Protein AF-A0A4R8QVT5-F1 (afdb_monomer)

Organism: NCBI:txid1347390

Radius of gyration: 26.36 Å; Cα contacts (8 Å, |Δi|>4): 1073; chains: 1; bounding box: 70×68×64 Å

InterPro domains:
  IPR001763 Rhodanese-like domain [PF00581] (421-530)
  IPR001763 Rhodanese-like domain [PS50206] (424-537)
  IPR001763 Rhodanese-like domain [SM00450] (414-534)
  IPR036873 Rhodanese-like domain superfamily [G3DSA:3.40.250.10] (401-548)
  IPR036873 Rhodanese-like domain superfamily [SSF52821] (396-535)

Mean predicted aligned error: 12.89 Å

Secondary structure (DSSP, 8-state):
-PPPSS-EEEEEEEEEEETTEEEEEEEEEEES---PPTTSEEEEEEEEETTEEPP---GGG-EEEETTEEE-EEEEEEPPSTT-EEEEEEESS---S-EEEEEEEPPPP--TTSPP--S-S-EEETTEEEEEHHHHSPEE---S-EEEEEEE-PPTT--TT-EEEETTEESSSPEEEEE-TTTTTSSEEEEESEEEESPTTSSSS--SEEEEEESPPPHHHHHHHHHHHHHHHHHHHHHT--S--EEEEEEE-SS--EEEEETTEEEEEE-GGGGG--HHHHHHHHHHHHHTTT---PPPTT----HHHHHHHHHHHHHHHHHHTTSS-HHHHHHHHHHHHHHHHT-TTTTS-HHHHHHHTTT-HHHHHHHHHHHHHHHHHHHHHHHHHHSS--TTTT---GGGSEEE-HHHHHHHHHHHTT-SS-SEEEEE--SGGGTT-EETTPEE--GGGHHHHHHHHHHHTTT-SEEEEE-SSSSSHHHHHHHHHHHHHHHHHHHTS-SS---S----PPPPEEEEETTHHHHHHHHHTT-TTTEES--GGGTTT----

Solvent-accessible surface area (backbone atoms only — not comparable to full-atom values): 30183 Å² total; per-residue (Å²): 132,83,76,70,98,36,54,41,37,37,41,37,42,26,65,38,74,54,101,68,31,42,56,31,36,40,40,40,41,35,37,48,56,73,68,45,55,52,66,41,71,47,24,42,34,40,62,26,46,60,72,34,74,25,60,91,77,50,61,88,56,48,53,32,31,32,74,83,40,84,46,57,61,43,82,43,79,46,86,63,76,76,96,36,38,42,29,32,35,23,29,78,51,62,55,44,54,42,38,36,41,35,38,77,45,69,49,59,88,82,54,78,83,56,73,81,48,60,76,37,56,39,29,65,37,79,35,11,34,37,26,28,22,53,30,76,41,68,32,50,74,58,92,53,63,23,37,35,33,45,27,45,48,80,52,95,84,61,64,92,59,59,42,39,39,42,30,88,50,74,49,57,64,77,43,79,47,81,38,51,46,48,54,71,22,46,21,43,40,37,40,20,51,61,45,55,35,66,59,89,84,79,54,101,60,88,66,58,27,40,35,35,36,47,78,77,68,49,70,54,56,58,74,45,46,64,49,58,47,64,44,47,64,54,51,26,51,73,76,68,53,77,95,68,49,35,30,37,40,50,40,68,41,80,59,56,76,54,65,37,59,36,56,45,25,32,41,37,42,30,21,79,76,54,53,75,53,48,75,66,59,50,50,32,48,58,39,22,37,58,36,52,72,76,48,77,65,77,55,47,99,86,63,49,60,49,57,35,56,37,39,3,50,17,49,42,46,21,54,49,46,42,35,76,73,66,77,39,52,70,64,57,42,54,53,50,54,52,49,46,52,48,57,36,78,68,37,94,46,65,84,57,55,72,65,63,19,65,77,33,32,94,81,33,74,62,28,38,48,42,32,36,31,51,24,22,52,49,52,51,50,51,23,55,49,38,28,70,76,60,78,70,34,45,84,77,53,82,62,72,38,72,92,66,53,44,69,39,50,54,70,60,51,49,54,53,51,64,73,34,68,84,47,94,74,53,42,65,46,41,38,36,31,32,55,90,74,45,70,53,35,46,58,54,90,44,45,80,48,33,55,94,53,34,77,87,42,41,70,58,49,48,63,72,50,61,89,35,46,33,40,33,21,17,18,53,54,33,79,52,66,6,42,53,50,46,38,54,50,54,53,54,45,53,52,58,59,56,72,70,58,73,94,63,91,75,87,77,84,77,79,75,74,76,81,59,48,63,29,27,34,46,48,10,51,59,49,33,42,78,78,39,35,91,37,73,90,52,22,37,74,54,37,69,81,73,52,72,88,49,95,83,132

Foldseek 3Di:
DDDPPFWAWEWEWEFDADPQATFWIKIKIKTFFPFAAAPDFFFKAWCFDFLDGAFDDDQVQKFKAAPVGTWRWDWAWDPDDADTTMITIGTRHTGDGMMIIIGIGGFDDDDPPRADGQQATWHDDRNKIKHALNRHPTQGPDPTKHWYKYAYDYDPPHDPLKWKDKLQDTDGPIDTDTDGSCQRGQIMIMITNKDKPPGPPPDPDDQQEMEIEDDDDQPLCVVCRCVLSVQRVVVCLLLLNFPAHAYEYEGEDCDDFAWHETARYIYTYDYPVCSPPDNLNVLLRSQLRSCLNRDADPADPSRHRLLLQSLLVSNQCSLVVCPVVVVDHPVSNVVSVVVLQCLQVPQPCVVPDLSVLVSCLSPDVSSVSCSNSVSNVVLVVQQVVQCVVPVQDGPSGDQDGLVRAAADELVRVVVQCVVCLPPPDRLEEEEEQEDPVCPAWDWPRHDYDHLVCLVVCLVVVLVVNQNRQEYEFFYQQLPTSRSSSLRVNSVVNVVVVVVPDDPDPDDDDPPPRPDHRYHYYHRGVQNNCVVCLPPPSTMPNHDVVCDVVHDDD

pLDDT: mean 88.32, std 13.48, range [34.0, 98.81]

Structure (mmCIF, N/CA/C/O backbone):
data_AF-A0A4R8QVT5-F1
#
_entry.id   AF-A0A4R8QVT5-F1
#
loop_
_atom_site.group_PDB
_atom_site.id
_atom_site.type_symbol
_atom_site.label_atom_id
_atom_site.label_alt_id
_atom_site.label_comp_id
_atom_site.label_asym_id
_atom_site.label_entity_id
_atom_site.label_seq_id
_atom_site.pdbx_PDB_ins_code
_atom_site.Cartn_x
_atom_site.Cartn_y
_atom_site.Cartn_z
_atom_site.occupancy
_atom_site.B_iso_or_equiv
_atom_site.auth_seq_id
_atom_site.auth_comp_id
_atom_site.auth_asym_id
_atom_site.auth_atom_id
_atom_site.pdbx_PDB_model_num
ATOM 1 N N . MET A 1 1 ? -13.511 -30.740 -6.856 1.00 36.62 1 MET A N 1
ATOM 2 C CA . MET A 1 1 ? -12.759 -29.493 -6.620 1.00 36.62 1 MET A CA 1
ATOM 3 C C . MET A 1 1 ? -13.691 -28.359 -7.009 1.00 36.62 1 MET A C 1
ATOM 5 O O . MET A 1 1 ? -13.996 -28.238 -8.187 1.00 36.62 1 MET A O 1
ATOM 9 N N . GLN A 1 2 ? -14.286 -27.666 -6.034 1.00 34.00 2 GLN A N 1
ATOM 10 C CA . GLN A 1 2 ? -15.123 -26.494 -6.316 1.00 34.00 2 GLN A CA 1
ATOM 11 C C . GLN A 1 2 ? -14.249 -25.434 -6.995 1.00 34.00 2 GLN A C 1
ATOM 13 O O . GLN A 1 2 ? -13.112 -25.223 -6.573 1.00 34.00 2 GLN A O 1
ATOM 18 N N . LEU A 1 3 ? -14.754 -24.824 -8.068 1.00 40.16 3 LEU A N 1
ATOM 19 C CA . LEU A 1 3 ? -14.132 -23.634 -8.647 1.00 40.16 3 LEU A CA 1
ATOM 20 C C . LEU A 1 3 ? -14.072 -22.545 -7.561 1.00 40.16 3 LEU A C 1
ATOM 22 O O . LEU A 1 3 ? -15.003 -22.465 -6.756 1.00 40.16 3 LEU A O 1
ATOM 26 N N . PRO A 1 4 ? -13.005 -21.731 -7.501 1.00 57.47 4 PRO A N 1
ATOM 27 C CA . PRO A 1 4 ? -12.978 -20.600 -6.585 1.00 57.47 4 PRO A CA 1
ATOM 28 C C . PRO A 1 4 ? -14.170 -19.672 -6.855 1.00 57.47 4 PRO A C 1
ATOM 30 O O . PRO A 1 4 ? -14.576 -19.490 -8.001 1.00 57.47 4 PRO A O 1
ATOM 33 N N . ASN A 1 5 ? -14.724 -19.074 -5.796 1.00 72.19 5 ASN A N 1
ATOM 34 C CA . ASN A 1 5 ? -15.914 -18.211 -5.873 1.00 72.19 5 ASN A CA 1
ATOM 35 C C . ASN A 1 5 ? -15.695 -16.920 -6.692 1.00 72.19 5 ASN A C 1
ATOM 37 O O . ASN A 1 5 ? -16.654 -16.210 -6.986 1.00 72.19 5 ASN A O 1
ATOM 41 N N . HIS A 1 6 ? -14.447 -16.617 -7.058 1.00 85.56 6 HIS A N 1
ATOM 42 C CA . HIS A 1 6 ? -14.038 -15.425 -7.795 1.00 85.56 6 HIS A CA 1
ATOM 43 C C . HIS A 1 6 ? -13.071 -15.800 -8.929 1.00 85.56 6 HIS A C 1
ATOM 45 O O . HIS A 1 6 ? -12.260 -16.713 -8.726 1.00 85.56 6 HIS A O 1
ATOM 51 N N . PRO A 1 7 ? -13.101 -15.091 -10.077 1.00 90.88 7 PRO A N 1
ATOM 52 C CA . PRO A 1 7 ? -12.126 -15.280 -11.150 1.00 90.88 7 PRO A CA 1
ATOM 53 C C . PRO A 1 7 ? -10.692 -15.113 -10.634 1.00 90.88 7 PRO A C 1
ATOM 55 O O . PRO A 1 7 ? -10.430 -14.321 -9.726 1.00 90.88 7 PRO A O 1
ATOM 58 N N . ILE A 1 8 ? -9.762 -15.880 -11.194 1.00 95.38 8 ILE A N 1
ATOM 59 C CA . ILE A 1 8 ? -8.364 -15.900 -10.753 1.00 95.38 8 ILE A CA 1
ATOM 60 C C . ILE A 1 8 ? -7.533 -14.874 -11.529 1.00 95.38 8 ILE A C 1
ATOM 62 O O . ILE A 1 8 ? -7.546 -14.852 -12.760 1.00 95.38 8 ILE A O 1
ATOM 66 N N . ILE A 1 9 ? -6.731 -14.101 -10.798 1.00 97.19 9 ILE A N 1
ATOM 67 C CA . ILE A 1 9 ? -5.566 -13.386 -11.329 1.00 97.19 9 ILE A CA 1
ATOM 68 C C . ILE A 1 9 ? -4.336 -14.096 -10.777 1.00 97.19 9 ILE A C 1
ATOM 70 O O . ILE A 1 9 ? -4.183 -14.217 -9.564 1.00 97.19 9 ILE A O 1
ATOM 74 N N . SER A 1 10 ? -3.464 -14.605 -11.643 1.00 97.75 10 SER A N 1
ATOM 75 C CA . SER A 1 10 ? -2.249 -15.302 -11.227 1.00 97.75 10 SER A CA 1
ATOM 76 C C . SER A 1 10 ? -1.010 -14.575 -11.725 1.00 97.75 10 SER A C 1
ATOM 78 O O . SER A 1 10 ? -0.820 -14.396 -12.925 1.00 97.75 10 SER A O 1
ATOM 80 N N . LEU A 1 11 ? -0.150 -14.194 -10.786 1.00 98.62 11 LEU A N 1
ATOM 81 C CA . LEU A 1 11 ? 1.145 -13.588 -11.032 1.00 98.62 11 LEU A CA 1
ATOM 82 C C . LEU A 1 11 ? 2.246 -14.576 -10.647 1.00 98.62 11 LEU A C 1
ATOM 84 O O . LEU A 1 11 ? 2.421 -14.911 -9.474 1.00 98.62 11 LEU A O 1
ATOM 88 N N . GLN A 1 12 ? 3.015 -15.023 -11.633 1.00 98.75 12 GLN A N 1
ATOM 89 C CA . GLN A 1 12 ? 4.235 -15.781 -11.402 1.00 98.75 12 GLN A CA 1
ATOM 90 C C . GLN A 1 12 ? 5.453 -14.895 -11.649 1.00 98.75 12 GLN A C 1
ATOM 92 O O . GLN A 1 12 ? 5.601 -14.325 -12.730 1.00 98.75 12 GLN A O 1
ATOM 97 N N . LEU A 1 13 ? 6.349 -14.838 -10.668 1.00 98.81 13 LEU A N 1
ATOM 98 C CA . LEU A 1 13 ? 7.597 -14.085 -10.733 1.00 98.81 13 LEU A CA 1
ATOM 99 C C . LEU A 1 13 ? 8.787 -15.043 -10.682 1.00 98.81 13 LEU A C 1
ATOM 101 O O . LEU A 1 13 ? 8.873 -15.904 -9.805 1.00 98.81 13 LEU A O 1
ATOM 105 N N . THR A 1 14 ? 9.704 -14.902 -11.634 1.00 98.75 14 THR A N 1
ATOM 106 C CA . THR A 1 14 ? 10.952 -15.675 -11.703 1.00 98.75 14 THR A CA 1
ATOM 107 C C . THR A 1 14 ? 12.131 -14.703 -11.697 1.00 98.75 14 THR A C 1
ATOM 109 O O . THR A 1 14 ? 12.283 -13.968 -12.673 1.00 98.75 14 THR A O 1
ATOM 112 N N . PRO A 1 15 ? 12.960 -14.645 -10.640 1.00 98.44 15 PRO A N 1
ATOM 113 C CA . PRO A 1 15 ? 14.129 -13.775 -10.634 1.00 98.44 15 PRO A CA 1
ATOM 114 C C . PRO A 1 15 ? 15.170 -14.256 -11.650 1.00 98.44 15 PRO A C 1
ATOM 116 O O . PRO A 1 15 ? 15.433 -15.455 -11.769 1.00 98.44 15 PRO A O 1
ATOM 119 N N . THR A 1 16 ? 15.782 -13.315 -12.361 1.00 98.00 16 THR A N 1
ATOM 120 C CA . THR A 1 16 ? 16.991 -13.551 -13.161 1.00 98.00 16 THR A CA 1
ATOM 121 C C . THR A 1 16 ? 18.218 -13.107 -12.372 1.00 98.00 16 THR A C 1
ATOM 123 O O . THR A 1 16 ? 18.100 -12.261 -11.489 1.00 98.00 16 THR A O 1
ATOM 126 N N . PHE A 1 17 ? 19.392 -13.669 -12.668 1.00 97.56 17 PHE A N 1
ATOM 127 C CA . PHE A 1 17 ? 20.623 -13.393 -11.922 1.00 97.56 17 PHE A CA 1
ATOM 128 C C . PHE A 1 17 ? 21.775 -12.994 -12.844 1.00 97.56 17 PHE A C 1
ATOM 130 O O . PHE A 1 17 ? 21.833 -13.430 -13.993 1.00 97.56 17 PHE A O 1
ATOM 137 N N . ASP A 1 18 ? 22.682 -12.178 -12.317 1.00 95.56 18 ASP A N 1
ATOM 138 C CA . ASP A 1 18 ? 24.009 -11.892 -12.862 1.00 95.56 18 ASP A CA 1
ATOM 139 C C . ASP A 1 18 ? 25.070 -11.934 -11.745 1.00 95.56 18 ASP A C 1
ATOM 141 O O . ASP A 1 18 ? 24.781 -12.336 -10.615 1.00 95.56 18 ASP A O 1
ATOM 145 N N . ASP A 1 19 ? 26.299 -11.513 -12.054 1.00 93.62 19 ASP A N 1
ATOM 146 C CA . ASP A 1 19 ? 27.428 -11.513 -11.113 1.00 93.62 19 ASP A CA 1
ATOM 147 C C . ASP A 1 19 ? 27.202 -10.614 -9.881 1.00 93.62 19 ASP A C 1
ATOM 149 O O . ASP A 1 19 ? 27.907 -10.739 -8.877 1.00 93.62 19 ASP A O 1
ATOM 153 N N . HIS A 1 20 ? 26.209 -9.722 -9.928 1.00 92.62 20 HIS A N 1
ATOM 154 C CA . HIS A 1 20 ? 25.875 -8.781 -8.864 1.00 92.62 20 HIS A CA 1
ATOM 155 C C . HIS A 1 20 ? 24.602 -9.160 -8.097 1.00 92.62 20 HIS A C 1
ATOM 157 O O . HIS A 1 20 ? 24.172 -8.394 -7.236 1.00 92.62 20 HIS A O 1
ATOM 163 N N . GLY A 1 21 ? 24.009 -10.329 -8.360 1.00 96.12 21 GLY A N 1
ATOM 164 C CA . GLY A 1 21 ? 22.814 -10.819 -7.672 1.00 96.12 21 GLY A CA 1
ATOM 165 C C . GLY A 1 21 ? 21.586 -10.825 -8.575 1.00 96.12 21 GLY A C 1
ATOM 166 O O . GLY A 1 21 ? 21.666 -11.244 -9.728 1.00 96.12 21 GLY A O 1
ATOM 167 N N . VAL A 1 22 ? 20.423 -10.431 -8.047 1.00 97.75 22 VAL A N 1
ATOM 168 C CA . VAL A 1 22 ? 19.189 -10.409 -8.848 1.00 97.75 22 VAL A CA 1
ATOM 169 C C . VAL A 1 22 ? 19.269 -9.303 -9.902 1.00 97.75 22 VAL A C 1
ATOM 171 O O . VAL A 1 22 ? 19.494 -8.137 -9.578 1.00 97.75 22 VAL A O 1
ATOM 174 N N . SER A 1 23 ? 19.062 -9.672 -11.166 1.00 97.12 23 SER A N 1
ATOM 175 C CA . SER A 1 23 ? 19.196 -8.786 -12.323 1.00 97.12 23 SER A CA 1
ATOM 176 C C . SER A 1 23 ? 17.883 -8.293 -12.918 1.00 97.12 23 SER A C 1
ATOM 178 O O . SER A 1 23 ? 17.878 -7.339 -13.695 1.00 97.12 23 SER A O 1
ATOM 180 N N . GLY A 1 24 ? 16.770 -8.916 -12.544 1.00 97.69 24 GLY A N 1
ATOM 181 C CA . GLY A 1 24 ? 15.444 -8.595 -13.049 1.00 97.69 24 GLY A CA 1
ATOM 182 C C . GLY A 1 24 ? 14.433 -9.683 -12.725 1.00 97.69 24 GLY A C 1
ATOM 183 O O . GLY A 1 24 ? 14.712 -10.610 -11.959 1.00 97.69 24 GLY A O 1
ATOM 184 N N . LEU A 1 25 ? 13.246 -9.552 -13.308 1.00 98.56 25 LEU A N 1
ATOM 185 C CA . LEU A 1 25 ? 12.135 -10.480 -13.138 1.00 98.56 25 LEU A CA 1
ATOM 186 C C . LEU A 1 25 ? 11.618 -10.921 -14.507 1.00 98.56 25 LEU A C 1
ATOM 188 O O . LEU A 1 25 ? 11.396 -10.102 -15.396 1.00 98.56 25 LEU A O 1
ATOM 192 N N . TYR A 1 26 ? 11.378 -12.216 -14.668 1.00 98.69 26 TYR A N 1
ATOM 193 C CA . TYR A 1 26 ? 10.501 -12.734 -15.708 1.00 98.69 26 TYR A CA 1
ATOM 194 C C . TYR A 1 26 ? 9.103 -12.925 -15.125 1.00 98.69 26 TYR A C 1
ATOM 196 O O . TYR A 1 26 ? 8.929 -13.597 -14.100 1.00 98.69 26 TYR A O 1
ATOM 204 N N . VAL A 1 27 ? 8.123 -12.307 -15.774 1.00 98.81 27 VAL A N 1
ATOM 205 C CA . VAL A 1 27 ? 6.736 -12.236 -15.321 1.00 98.81 27 VAL A CA 1
ATOM 206 C C . VAL A 1 27 ? 5.875 -13.129 -16.202 1.00 98.81 27 VAL A C 1
ATOM 208 O O . VAL A 1 27 ? 5.961 -13.066 -17.426 1.00 98.81 27 VAL A O 1
ATOM 211 N N . VAL A 1 28 ? 5.015 -13.934 -15.577 1.00 98.81 28 VAL A N 1
ATOM 212 C CA . VAL A 1 28 ? 3.875 -14.582 -16.239 1.00 98.81 28 VAL A CA 1
ATOM 213 C C . VAL A 1 28 ? 2.610 -14.133 -15.520 1.00 98.81 28 VAL A C 1
ATOM 215 O O . VAL A 1 28 ? 2.397 -14.488 -14.360 1.00 98.81 28 VAL A O 1
ATOM 218 N N . PHE A 1 29 ? 1.787 -13.343 -16.201 1.00 98.62 29 PHE A N 1
ATOM 219 C CA . PHE A 1 29 ? 0.562 -12.763 -15.667 1.00 98.62 29 PHE A CA 1
ATOM 220 C C . PHE A 1 29 ? -0.648 -13.364 -16.382 1.00 98.62 29 PHE A C 1
ATOM 222 O O . PHE A 1 29 ? -0.829 -13.166 -17.582 1.00 98.62 29 PHE A O 1
ATOM 229 N N . ARG A 1 30 ? -1.448 -14.151 -15.660 1.00 98.50 30 ARG A N 1
ATOM 230 C CA . ARG A 1 30 ? -2.597 -14.895 -16.188 1.00 98.50 30 ARG A CA 1
ATOM 231 C C . ARG A 1 30 ? -3.895 -14.360 -15.603 1.00 98.50 30 ARG A C 1
ATOM 233 O O . ARG A 1 30 ? -4.045 -14.316 -14.384 1.00 98.50 30 ARG A O 1
ATOM 240 N N . ILE A 1 31 ? -4.847 -14.053 -16.473 1.00 97.94 31 ILE A N 1
ATOM 241 C CA . ILE A 1 31 ? -6.200 -13.634 -16.120 1.00 97.94 31 ILE A CA 1
ATOM 242 C C . ILE A 1 31 ? -7.168 -14.730 -16.546 1.00 97.94 31 ILE A C 1
ATOM 244 O O . ILE A 1 31 ? -7.202 -15.113 -17.717 1.00 97.94 31 ILE A O 1
ATOM 248 N N . GLN A 1 32 ? -7.943 -15.243 -15.595 1.00 95.75 32 GLN A N 1
ATOM 249 C CA . GLN A 1 32 ? -8.901 -16.302 -15.868 1.00 95.75 32 GLN A CA 1
ATOM 250 C C . GLN A 1 32 ? -10.111 -15.762 -16.628 1.00 95.75 32 GLN A C 1
ATOM 252 O O . GLN A 1 32 ? -10.833 -14.914 -16.105 1.00 95.75 32 GLN A O 1
ATOM 257 N N . ASN A 1 33 ? -10.343 -16.304 -17.824 1.00 93.19 33 ASN A N 1
ATOM 258 C CA . ASN A 1 33 ? -11.499 -16.040 -18.683 1.00 93.19 33 ASN A CA 1
ATOM 259 C C . ASN A 1 33 ? -12.072 -14.602 -18.605 1.00 93.19 33 ASN A C 1
ATOM 261 O O . ASN A 1 33 ? -13.223 -14.424 -18.191 1.00 93.19 33 ASN A O 1
ATOM 265 N N . PRO A 1 34 ? -11.295 -13.565 -18.974 1.00 91.56 34 PRO A N 1
ATOM 266 C CA . PRO A 1 34 ? -11.701 -12.168 -18.811 1.00 91.56 34 PRO A CA 1
ATOM 267 C C . PRO A 1 34 ? -12.815 -11.720 -19.766 1.00 91.56 34 PRO A C 1
ATOM 269 O O . PRO A 1 34 ? -13.452 -10.707 -19.489 1.00 91.56 34 PRO A O 1
ATOM 272 N N . LEU A 1 35 ? -13.065 -12.465 -20.854 1.00 88.19 35 LEU A N 1
ATOM 273 C CA . LEU A 1 35 ? -14.059 -12.147 -21.893 1.00 88.19 35 LEU A CA 1
ATOM 274 C C . LEU A 1 35 ? -13.877 -10.736 -22.493 1.00 88.19 35 LEU A C 1
ATOM 276 O O . LEU A 1 35 ? -14.836 -9.976 -22.603 1.00 88.19 35 LEU A O 1
ATOM 280 N N . ALA A 1 36 ? -12.646 -10.369 -22.863 1.00 90.44 36 ALA A N 1
ATOM 281 C CA . ALA A 1 36 ? -12.365 -9.058 -23.437 1.00 90.44 36 ALA A CA 1
ATOM 282 C C . ALA A 1 36 ? -12.796 -8.981 -24.912 1.00 90.44 36 ALA A C 1
ATOM 284 O O . ALA A 1 36 ? -12.479 -9.859 -25.722 1.00 90.44 36 ALA A O 1
ATOM 285 N N . GLU A 1 37 ? -13.494 -7.902 -25.266 1.00 93.88 37 GLU A N 1
ATOM 286 C CA . GLU A 1 37 ? -13.914 -7.615 -26.637 1.00 93.88 37 GLU A CA 1
ATOM 287 C C . GLU A 1 37 ? -12.753 -7.104 -27.500 1.00 93.88 37 GLU A C 1
ATOM 289 O O . GLU A 1 37 ? -11.825 -6.436 -27.030 1.00 93.88 37 GLU A O 1
ATOM 294 N N . ALA A 1 38 ? -12.838 -7.362 -28.806 1.00 95.06 38 ALA A N 1
ATOM 295 C CA . ALA A 1 38 ? -11.860 -6.868 -29.764 1.00 95.06 38 ALA A CA 1
ATOM 296 C C . ALA A 1 38 ? -11.726 -5.336 -29.696 1.00 95.06 38 ALA A C 1
ATOM 298 O O . ALA A 1 38 ? -12.700 -4.592 -29.808 1.00 95.06 38 ALA A O 1
ATOM 299 N N . ARG A 1 39 ? -10.481 -4.863 -29.602 1.00 94.69 39 ARG A N 1
ATOM 300 C CA . ARG A 1 39 ? -10.065 -3.451 -29.618 1.00 94.69 39 ARG A CA 1
ATOM 301 C C . ARG A 1 39 ? -10.564 -2.590 -28.453 1.00 94.69 39 ARG A C 1
ATOM 303 O O . ARG A 1 39 ? -10.349 -1.369 -28.490 1.00 94.69 39 ARG A O 1
ATOM 310 N N . GLN A 1 40 ? -11.161 -3.206 -27.435 1.00 96.06 40 GLN A N 1
ATOM 311 C CA . GLN A 1 40 ? -11.496 -2.547 -26.179 1.00 96.06 40 GLN A CA 1
ATOM 312 C C . GLN A 1 40 ? -10.317 -2.608 -25.197 1.00 96.06 40 GLN A C 1
ATOM 314 O O . GLN A 1 40 ? -9.570 -3.592 -25.203 1.00 96.06 40 GLN A O 1
ATOM 319 N N . PRO A 1 41 ? -10.110 -1.565 -24.371 1.00 96.31 41 PRO A N 1
ATOM 320 C CA . PRO A 1 41 ? -9.134 -1.601 -23.288 1.00 96.31 41 PRO A CA 1
ATOM 321 C C . PRO A 1 41 ? -9.406 -2.770 -22.341 1.00 96.31 41 PRO A C 1
ATOM 323 O O . PRO A 1 41 ? -10.495 -2.876 -21.783 1.00 96.31 41 PRO A O 1
ATOM 326 N N . MET A 1 42 ? -8.405 -3.622 -22.139 1.00 96.50 42 MET A N 1
ATOM 327 C CA . MET A 1 42 ? -8.437 -4.648 -21.095 1.00 96.50 42 MET A CA 1
ATOM 328 C C . MET A 1 42 ? -7.566 -4.250 -19.905 1.00 96.50 42 MET A C 1
ATOM 330 O O . MET A 1 42 ? -7.910 -4.552 -18.763 1.00 96.50 42 MET A O 1
ATOM 334 N N . PHE A 1 43 ? -6.456 -3.554 -20.162 1.00 97.88 43 PHE A N 1
ATOM 335 C CA . PHE A 1 43 ? -5.572 -3.087 -19.106 1.00 97.88 43 PHE A CA 1
ATOM 336 C C . PHE A 1 43 ? -5.281 -1.594 -19.191 1.00 97.88 43 PHE A C 1
ATOM 338 O O . PHE A 1 43 ? -5.322 -0.999 -20.269 1.00 97.88 43 PHE A O 1
ATOM 345 N N . SER A 1 44 ? -4.919 -1.031 -18.044 1.00 96.38 44 SER A N 1
ATOM 346 C CA . SER A 1 44 ? -4.297 0.278 -17.901 1.00 96.38 44 SER A CA 1
ATOM 347 C C . SER A 1 44 ? -2.852 0.120 -17.435 1.00 96.38 44 SER A C 1
ATOM 349 O O . SER A 1 44 ? -2.571 -0.617 -16.495 1.00 96.38 44 SER A O 1
ATOM 351 N N . PHE A 1 45 ? -1.928 0.818 -18.076 1.00 96.88 45 PHE A N 1
ATOM 352 C CA . PHE A 1 45 ? -0.537 0.932 -17.664 1.00 96.88 45 PHE A CA 1
ATOM 353 C C . PHE A 1 45 ? -0.180 2.410 -17.517 1.00 96.88 45 PHE A C 1
ATOM 355 O O . PHE A 1 45 ? -0.783 3.259 -18.172 1.00 96.88 45 PHE A O 1
ATOM 362 N N . TRP A 1 46 ? 0.794 2.719 -16.664 1.00 94.62 46 TRP A N 1
ATOM 363 C CA . TRP A 1 46 ? 1.178 4.091 -16.342 1.00 94.62 46 TRP A CA 1
ATOM 364 C C . TRP A 1 46 ? 2.616 4.344 -16.810 1.00 94.62 46 TRP A C 1
ATOM 366 O O . TRP A 1 46 ? 3.560 4.072 -16.067 1.00 94.62 46 TRP A O 1
ATOM 376 N N . PRO A 1 47 ? 2.826 4.857 -18.041 1.00 94.81 47 PRO A N 1
ATOM 377 C CA . PRO A 1 47 ? 4.165 5.187 -18.530 1.00 94.81 47 PRO A CA 1
ATOM 378 C C . PRO A 1 47 ? 4.881 6.256 -17.694 1.00 94.81 47 PRO A C 1
ATOM 380 O O . PRO A 1 47 ? 6.104 6.373 -17.759 1.00 94.81 47 PRO A O 1
ATOM 383 N N . PHE A 1 48 ? 4.139 7.028 -16.899 1.00 93.44 48 PHE A N 1
ATOM 384 C CA . PHE A 1 48 ? 4.673 7.989 -15.943 1.00 93.44 48 PHE A CA 1
ATOM 385 C C . PHE A 1 48 ? 3.676 8.196 -14.803 1.00 93.44 48 PHE A C 1
ATOM 387 O O . PHE A 1 48 ? 2.517 8.528 -15.058 1.00 93.44 48 PHE A O 1
ATOM 394 N N . GLN A 1 49 ? 4.135 8.025 -13.565 1.00 91.19 49 GLN A N 1
ATOM 395 C CA . GLN A 1 49 ? 3.316 8.148 -12.362 1.00 91.19 49 GLN A CA 1
ATOM 396 C C . GLN A 1 49 ? 4.119 8.814 -11.243 1.00 91.19 49 GLN A C 1
ATOM 398 O O . GLN A 1 49 ? 5.198 8.344 -10.896 1.00 91.19 49 GLN A O 1
ATOM 403 N N . ASN A 1 50 ? 3.591 9.893 -10.661 1.00 88.06 50 ASN A N 1
ATOM 404 C CA . ASN A 1 50 ? 4.117 10.555 -9.460 1.00 88.06 50 ASN A CA 1
ATOM 405 C C . ASN A 1 50 ? 5.643 10.768 -9.498 1.00 88.06 50 ASN A C 1
ATOM 407 O O . ASN A 1 50 ? 6.389 10.319 -8.623 1.00 88.06 50 ASN A O 1
ATOM 411 N N . ASN A 1 51 ? 6.091 11.428 -10.568 1.00 90.94 51 ASN A N 1
ATOM 412 C CA . ASN A 1 51 ? 7.490 11.738 -10.876 1.00 90.94 51 ASN A CA 1
ATOM 413 C C . ASN A 1 51 ? 8.404 10.526 -11.160 1.00 90.94 51 ASN A C 1
ATOM 415 O O . ASN A 1 51 ? 9.632 10.637 -11.178 1.00 90.94 51 ASN A O 1
ATOM 419 N N . VAL A 1 52 ? 7.819 9.353 -11.409 1.00 94.06 52 VAL A N 1
ATOM 420 C CA . VAL A 1 52 ? 8.530 8.121 -11.755 1.00 94.06 52 VAL A CA 1
ATOM 421 C C . VAL A 1 52 ? 8.128 7.677 -13.168 1.00 94.06 52 VAL A C 1
ATOM 423 O O . VAL A 1 52 ? 6.960 7.358 -13.393 1.00 94.06 52 VAL A O 1
ATOM 426 N N . PRO A 1 53 ? 9.057 7.615 -14.143 1.00 95.12 53 PRO A N 1
ATOM 427 C CA . PRO A 1 53 ? 8.791 6.952 -15.415 1.00 95.12 53 PRO A CA 1
ATOM 428 C C . PRO A 1 53 ? 8.543 5.460 -15.178 1.00 95.12 53 PRO A C 1
ATOM 430 O O . PRO A 1 53 ? 9.320 4.808 -14.474 1.00 95.12 53 PRO A O 1
ATOM 433 N N . GLY A 1 54 ? 7.473 4.932 -15.769 1.00 94.31 54 GLY A N 1
ATOM 434 C CA . GLY A 1 54 ? 7.119 3.515 -15.743 1.00 94.31 54 GLY A CA 1
ATOM 435 C C . GLY A 1 54 ? 8.142 2.646 -16.477 1.00 94.31 54 GLY A C 1
ATOM 436 O O . GLY A 1 54 ? 9.040 3.147 -17.164 1.00 94.31 54 GLY A O 1
ATOM 437 N N . HIS A 1 55 ? 8.019 1.323 -16.342 1.00 96.50 55 HIS A N 1
ATOM 438 C CA . HIS A 1 55 ? 8.862 0.411 -17.118 1.00 96.50 55 HIS A CA 1
ATOM 439 C C . HIS A 1 55 ? 8.630 0.610 -18.628 1.00 96.50 55 HIS A C 1
ATOM 441 O O . HIS A 1 55 ? 7.499 0.751 -19.096 1.00 96.50 55 HIS A O 1
ATOM 447 N N . LEU A 1 56 ?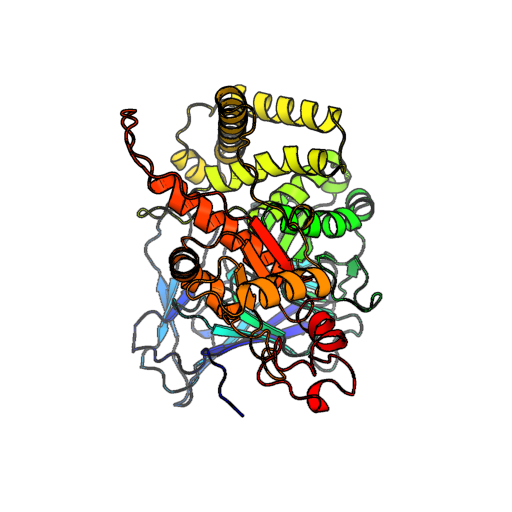 9.723 0.668 -19.394 1.00 93.06 56 LEU A N 1
ATOM 448 C CA . LEU A 1 56 ? 9.707 0.997 -20.820 1.00 93.06 56 LEU A CA 1
ATOM 449 C C . LEU A 1 56 ? 9.306 -0.213 -21.673 1.00 93.06 56 LEU A C 1
ATOM 451 O O . LEU A 1 56 ? 10.139 -0.791 -22.376 1.00 93.06 56 LEU A O 1
ATOM 455 N N . PHE A 1 57 ? 8.025 -0.568 -21.642 1.00 96.38 57 PHE A N 1
ATOM 456 C CA . PHE A 1 57 ? 7.475 -1.599 -22.514 1.00 96.38 57 PHE A CA 1
ATOM 457 C C . PHE A 1 57 ? 7.234 -1.093 -23.936 1.00 96.38 57 PHE A C 1
ATOM 459 O O . PHE A 1 57 ? 6.778 0.026 -24.177 1.00 96.38 57 PHE A O 1
ATOM 466 N N . ARG A 1 58 ? 7.466 -1.976 -24.904 1.00 96.38 58 ARG A N 1
ATOM 467 C CA . ARG A 1 58 ? 6.957 -1.881 -26.273 1.00 96.38 58 ARG A CA 1
ATOM 468 C C . ARG A 1 58 ? 6.043 -3.071 -26.529 1.00 96.38 58 ARG A C 1
ATOM 470 O O . ARG A 1 58 ? 6.223 -4.125 -25.934 1.00 96.38 58 ARG A O 1
ATOM 477 N N . GLU A 1 59 ? 5.123 -2.950 -27.484 1.00 97.38 59 GLU A N 1
ATOM 478 C CA . GLU A 1 59 ? 4.190 -4.040 -27.830 1.00 97.38 59 GLU A CA 1
ATOM 479 C C . GLU A 1 59 ? 4.906 -5.371 -28.122 1.00 97.38 59 GLU A C 1
ATOM 481 O O . GLU A 1 59 ? 4.421 -6.436 -27.762 1.00 97.38 59 GLU A O 1
ATOM 486 N N . ARG A 1 60 ? 6.098 -5.308 -28.732 1.00 96.94 60 ARG A N 1
ATOM 487 C CA . ARG A 1 60 ? 6.937 -6.482 -29.033 1.00 96.94 60 ARG A CA 1
ATOM 488 C C . ARG A 1 60 ? 7.563 -7.158 -27.809 1.00 96.94 60 ARG A C 1
ATOM 490 O O . ARG A 1 60 ? 8.065 -8.268 -27.943 1.00 96.94 60 ARG A O 1
ATOM 497 N N . ASP A 1 61 ? 7.596 -6.475 -26.670 1.00 97.38 61 ASP A N 1
ATOM 498 C CA . ASP A 1 61 ? 8.189 -6.982 -25.431 1.00 97.38 61 ASP A CA 1
ATOM 499 C C . ASP A 1 61 ? 7.174 -7.825 -24.631 1.00 97.38 61 ASP A C 1
ATOM 501 O O . ASP A 1 61 ? 7.552 -8.487 -23.664 1.00 97.38 61 ASP A O 1
ATOM 505 N N . ILE A 1 62 ? 5.898 -7.818 -25.043 1.00 98.19 62 ILE A N 1
ATOM 506 C CA . ILE A 1 62 ? 4.797 -8.537 -24.401 1.00 98.19 62 ILE A CA 1
ATOM 507 C C . ILE A 1 62 ? 4.400 -9.747 -25.257 1.00 98.19 62 ILE A C 1
ATOM 509 O O . ILE A 1 62 ? 3.747 -9.613 -26.292 1.00 98.19 62 ILE A O 1
ATOM 513 N N . ASP A 1 63 ? 4.755 -10.948 -24.803 1.00 98.50 63 ASP A N 1
ATOM 514 C CA . ASP A 1 63 ? 4.251 -12.201 -25.372 1.00 98.50 63 ASP A CA 1
ATOM 515 C C . ASP A 1 63 ? 2.862 -12.492 -24.785 1.00 98.50 63 ASP A C 1
ATOM 517 O O . ASP A 1 63 ? 2.732 -12.901 -23.627 1.00 98.50 63 ASP A O 1
ATOM 521 N N . ALA A 1 64 ? 1.820 -12.213 -25.570 1.00 98.38 64 ALA A N 1
ATOM 522 C CA . ALA A 1 64 ? 0.425 -12.379 -25.182 1.00 98.38 64 ALA A CA 1
ATOM 523 C C . ALA A 1 64 ? -0.221 -13.564 -25.913 1.00 98.38 64 ALA A C 1
ATOM 525 O O . ALA A 1 64 ? -0.068 -13.740 -27.123 1.00 98.38 64 ALA A O 1
ATOM 526 N N . SER A 1 65 ? -0.997 -14.365 -25.188 1.00 98.50 65 SER A N 1
ATOM 527 C CA . SER A 1 65 ? -1.739 -15.502 -25.745 1.00 98.50 65 SER A CA 1
ATOM 528 C C . SER A 1 65 ? -3.016 -15.773 -24.961 1.00 98.50 65 SER A C 1
ATOM 530 O O . SER A 1 65 ? -3.127 -15.374 -23.802 1.00 98.50 65 SER A O 1
ATOM 532 N N . ASP A 1 66 ? -3.961 -16.452 -25.598 1.00 98.25 66 ASP A N 1
ATOM 533 C CA . ASP A 1 66 ? -5.115 -17.069 -24.953 1.00 98.25 66 ASP A CA 1
ATOM 534 C C . ASP A 1 66 ? -5.301 -18.528 -25.408 1.00 98.25 66 ASP A C 1
ATOM 536 O O . ASP A 1 66 ? -4.447 -19.079 -26.113 1.00 98.25 66 ASP A O 1
ATOM 540 N N . ASP A 1 67 ? -6.415 -19.164 -25.035 1.00 97.75 67 ASP A N 1
ATOM 541 C CA . ASP A 1 67 ? -6.688 -20.565 -25.385 1.00 97.75 67 ASP A CA 1
ATOM 542 C C . ASP A 1 67 ? -6.904 -20.778 -26.900 1.00 97.75 67 ASP A C 1
ATOM 544 O O . ASP A 1 67 ? -6.802 -21.906 -27.387 1.00 97.75 67 ASP A O 1
ATOM 548 N N . ALA A 1 68 ? -7.174 -19.712 -27.665 1.00 97.06 68 ALA A N 1
ATOM 549 C CA . ALA A 1 68 ? -7.288 -19.745 -29.125 1.00 97.06 68 ALA A CA 1
ATOM 550 C C . ALA A 1 68 ? -5.955 -19.459 -29.846 1.00 97.06 68 ALA A C 1
ATOM 552 O O . ALA A 1 68 ? -5.875 -19.599 -31.070 1.00 97.06 68 ALA A O 1
ATOM 553 N N . GLY A 1 69 ? -4.900 -19.089 -29.113 1.00 97.38 69 GLY A N 1
ATOM 554 C CA . GLY A 1 69 ? -3.551 -18.886 -29.633 1.00 97.38 69 GLY A CA 1
ATOM 555 C C . GLY A 1 69 ? -2.985 -17.493 -29.338 1.00 97.38 69 GLY A C 1
ATOM 556 O O . GLY A 1 69 ? -3.414 -16.821 -28.401 1.00 97.38 69 GLY A O 1
ATOM 557 N N . PRO A 1 70 ? -1.991 -17.029 -30.114 1.00 97.81 70 PRO A N 1
ATOM 558 C CA . PRO A 1 70 ? -1.361 -15.732 -29.884 1.00 97.81 70 PRO A CA 1
ATOM 559 C C . PRO A 1 70 ? -2.351 -14.558 -29.931 1.00 97.81 70 PRO A C 1
ATOM 561 O O . PRO A 1 70 ? -3.312 -14.551 -30.712 1.00 97.81 70 PRO A O 1
ATOM 564 N N . LEU A 1 71 ? -2.081 -13.547 -29.108 1.00 97.44 71 LEU A N 1
ATOM 565 C CA . LEU A 1 71 ? -2.767 -12.261 -29.073 1.00 97.44 71 LEU A CA 1
ATOM 566 C C . LEU A 1 71 ? -1.780 -11.155 -29.457 1.00 97.44 71 LEU A C 1
ATOM 568 O O . LEU A 1 71 ? -0.635 -11.133 -29.012 1.00 97.44 71 LEU A O 1
ATOM 572 N N . HIS A 1 72 ? -2.226 -10.208 -30.277 1.00 96.12 72 HIS A N 1
ATOM 573 C CA . HIS A 1 72 ? -1.452 -9.007 -30.581 1.00 96.12 72 HIS A CA 1
ATOM 574 C C . HIS A 1 72 ? -1.915 -7.877 -29.676 1.00 96.12 72 HIS A C 1
ATOM 576 O O . HIS A 1 72 ? -3.045 -7.398 -29.811 1.00 96.12 72 HIS A O 1
ATOM 582 N N . VAL A 1 73 ? -1.049 -7.484 -28.740 1.00 97.12 73 VAL A N 1
ATOM 583 C CA . VAL A 1 73 ? -1.293 -6.329 -27.879 1.00 97.12 73 VAL A CA 1
ATOM 584 C C . VAL A 1 73 ? -1.057 -5.040 -28.661 1.00 97.12 73 VAL A C 1
ATOM 586 O O . VAL A 1 73 ? -0.112 -4.934 -29.445 1.00 97.12 73 VAL A O 1
ATOM 589 N N . ARG A 1 74 ? -1.932 -4.063 -28.443 1.00 97.75 74 ARG A N 1
ATOM 590 C CA . ARG A 1 74 ? -1.790 -2.697 -28.932 1.00 97.75 74 ARG A CA 1
ATOM 591 C C . ARG A 1 74 ? -1.839 -1.723 -27.778 1.00 97.75 74 ARG A C 1
ATOM 593 O O . ARG A 1 74 ? -2.678 -1.856 -26.886 1.00 97.75 74 ARG A O 1
ATOM 600 N N . PHE A 1 75 ? -0.952 -0.746 -27.821 1.00 97.38 75 PHE A N 1
ATOM 601 C CA . PHE A 1 75 ? -0.865 0.314 -26.832 1.00 97.38 75 PHE A CA 1
ATOM 602 C C . PHE A 1 75 ? -1.568 1.562 -27.365 1.00 97.38 75 PHE A C 1
ATOM 604 O O . PHE A 1 75 ? -1.360 1.974 -28.506 1.00 97.38 75 PHE A O 1
ATOM 611 N N . ARG A 1 76 ? -2.440 2.153 -26.550 1.00 96.75 76 ARG A N 1
ATOM 612 C CA . ARG A 1 76 ? -3.175 3.373 -26.884 1.00 96.75 76 ARG A CA 1
ATOM 613 C C . ARG A 1 76 ? -3.034 4.367 -25.747 1.00 96.75 76 ARG A C 1
ATOM 615 O O . ARG A 1 76 ? -3.602 4.148 -24.681 1.00 96.75 76 ARG A O 1
ATOM 622 N N . ASP A 1 77 ? -2.312 5.448 -25.990 1.00 95.00 77 ASP A N 1
ATOM 623 C CA . ASP A 1 77 ? -2.157 6.512 -25.001 1.00 95.00 77 ASP A CA 1
ATOM 624 C C . ASP A 1 77 ? -3.511 7.178 -24.723 1.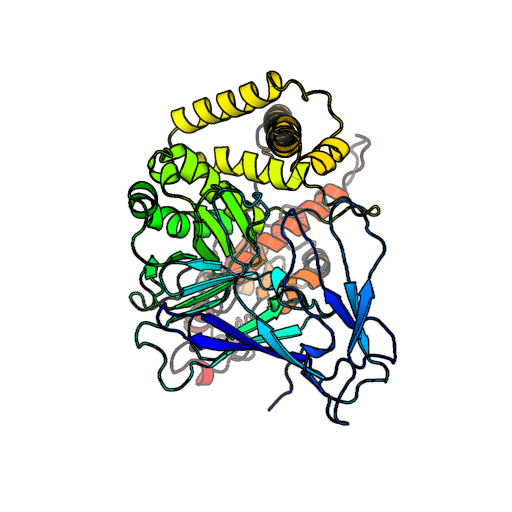00 95.00 77 ASP A C 1
ATOM 626 O O . ASP A 1 77 ? -4.324 7.398 -25.630 1.00 95.00 77 ASP A O 1
ATOM 630 N N . VAL A 1 78 ? -3.763 7.451 -23.448 1.00 91.88 78 VAL A N 1
ATOM 631 C CA . VAL A 1 78 ? -4.947 8.157 -22.961 1.00 91.88 78 VAL A CA 1
ATOM 632 C C . VAL A 1 78 ? -4.567 9.629 -22.784 1.00 91.88 78 VAL A C 1
ATOM 634 O O . VAL A 1 78 ? -3.446 9.905 -22.353 1.00 91.88 78 VAL A O 1
ATOM 637 N N . PRO A 1 79 ? -5.444 10.592 -23.127 1.00 86.19 79 PRO A N 1
ATOM 638 C CA . PRO A 1 79 ? -5.203 11.994 -22.806 1.00 86.19 79 PRO A CA 1
ATOM 639 C C . PRO A 1 79 ? -4.899 12.169 -21.315 1.00 86.19 79 PRO A C 1
ATOM 641 O O . PRO A 1 79 ? -5.598 11.608 -20.477 1.00 86.19 79 PRO A O 1
ATOM 644 N N . ASN A 1 80 ? -3.858 12.935 -20.995 1.00 76.31 80 ASN A N 1
ATOM 645 C CA . ASN A 1 80 ? -3.437 13.123 -19.610 1.00 76.31 80 ASN A CA 1
ATOM 646 C C . ASN A 1 80 ? -4.485 13.930 -18.832 1.00 76.31 80 ASN A C 1
ATOM 648 O O . ASN A 1 80 ? -4.827 15.046 -19.230 1.00 76.31 80 ASN A O 1
ATOM 652 N N . GLU A 1 81 ? -4.915 13.400 -17.691 1.00 64.69 81 GLU A N 1
ATOM 653 C CA . GLU A 1 81 ? -5.598 14.154 -16.643 1.00 64.69 81 GLU A CA 1
ATOM 654 C C . GLU A 1 81 ? -4.576 14.407 -15.524 1.00 64.69 81 GLU A C 1
ATOM 656 O O . GLU A 1 81 ? -4.159 13.496 -14.809 1.00 64.69 81 GLU A O 1
ATOM 661 N N . GLY A 1 82 ? -4.077 15.643 -15.436 1.00 72.00 82 GLY A N 1
ATOM 662 C CA . GLY A 1 82 ? -3.032 16.026 -14.482 1.00 72.00 82 GLY A CA 1
ATOM 663 C C . GLY A 1 82 ? -1.609 15.630 -14.904 1.00 72.00 82 GLY A C 1
ATOM 664 O O . GLY A 1 82 ? -1.254 15.641 -16.084 1.00 72.00 82 GLY A O 1
ATOM 665 N N . ARG A 1 83 ? -0.760 15.338 -13.910 1.00 76.50 83 ARG A N 1
ATOM 666 C CA . ARG A 1 83 ? 0.691 15.101 -14.085 1.00 76.50 83 ARG A CA 1
ATOM 667 C C . ARG A 1 83 ? 1.064 13.689 -14.547 1.00 76.50 83 ARG A C 1
ATOM 669 O O . ARG A 1 83 ? 2.205 13.453 -14.941 1.00 76.50 83 ARG A O 1
ATOM 676 N N . ASN A 1 84 ? 0.136 12.745 -14.433 1.00 87.56 84 ASN A N 1
ATOM 677 C CA . ASN A 1 84 ? 0.371 11.338 -14.724 1.00 87.56 84 ASN A CA 1
ATOM 678 C C . ASN A 1 84 ? 0.004 11.028 -16.180 1.00 87.56 84 ASN A C 1
ATOM 680 O O . ASN A 1 84 ? -0.835 11.696 -16.780 1.00 87.56 84 ASN A O 1
ATOM 684 N N . THR A 1 85 ? 0.643 10.010 -16.754 1.00 91.44 85 THR A N 1
ATOM 685 C CA . THR A 1 85 ? 0.313 9.534 -18.105 1.00 91.44 85 THR A CA 1
ATOM 686 C C . THR A 1 85 ? -0.209 8.113 -18.023 1.00 91.44 85 THR A C 1
ATOM 688 O O . THR A 1 85 ? 0.310 7.299 -17.254 1.00 91.44 85 THR A O 1
ATOM 691 N N . GLN A 1 86 ? -1.221 7.815 -18.831 1.00 93.12 86 GLN A N 1
ATOM 692 C CA . GLN A 1 86 ? -1.887 6.522 -18.843 1.00 93.12 86 GLN A CA 1
ATOM 693 C C . GLN A 1 86 ? -1.933 5.963 -20.264 1.00 93.12 86 GLN A C 1
ATOM 695 O O . GLN A 1 86 ? -2.064 6.686 -21.251 1.00 93.12 86 GLN A O 1
ATOM 700 N N . GLN A 1 87 ? -1.838 4.645 -20.363 1.00 95.56 87 GLN A N 1
ATOM 701 C CA . GLN A 1 87 ? -1.883 3.908 -21.610 1.00 95.56 87 GLN A CA 1
ATOM 702 C C . GLN A 1 87 ? -2.814 2.708 -21.468 1.00 95.56 87 GLN A C 1
ATOM 704 O O . GLN A 1 87 ? -2.677 1.894 -20.559 1.00 95.56 87 GLN A O 1
ATOM 709 N N . HIS A 1 88 ? -3.751 2.568 -22.396 1.00 97.31 88 HIS A N 1
ATOM 710 C CA . HIS A 1 88 ? -4.619 1.405 -22.487 1.00 97.31 88 HIS A CA 1
ATOM 711 C C . HIS A 1 88 ? -3.987 0.309 -23.338 1.00 97.31 88 HIS A C 1
ATOM 713 O O . HIS A 1 88 ? -3.523 0.564 -24.452 1.00 97.31 88 HIS A O 1
ATOM 719 N N . TRP A 1 89 ? -4.006 -0.924 -22.832 1.00 97.75 89 TRP A N 1
ATOM 720 C CA . TRP A 1 89 ? -3.601 -2.112 -23.579 1.00 97.75 89 TRP A CA 1
ATOM 721 C C . TRP A 1 89 ? -4.843 -2.880 -24.023 1.00 97.75 89 TRP A C 1
ATOM 723 O O . TRP A 1 89 ? -5.741 -3.166 -23.226 1.00 97.75 89 TRP A O 1
ATOM 733 N N . LEU A 1 90 ? -4.888 -3.206 -25.310 1.00 97.25 90 LEU A N 1
ATOM 734 C CA . LEU A 1 90 ? -6.021 -3.853 -25.969 1.00 97.25 90 LEU A CA 1
ATOM 735 C C . LEU A 1 90 ? -5.550 -4.918 -26.955 1.00 97.25 90 LEU A C 1
ATOM 737 O O . LEU A 1 90 ? -4.419 -4.869 -27.434 1.00 97.25 90 LEU A O 1
ATOM 741 N N . PHE A 1 91 ? -6.435 -5.850 -27.296 1.00 97.56 91 PHE A N 1
ATOM 742 C CA . PHE A 1 91 ? -6.160 -6.896 -28.280 1.00 97.56 91 PHE A CA 1
ATOM 743 C C . PHE A 1 91 ? -6.905 -6.646 -29.588 1.00 97.56 91 PHE A C 1
ATOM 745 O O . PHE A 1 91 ? -7.989 -6.068 -29.604 1.00 97.56 91 PHE A O 1
ATOM 752 N N . GLU A 1 92 ? -6.337 -7.076 -30.714 1.00 94.12 92 GLU A N 1
ATOM 753 C CA . GLU A 1 92 ? -6.957 -6.867 -32.032 1.00 94.12 92 GLU A CA 1
ATOM 754 C C . GLU A 1 92 ? -8.215 -7.715 -32.269 1.00 94.12 92 GLU A C 1
ATOM 756 O O . GLU A 1 92 ? -9.048 -7.344 -33.101 1.00 94.12 92 GLU A O 1
ATOM 761 N N . ARG A 1 93 ? -8.351 -8.822 -31.531 1.00 96.12 93 ARG A N 1
ATOM 762 C CA . ARG A 1 93 ? -9.485 -9.753 -31.550 1.00 96.12 93 ARG A CA 1
ATOM 763 C C . ARG A 1 93 ? -10.024 -9.982 -30.138 1.00 96.12 93 ARG A C 1
ATOM 765 O O . ARG A 1 93 ? -9.358 -9.642 -29.164 1.00 96.12 93 ARG A O 1
ATOM 772 N N . GLU A 1 94 ? -11.211 -10.570 -30.056 1.00 96.94 94 GLU A N 1
ATOM 773 C CA . GLU A 1 94 ? -11.799 -11.041 -28.800 1.00 96.94 94 GLU A CA 1
ATOM 774 C C . GLU A 1 94 ? -10.959 -12.160 -28.164 1.00 96.94 94 GLU A C 1
ATOM 776 O O . GLU A 1 94 ? -10.260 -12.906 -28.867 1.00 96.94 94 GLU A O 1
ATOM 781 N N . THR A 1 95 ? -11.008 -12.254 -26.832 1.00 96.81 95 THR A N 1
ATOM 782 C CA . THR A 1 95 ? -10.259 -13.263 -26.070 1.00 96.81 95 THR A CA 1
ATOM 783 C C . THR A 1 95 ? -11.102 -14.504 -25.797 1.00 96.81 95 THR A C 1
ATOM 785 O O . THR A 1 95 ? -12.271 -14.393 -25.423 1.00 96.81 95 THR A O 1
ATOM 788 N N . HIS A 1 96 ? -10.487 -15.681 -25.870 1.00 96.62 96 HIS A N 1
ATOM 789 C CA . HIS A 1 96 ? -11.118 -16.960 -25.550 1.00 96.62 96 HIS A CA 1
ATOM 790 C C . HIS A 1 96 ? -10.373 -17.673 -24.427 1.00 96.62 96 HIS A C 1
ATOM 792 O O . HIS A 1 96 ? -9.185 -17.961 -24.554 1.00 96.62 96 HIS A O 1
ATOM 798 N N . GLY A 1 97 ? -11.092 -17.995 -23.351 1.00 96.12 97 GLY A N 1
ATOM 799 C CA . GLY A 1 97 ? -10.492 -18.643 -22.193 1.00 96.12 97 GLY A CA 1
ATOM 800 C C . GLY A 1 97 ? -9.478 -17.737 -21.502 1.00 96.12 97 GLY A C 1
ATOM 801 O O . GLY A 1 97 ? -9.681 -16.525 -21.412 1.00 96.12 97 GLY A O 1
ATOM 802 N N . ASP A 1 98 ? -8.410 -18.316 -20.971 1.00 97.69 98 ASP A N 1
ATOM 803 C CA . ASP A 1 98 ? -7.475 -17.576 -20.128 1.00 97.69 98 ASP A CA 1
ATOM 804 C C . ASP A 1 98 ? -6.507 -16.726 -20.941 1.00 97.69 98 ASP A C 1
ATOM 806 O O . ASP A 1 98 ? -5.892 -17.206 -21.882 1.00 97.69 98 ASP A O 1
ATOM 810 N N . VAL A 1 99 ? -6.307 -15.477 -20.526 1.00 98.50 99 VAL A N 1
ATOM 811 C CA . VAL A 1 99 ? -5.320 -14.579 -21.139 1.00 98.50 99 VAL A CA 1
ATOM 812 C C . VAL A 1 99 ? -4.021 -14.655 -20.351 1.00 98.50 99 VAL A C 1
ATOM 814 O O . VAL A 1 99 ? -4.029 -14.523 -19.128 1.00 98.50 99 VAL A O 1
ATOM 817 N N . ILE A 1 100 ? -2.897 -14.838 -21.041 1.00 98.75 100 ILE A N 1
ATOM 818 C CA . ILE A 1 100 ? -1.559 -14.927 -20.452 1.00 98.75 100 ILE A CA 1
ATOM 819 C C . ILE A 1 100 ? -0.651 -13.891 -21.109 1.00 98.75 100 ILE A C 1
ATOM 821 O O . ILE A 1 100 ? -0.459 -13.918 -22.323 1.00 98.75 100 ILE A O 1
ATOM 825 N N . LEU A 1 101 ? -0.052 -13.027 -20.291 1.00 98.75 101 LEU A N 1
ATOM 826 C CA . LEU A 1 101 ? 1.018 -12.108 -20.670 1.00 98.75 101 LEU A CA 1
ATOM 827 C C . LEU A 1 101 ? 2.346 -12.602 -20.100 1.00 98.75 101 LEU A C 1
ATOM 829 O O . LEU A 1 101 ? 2.421 -12.976 -18.927 1.00 98.75 101 LEU A O 1
ATOM 833 N N . LYS A 1 102 ? 3.402 -12.577 -20.910 1.00 98.81 102 LYS A N 1
ATOM 834 C CA . LYS A 1 102 ? 4.765 -12.898 -20.486 1.00 98.81 102 LYS A CA 1
ATOM 835 C C . LYS A 1 102 ? 5.722 -11.807 -20.932 1.00 98.81 102 LYS A C 1
ATOM 837 O O . LYS A 1 102 ? 5.689 -11.399 -22.089 1.00 98.81 102 LYS A O 1
ATOM 842 N N . PHE A 1 103 ? 6.570 -11.344 -20.023 1.00 98.69 103 PHE A N 1
ATOM 843 C CA . PHE A 1 103 ? 7.511 -10.260 -20.305 1.00 98.69 103 PHE A CA 1
ATOM 844 C C . PHE A 1 103 ? 8.658 -10.225 -19.293 1.00 98.69 103 PHE A C 1
ATOM 846 O O . PHE A 1 103 ? 8.591 -10.820 -18.214 1.00 98.69 103 PHE A O 1
ATOM 853 N N . HIS A 1 104 ? 9.730 -9.528 -19.663 1.00 98.38 104 HIS A N 1
ATOM 854 C CA . HIS A 1 104 ? 10.879 -9.278 -18.799 1.00 98.38 104 HIS A CA 1
ATOM 855 C C . HIS A 1 104 ? 10.812 -7.873 -18.209 1.00 98.38 104 HIS A C 1
ATOM 857 O O . HIS A 1 104 ? 10.504 -6.908 -18.906 1.00 98.38 104 HIS A O 1
ATOM 863 N N . VAL A 1 105 ? 11.166 -7.766 -16.934 1.00 98.19 105 VAL A N 1
ATOM 864 C CA . VAL A 1 105 ? 11.268 -6.510 -16.197 1.00 98.19 105 VAL A CA 1
ATOM 865 C C . VAL A 1 105 ? 12.704 -6.357 -15.722 1.00 98.19 105 VAL A C 1
ATOM 867 O O . VAL A 1 105 ? 13.235 -7.205 -15.003 1.00 98.19 105 VAL A O 1
ATOM 870 N N . SER A 1 106 ? 13.324 -5.256 -16.124 1.00 97.19 106 SER A N 1
ATOM 871 C CA . SER A 1 106 ? 14.660 -4.859 -15.682 1.00 97.19 106 SER A CA 1
ATOM 872 C C . SER A 1 106 ? 14.529 -3.747 -14.643 1.00 97.19 106 SER A C 1
ATOM 874 O O . SER A 1 106 ? 13.685 -2.867 -14.831 1.00 97.19 106 SER A O 1
ATOM 876 N N . PRO A 1 107 ? 15.332 -3.762 -13.565 1.00 97.00 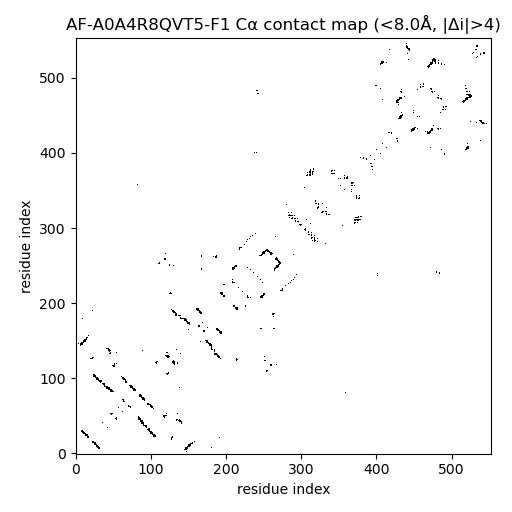107 PRO A N 1
ATOM 877 C CA . PRO A 1 107 ? 15.354 -2.678 -12.596 1.00 97.00 107 PRO A CA 1
ATOM 878 C C . PRO A 1 107 ? 15.699 -1.345 -13.260 1.00 97.00 107 PRO A C 1
ATOM 880 O O . PRO A 1 107 ? 16.461 -1.295 -14.227 1.00 97.00 107 PRO A O 1
ATOM 883 N N . ARG A 1 108 ? 15.145 -0.256 -12.733 1.00 95.75 108 ARG A N 1
ATOM 884 C CA . ARG A 1 108 ? 15.493 1.097 -13.151 1.00 95.75 108 ARG A CA 1
ATOM 885 C C . ARG A 1 108 ? 16.858 1.466 -12.578 1.00 95.75 108 ARG A C 1
ATOM 887 O O . ARG A 1 108 ? 17.081 1.355 -11.371 1.00 95.75 108 ARG A O 1
ATOM 894 N N . GLU A 1 109 ? 17.731 1.987 -13.426 1.00 93.12 109 GLU A N 1
ATOM 895 C CA . GLU A 1 109 ? 19.010 2.566 -13.009 1.00 93.12 109 GLU A CA 1
ATOM 896 C C . GLU A 1 109 ? 18.797 3.944 -12.355 1.00 93.12 109 GLU A C 1
ATOM 898 O O . GLU A 1 109 ? 17.904 4.705 -12.748 1.00 93.12 109 GLU A O 1
ATOM 903 N N . VAL A 1 110 ? 19.550 4.236 -11.292 1.00 93.12 110 VAL A N 1
ATOM 904 C CA . VAL A 1 110 ? 19.529 5.520 -10.565 1.00 93.12 110 VAL A CA 1
ATOM 905 C C . VAL A 1 110 ? 20.921 6.027 -10.305 1.00 93.12 110 VAL A C 1
ATOM 907 O O . VAL A 1 110 ? 21.838 5.254 -10.049 1.00 93.12 110 VAL A O 1
ATOM 910 N N . ASP A 1 111 ? 20.999 7.345 -10.222 1.00 93.19 111 ASP A N 1
ATOM 911 C CA . ASP A 1 111 ? 22.118 8.077 -9.662 1.00 93.19 111 ASP A CA 1
ATOM 912 C C . ASP A 1 111 ? 21.618 9.228 -8.772 1.00 93.19 111 ASP A C 1
ATOM 914 O O . ASP A 1 111 ? 20.417 9.421 -8.570 1.00 93.19 111 ASP A O 1
ATOM 918 N N . GLU A 1 112 ? 22.560 10.007 -8.249 1.00 92.12 112 GLU A N 1
ATOM 919 C CA . GLU A 1 112 ? 22.313 11.166 -7.385 1.00 92.12 112 GLU A CA 1
ATOM 920 C C . GLU A 1 112 ? 21.532 12.302 -8.072 1.00 92.12 112 GLU A C 1
ATOM 922 O O . GLU A 1 112 ? 21.031 13.197 -7.395 1.00 92.12 112 GLU A O 1
ATOM 927 N N . THR A 1 113 ? 21.423 12.286 -9.405 1.00 92.06 113 THR A N 1
ATOM 928 C CA . THR A 1 113 ? 20.715 13.310 -10.191 1.00 92.06 113 THR A CA 1
ATOM 929 C C . THR A 1 113 ? 19.284 12.912 -10.532 1.00 92.06 113 THR A C 1
ATOM 931 O O . THR A 1 113 ? 18.518 13.715 -11.067 1.00 92.06 113 THR A O 1
ATOM 934 N N . THR A 1 114 ? 18.909 11.669 -10.235 1.00 91.62 114 THR A N 1
ATOM 935 C CA . THR A 1 114 ? 17.579 11.162 -10.541 1.00 91.62 114 THR A CA 1
ATOM 936 C C . THR A 1 114 ? 16.532 11.843 -9.650 1.00 91.62 114 THR A C 1
ATOM 938 O O . THR A 1 114 ? 16.666 11.799 -8.426 1.00 91.62 114 THR A O 1
ATOM 941 N N . PRO A 1 115 ? 15.469 12.443 -10.223 1.00 87.50 115 PRO A N 1
ATOM 942 C CA . PRO A 1 115 ? 14.411 13.071 -9.438 1.00 87.50 115 PRO A CA 1
ATOM 943 C C . PRO A 1 115 ? 13.745 12.109 -8.450 1.00 87.50 115 PRO A C 1
ATOM 945 O O . PRO A 1 115 ? 13.506 10.939 -8.769 1.00 87.50 115 PRO A O 1
ATOM 948 N N . LEU A 1 116 ? 13.405 12.633 -7.271 1.00 86.25 116 LEU A N 1
ATOM 949 C CA . LEU A 1 116 ? 12.622 11.916 -6.267 1.00 86.25 116 LEU A CA 1
ATOM 950 C C . LEU A 1 116 ? 11.170 11.772 -6.734 1.00 86.25 116 LEU A C 1
ATOM 952 O O . LEU A 1 116 ? 10.590 12.709 -7.277 1.00 86.25 116 LEU A O 1
ATOM 956 N N . GLY A 1 117 ? 10.572 10.611 -6.492 1.00 88.06 117 GLY A N 1
ATOM 957 C CA . GLY A 1 117 ? 9.173 10.336 -6.819 1.00 88.06 117 GLY A CA 1
ATOM 958 C C . GLY A 1 117 ? 8.556 9.340 -5.842 1.00 88.06 117 GLY A C 1
ATOM 959 O O . GLY A 1 117 ? 9.111 9.087 -4.775 1.00 88.06 117 GLY A O 1
ATOM 960 N N . ALA A 1 118 ? 7.436 8.723 -6.213 1.00 87.81 118 ALA A N 1
ATOM 961 C CA . ALA A 1 118 ? 6.638 7.853 -5.332 1.00 87.81 118 ALA A CA 1
ATOM 962 C C . ALA A 1 118 ? 7.255 6.479 -4.977 1.00 87.81 118 ALA A C 1
ATOM 964 O O . ALA A 1 118 ? 6.550 5.570 -4.556 1.00 87.81 118 ALA A O 1
ATOM 965 N N . ARG A 1 119 ? 8.560 6.273 -5.186 1.00 93.19 119 ARG A N 1
ATOM 966 C CA . ARG A 1 119 ? 9.286 5.043 -4.802 1.00 93.19 119 ARG A CA 1
ATOM 967 C C . ARG A 1 119 ? 8.680 3.718 -5.304 1.00 93.19 119 ARG A C 1
ATOM 969 O O . ARG A 1 119 ? 8.862 2.667 -4.698 1.00 93.19 119 ARG A O 1
ATOM 976 N N . ILE A 1 120 ? 7.988 3.759 -6.441 1.00 95.50 120 ILE A N 1
ATOM 977 C CA . ILE A 1 120 ? 7.259 2.610 -7.006 1.00 95.50 120 ILE A CA 1
ATOM 978 C C . ILE A 1 120 ? 8.143 1.675 -7.835 1.00 95.50 120 ILE A C 1
ATOM 980 O O . ILE A 1 120 ? 7.809 0.514 -8.055 1.00 95.50 120 ILE A O 1
ATOM 984 N N . ASP A 1 121 ? 9.260 2.191 -8.331 1.00 96.06 121 ASP A N 1
ATOM 985 C CA . ASP A 1 121 ? 10.105 1.536 -9.315 1.00 96.06 121 ASP A CA 1
ATOM 986 C C . ASP A 1 121 ? 10.862 0.324 -8.777 1.00 96.06 121 ASP A C 1
ATOM 988 O O . ASP A 1 121 ? 11.313 0.301 -7.632 1.00 96.06 121 ASP A O 1
ATOM 992 N N . LEU A 1 122 ? 11.039 -0.685 -9.638 1.00 97.38 122 LEU A N 1
ATOM 993 C CA . LEU A 1 122 ? 11.896 -1.825 -9.333 1.00 97.38 122 LEU A CA 1
ATOM 994 C C . LEU A 1 122 ? 13.351 -1.353 -9.315 1.00 97.38 122 LEU A C 1
ATOM 996 O O . LEU A 1 122 ? 13.872 -0.903 -10.335 1.00 97.38 122 LEU A O 1
ATOM 1000 N N . ARG A 1 123 ? 14.019 -1.476 -8.171 1.00 95.44 123 ARG A N 1
ATOM 1001 C CA . ARG A 1 123 ? 15.419 -1.076 -7.977 1.00 95.44 123 ARG A CA 1
ATOM 1002 C C . ARG A 1 123 ? 16.271 -2.261 -7.575 1.00 95.44 123 ARG A C 1
ATOM 1004 O O . ARG A 1 123 ? 15.783 -3.166 -6.901 1.00 95.44 123 ARG A O 1
ATOM 1011 N N . ARG A 1 124 ? 17.546 -2.228 -7.966 1.00 95.38 124 ARG A N 1
ATOM 1012 C CA . ARG A 1 124 ? 18.573 -3.063 -7.339 1.00 95.38 124 ARG A CA 1
ATOM 1013 C C . ARG A 1 124 ? 18.969 -2.456 -6.004 1.00 95.38 124 ARG A C 1
ATOM 1015 O O . ARG A 1 124 ? 19.178 -1.252 -5.920 1.00 95.38 124 ARG A O 1
ATOM 1022 N N . ASP A 1 125 ? 19.129 -3.314 -5.010 1.00 94.31 125 ASP A N 1
ATOM 1023 C CA . ASP A 1 125 ? 19.623 -2.948 -3.689 1.00 94.31 125 ASP A CA 1
ATOM 1024 C C . ASP A 1 125 ? 20.430 -4.125 -3.117 1.00 94.31 125 ASP A C 1
ATOM 1026 O O . ASP A 1 125 ? 19.905 -5.218 -2.904 1.00 94.31 125 ASP A O 1
ATOM 1030 N N . LEU A 1 126 ? 21.743 -3.916 -2.952 1.00 93.31 126 LEU A N 1
ATOM 1031 C CA . LEU A 1 126 ? 22.684 -4.813 -2.261 1.00 93.31 126 LEU A CA 1
ATOM 1032 C C . LEU A 1 126 ? 22.515 -6.316 -2.584 1.00 93.31 126 LEU A C 1
ATOM 1034 O O . LEU A 1 126 ? 22.495 -7.173 -1.697 1.00 93.31 126 LEU A O 1
ATOM 1038 N N . GLY A 1 127 ? 22.428 -6.641 -3.877 1.00 94.56 127 GLY A N 1
ATOM 1039 C CA . GLY A 1 127 ? 22.348 -8.015 -4.391 1.00 94.56 127 GLY A CA 1
ATOM 1040 C C . GLY A 1 127 ? 20.932 -8.563 -4.587 1.00 94.56 127 GLY A C 1
ATOM 1041 O O . GLY A 1 127 ? 20.771 -9.674 -5.099 1.00 94.56 127 GLY A O 1
ATOM 1042 N N . GLY A 1 128 ? 19.907 -7.804 -4.207 1.00 97.38 128 GLY A N 1
ATOM 1043 C CA . GLY A 1 128 ? 18.509 -8.100 -4.489 1.00 97.38 128 GLY A CA 1
ATOM 1044 C C . GLY A 1 128 ? 17.831 -7.018 -5.319 1.00 97.38 128 GLY A C 1
ATOM 1045 O O . GLY A 1 128 ? 18.456 -6.050 -5.757 1.00 97.38 128 GLY A O 1
ATOM 1046 N N . VAL A 1 129 ? 16.530 -7.200 -5.533 1.00 97.75 129 VAL A N 1
ATOM 1047 C CA . VAL A 1 129 ? 15.649 -6.193 -6.128 1.00 97.75 129 VAL A CA 1
ATOM 1048 C C . VAL A 1 129 ? 14.362 -6.068 -5.334 1.00 97.75 129 VAL A C 1
ATOM 1050 O O . VAL A 1 129 ? 13.890 -7.044 -4.743 1.00 97.75 129 VAL A O 1
ATOM 1053 N N . HIS A 1 130 ? 13.769 -4.881 -5.369 1.00 97.44 130 HIS A N 1
ATOM 1054 C CA . HIS A 1 130 ? 12.410 -4.668 -4.891 1.00 97.44 130 HIS A CA 1
ATOM 1055 C C . HIS A 1 130 ? 11.742 -3.454 -5.531 1.00 97.44 130 HIS A C 1
ATOM 1057 O O . HIS A 1 130 ? 12.419 -2.550 -6.018 1.00 97.44 130 HIS A O 1
ATOM 1063 N N . GLY A 1 131 ? 10.413 -3.473 -5.570 1.00 97.31 131 GLY A N 1
ATOM 1064 C CA . GLY A 1 131 ? 9.583 -2.436 -6.176 1.00 97.31 131 GLY A CA 1
ATOM 1065 C C . GLY A 1 131 ? 8.107 -2.812 -6.145 1.00 97.31 131 GLY A C 1
ATOM 1066 O O . GLY A 1 131 ? 7.743 -3.918 -5.733 1.00 97.31 131 GLY A O 1
ATOM 1067 N N . ALA A 1 132 ? 7.257 -1.891 -6.581 1.00 97.88 132 ALA A N 1
ATOM 1068 C CA . ALA A 1 132 ? 5.815 -2.072 -6.587 1.00 97.88 132 ALA A CA 1
ATOM 1069 C C . ALA A 1 132 ? 5.312 -2.640 -7.917 1.00 97.88 132 ALA A C 1
ATOM 1071 O O . ALA A 1 132 ? 5.850 -2.331 -8.984 1.00 97.88 132 ALA A O 1
ATOM 1072 N N . GLY A 1 133 ? 4.240 -3.432 -7.857 1.00 97.81 133 GLY A N 1
ATOM 1073 C CA . GLY A 1 133 ? 3.558 -3.965 -9.035 1.00 97.81 133 GLY A CA 1
ATOM 1074 C C . GLY A 1 133 ? 3.154 -2.865 -10.013 1.00 97.81 133 GLY A C 1
ATOM 1075 O O . GLY A 1 133 ? 3.321 -3.037 -11.216 1.00 97.81 133 GLY A O 1
ATOM 1076 N N . GLN A 1 134 ? 2.732 -1.704 -9.506 1.00 96.12 134 GLN A N 1
ATOM 1077 C CA . GLN A 1 134 ? 2.209 -0.608 -10.315 1.00 96.12 134 GLN A CA 1
ATOM 1078 C C . GLN A 1 134 ? 3.202 -0.060 -11.335 1.00 96.12 134 GLN A C 1
ATOM 1080 O O . GLN A 1 134 ? 2.804 0.462 -12.373 1.00 96.12 134 GLN A O 1
ATOM 1085 N N . TRP A 1 135 ? 4.497 -0.246 -11.084 1.00 97.44 135 TRP A N 1
ATOM 1086 C CA . TRP A 1 135 ? 5.539 0.208 -11.989 1.00 97.44 135 TRP A CA 1
ATOM 1087 C C . TRP A 1 135 ? 5.760 -0.709 -13.203 1.00 97.44 135 TRP A C 1
ATOM 1089 O O . TRP A 1 135 ? 6.197 -0.237 -14.255 1.00 97.44 135 TRP A O 1
ATOM 1099 N N . PHE A 1 136 ? 5.488 -2.014 -13.074 1.00 97.12 136 PHE A N 1
ATOM 1100 C CA . PHE A 1 136 ? 5.810 -3.010 -14.110 1.00 97.12 136 PHE A CA 1
ATOM 1101 C C . PHE A 1 136 ? 4.651 -3.922 -14.525 1.00 97.12 136 PHE A C 1
ATOM 1103 O O . PHE A 1 136 ? 4.807 -4.696 -15.468 1.00 97.12 136 PHE A O 1
ATOM 1110 N N . LEU A 1 137 ? 3.504 -3.867 -13.849 1.00 98.00 137 LEU A N 1
ATOM 1111 C CA . LEU A 1 137 ? 2.326 -4.660 -14.182 1.00 98.00 137 LEU A CA 1
ATOM 1112 C C . LEU A 1 137 ? 1.250 -3.786 -14.832 1.00 98.00 137 LEU A C 1
ATOM 1114 O O . LEU A 1 137 ? 0.943 -2.708 -14.322 1.00 98.00 137 LEU A O 1
ATOM 1118 N N . PRO A 1 138 ? 0.614 -4.262 -15.913 1.00 97.44 138 PRO A N 1
ATOM 1119 C CA . PRO A 1 138 ? -0.616 -3.657 -16.396 1.00 97.44 138 PRO A CA 1
ATOM 1120 C C . PRO A 1 138 ? -1.767 -3.958 -15.416 1.00 97.44 138 PRO A C 1
ATOM 1122 O O . PRO A 1 138 ? -1.983 -5.107 -15.024 1.00 97.44 138 PRO A O 1
ATOM 1125 N N . LEU A 1 139 ? -2.523 -2.935 -15.022 1.00 97.00 139 LEU A N 1
ATOM 1126 C CA . LEU A 1 139 ? -3.719 -3.050 -14.186 1.00 97.00 139 LEU A CA 1
ATOM 1127 C C . LEU A 1 139 ? -4.886 -3.591 -15.014 1.00 97.00 139 LEU A C 1
ATOM 1129 O O . LEU A 1 139 ? -5.269 -2.976 -16.007 1.00 97.00 139 LEU A O 1
ATOM 1133 N N . LEU A 1 140 ? -5.490 -4.706 -14.599 1.00 96.62 140 LEU A N 1
ATOM 1134 C CA . LEU A 1 140 ? -6.719 -5.207 -15.220 1.00 96.62 140 LEU A CA 1
ATOM 1135 C C . LEU A 1 140 ? -7.879 -4.238 -14.942 1.00 96.62 140 LEU A C 1
ATOM 1137 O O . LEU A 1 140 ? -8.193 -3.949 -13.788 1.00 96.62 140 LEU A O 1
ATOM 1141 N N . LEU A 1 141 ? -8.556 -3.787 -15.998 1.00 93.69 141 LEU A N 1
ATOM 1142 C CA . LEU A 1 141 ? -9.741 -2.937 -15.895 1.00 93.69 141 LEU A CA 1
ATOM 1143 C C . LEU A 1 141 ? -10.959 -3.788 -15.515 1.00 93.69 141 LEU A C 1
ATOM 1145 O O . LEU A 1 141 ? -11.664 -4.318 -16.371 1.00 93.69 141 LEU A O 1
ATOM 1149 N N . SER A 1 142 ? -11.177 -3.967 -14.213 1.00 87.75 142 SER A N 1
ATOM 1150 C CA . SER A 1 142 ? -12.289 -4.752 -13.674 1.00 87.75 142 SER A CA 1
ATOM 1151 C C . SER A 1 142 ? -12.683 -4.263 -12.284 1.00 87.75 142 SER A C 1
ATOM 1153 O O . SER A 1 142 ? -11.834 -3.984 -11.438 1.00 87.75 142 SER A O 1
ATOM 1155 N N . ASP A 1 143 ? -13.985 -4.193 -12.030 1.00 80.62 143 ASP A N 1
ATOM 1156 C CA . ASP A 1 143 ? -14.567 -3.830 -10.739 1.00 80.62 143 ASP A CA 1
ATOM 1157 C C . ASP A 1 143 ? -14.846 -5.040 -9.831 1.00 80.62 143 ASP A C 1
ATOM 1159 O O . ASP A 1 143 ? -15.192 -4.867 -8.657 1.00 80.62 143 ASP A O 1
ATOM 1163 N N . LYS A 1 144 ? -14.671 -6.255 -10.362 1.00 85.00 144 LYS A N 1
ATOM 1164 C CA . LYS A 1 144 ? -14.952 -7.521 -9.680 1.00 85.00 144 LYS A CA 1
ATOM 1165 C C . LYS A 1 144 ? -13.905 -7.846 -8.614 1.00 85.00 144 LYS A C 1
ATOM 1167 O O . LYS A 1 144 ? -12.739 -7.459 -8.701 1.00 85.00 144 LYS A O 1
ATOM 1172 N N . LEU A 1 145 ? -14.320 -8.646 -7.634 1.00 86.94 145 LEU A N 1
ATOM 1173 C CA . LEU A 1 145 ? -13.391 -9.350 -6.753 1.00 86.94 145 LEU A CA 1
ATOM 1174 C C . LEU A 1 145 ? -12.721 -10.500 -7.507 1.00 86.94 145 LEU A C 1
ATOM 1176 O O . LEU A 1 145 ? -13.368 -11.199 -8.290 1.00 86.94 145 LEU A O 1
ATOM 1180 N N . HIS A 1 146 ? -11.441 -10.704 -7.222 1.00 89.38 146 HIS A N 1
ATOM 1181 C CA . HIS A 1 146 ? -10.602 -11.742 -7.799 1.00 89.38 146 HIS A CA 1
ATOM 1182 C C . HIS A 1 146 ? -9.921 -12.551 -6.699 1.00 89.38 146 HIS A C 1
ATOM 1184 O O . HIS A 1 146 ? -9.614 -12.050 -5.615 1.00 89.38 146 HIS A O 1
ATOM 1190 N N . THR A 1 147 ? -9.651 -13.816 -7.006 1.00 94.06 147 THR A N 1
ATOM 1191 C CA . THR A 1 147 ? -8.684 -14.614 -6.253 1.00 94.06 147 THR A CA 1
ATOM 1192 C C . THR A 1 147 ? -7.300 -14.306 -6.821 1.00 94.06 147 THR A C 1
ATOM 1194 O O . THR A 1 147 ? -6.931 -14.837 -7.869 1.00 94.06 147 THR A O 1
ATOM 1197 N N . ASN A 1 148 ? -6.547 -13.429 -6.160 1.00 94.38 148 ASN A N 1
ATOM 1198 C CA . ASN A 1 148 ? -5.193 -13.056 -6.557 1.00 94.38 148 ASN A CA 1
ATOM 1199 C C . ASN A 1 148 ? -4.197 -14.093 -6.034 1.00 94.38 148 ASN A C 1
ATOM 1201 O O . ASN A 1 148 ? -4.150 -14.370 -4.836 1.00 94.38 148 ASN A O 1
ATOM 1205 N N . VAL A 1 149 ? -3.403 -14.674 -6.930 1.00 96.38 149 VAL A N 1
ATOM 1206 C CA . VAL A 1 149 ? -2.429 -15.722 -6.615 1.00 96.38 149 VAL A CA 1
ATOM 1207 C C . VAL A 1 149 ? -1.041 -15.266 -7.031 1.00 96.38 149 VAL A C 1
ATOM 1209 O O . VAL A 1 149 ? -0.767 -15.149 -8.223 1.00 96.38 149 VAL A O 1
ATOM 1212 N N . VAL A 1 150 ? -0.145 -15.077 -6.066 1.00 97.75 150 VAL A N 1
ATOM 1213 C CA . VAL A 1 150 ? 1.264 -14.755 -6.322 1.00 97.75 150 VAL A CA 1
ATOM 1214 C C . VAL A 1 150 ? 2.121 -15.987 -6.077 1.00 97.75 150 VAL A C 1
ATOM 1216 O O . VAL A 1 150 ? 2.026 -16.634 -5.033 1.00 97.75 150 VAL A O 1
ATOM 1219 N N . LYS A 1 151 ? 2.977 -16.324 -7.041 1.00 97.56 151 LYS A N 1
ATOM 1220 C CA . LYS A 1 151 ? 3.900 -17.456 -6.947 1.00 97.56 151 LYS A CA 1
ATOM 1221 C C . LYS A 1 151 ? 5.299 -17.055 -7.387 1.00 97.56 151 LYS A C 1
ATOM 1223 O O . LYS A 1 151 ? 5.496 -16.562 -8.494 1.00 97.56 151 LYS A O 1
ATOM 1228 N N . TRP A 1 152 ? 6.282 -17.389 -6.565 1.00 98.38 152 TRP A N 1
ATOM 1229 C CA . TRP A 1 152 ? 7.685 -17.278 -6.935 1.00 98.38 152 TRP A CA 1
ATOM 1230 C C . TRP A 1 152 ? 8.211 -18.596 -7.499 1.00 98.38 152 TRP A C 1
ATOM 1232 O O . TRP A 1 152 ? 7.982 -19.667 -6.933 1.00 98.38 152 TRP A O 1
ATOM 1242 N N . VAL A 1 153 ? 8.933 -18.520 -8.614 1.00 98.19 153 VAL A N 1
ATOM 1243 C CA . VAL A 1 153 ? 9.658 -19.650 -9.202 1.00 98.19 153 VAL A CA 1
ATOM 1244 C C . VAL A 1 153 ? 11.138 -19.319 -9.173 1.00 98.19 153 VAL A C 1
ATOM 1246 O O . VAL A 1 153 ? 11.616 -18.504 -9.948 1.00 98.19 153 VAL A O 1
ATOM 1249 N N . VAL A 1 154 ? 11.869 -19.941 -8.254 1.00 97.19 154 VAL A N 1
ATOM 1250 C CA . VAL A 1 154 ? 13.311 -19.726 -8.115 1.00 97.19 154 VAL A CA 1
ATOM 1251 C C . VAL A 1 154 ? 14.043 -20.668 -9.081 1.00 97.19 154 VAL A C 1
ATOM 1253 O O . VAL A 1 154 ? 13.838 -21.883 -8.990 1.00 97.19 154 VAL A O 1
ATOM 1256 N N . PRO A 1 155 ? 14.858 -20.156 -10.025 1.00 96.75 155 PRO A N 1
ATOM 1257 C CA . PRO A 1 155 ? 15.522 -20.995 -11.015 1.00 96.75 155 PRO A CA 1
ATOM 1258 C C . PRO A 1 155 ? 16.589 -21.909 -10.379 1.00 96.75 155 PRO A C 1
ATOM 1260 O O . PRO A 1 155 ? 17.220 -21.528 -9.386 1.00 96.75 155 PRO A O 1
ATOM 1263 N N . PRO A 1 156 ? 16.848 -23.098 -10.962 1.00 91.94 156 PRO A N 1
ATOM 1264 C CA . PRO A 1 156 ? 17.961 -23.949 -10.550 1.00 91.94 156 PRO A CA 1
ATOM 1265 C C . PRO A 1 156 ? 19.289 -23.193 -10.706 1.00 91.94 156 PRO A C 1
ATOM 1267 O O . PRO A 1 156 ? 19.650 -22.807 -11.814 1.00 91.94 156 PRO A O 1
ATOM 1270 N N . GLY A 1 157 ? 20.001 -22.963 -9.601 1.00 91.69 157 GLY A N 1
ATOM 1271 C CA . GLY A 1 157 ? 21.250 -22.187 -9.579 1.00 91.69 157 GLY A CA 1
ATOM 1272 C C . GLY A 1 157 ? 21.142 -20.804 -8.932 1.00 91.69 157 GLY A C 1
ATOM 1273 O O . GLY A 1 157 ? 22.162 -20.139 -8.778 1.00 91.69 157 GLY A O 1
ATOM 1274 N N . ALA A 1 158 ? 19.948 -20.383 -8.502 1.00 95.44 158 ALA A N 1
ATOM 1275 C CA . ALA A 1 158 ? 19.816 -19.196 -7.663 1.00 95.44 158 ALA A CA 1
ATOM 1276 C C . ALA A 1 158 ? 20.648 -19.336 -6.366 1.00 95.44 158 ALA A C 1
ATOM 1278 O O . ALA A 1 158 ? 20.707 -20.433 -5.795 1.00 95.44 158 ALA A O 1
ATOM 1279 N N . PRO A 1 159 ? 21.258 -18.248 -5.857 1.00 95.50 159 PRO A N 1
ATOM 1280 C CA . PRO A 1 159 ? 21.963 -18.263 -4.580 1.00 95.50 159 PRO A CA 1
ATOM 1281 C C . PRO A 1 159 ? 21.079 -18.790 -3.446 1.00 95.50 159 PRO A C 1
ATOM 1283 O O . PRO A 1 159 ? 19.908 -18.423 -3.350 1.00 95.50 159 PRO A O 1
ATOM 1286 N N . ALA A 1 160 ? 21.644 -19.591 -2.537 1.00 93.12 160 ALA A N 1
ATOM 1287 C CA . ALA A 1 160 ? 20.908 -20.159 -1.399 1.00 93.12 160 ALA A CA 1
ATOM 1288 C C . ALA A 1 160 ? 20.338 -19.094 -0.440 1.00 93.12 160 ALA A C 1
ATOM 1290 O O . ALA A 1 160 ? 19.404 -19.370 0.305 1.00 93.12 160 ALA A O 1
ATOM 1291 N N . SER A 1 161 ? 20.882 -17.875 -0.474 1.00 93.38 161 SER A N 1
ATOM 1292 C CA . SER A 1 161 ? 20.375 -16.713 0.260 1.00 93.38 161 SER A CA 1
ATOM 1293 C C . SER A 1 161 ? 19.109 -16.097 -0.349 1.00 93.38 161 SER A C 1
ATOM 1295 O O . SER A 1 161 ? 18.566 -15.166 0.239 1.00 93.38 161 SER A O 1
ATOM 1297 N N . THR A 1 162 ? 18.634 -16.578 -1.504 1.00 97.19 162 THR A N 1
ATOM 1298 C CA . THR A 1 162 ? 17.467 -16.017 -2.198 1.00 97.19 162 THR A CA 1
ATOM 1299 C C . THR A 1 162 ? 16.184 -16.284 -1.415 1.00 97.19 162 THR A C 1
ATOM 1301 O O . THR A 1 162 ? 15.665 -17.399 -1.394 1.00 97.19 162 THR A O 1
ATOM 1304 N N . ARG A 1 163 ? 15.630 -15.225 -0.833 1.00 97.44 163 ARG A N 1
ATOM 1305 C CA . ARG A 1 163 ? 14.285 -15.175 -0.254 1.00 97.44 163 ARG A CA 1
ATOM 1306 C C . ARG A 1 163 ? 13.369 -14.379 -1.172 1.00 97.44 163 ARG A C 1
ATOM 1308 O O . ARG A 1 163 ? 13.835 -13.495 -1.887 1.00 97.44 163 ARG A O 1
ATOM 1315 N N . CYS A 1 164 ? 12.084 -14.714 -1.163 1.00 97.50 164 CYS A N 1
ATOM 1316 C CA . CYS A 1 164 ? 11.069 -14.115 -2.027 1.00 97.50 164 CYS A CA 1
ATOM 1317 C C . CYS A 1 164 ? 9.918 -13.597 -1.171 1.00 97.50 164 CYS A C 1
ATOM 1319 O O . CYS A 1 164 ? 9.288 -14.384 -0.469 1.00 97.50 164 CYS A O 1
ATOM 1321 N N . VAL A 1 165 ? 9.640 -12.301 -1.236 1.00 97.69 165 VAL A N 1
ATOM 1322 C CA . VAL A 1 165 ? 8.688 -11.616 -0.361 1.00 97.69 165 VAL A CA 1
ATOM 1323 C C . VAL A 1 165 ? 7.692 -10.824 -1.203 1.00 97.69 165 VAL A C 1
ATOM 1325 O O . VAL A 1 165 ? 8.041 -10.210 -2.212 1.00 97.69 165 VAL A O 1
ATOM 1328 N N . TRP A 1 166 ? 6.440 -10.855 -0.773 1.00 97.19 166 TRP A N 1
ATOM 1329 C CA . TRP A 1 166 ? 5.322 -10.065 -1.269 1.00 97.19 166 TRP A CA 1
ATOM 1330 C C . TRP A 1 166 ? 4.642 -9.374 -0.079 1.00 97.19 166 TRP A C 1
ATOM 1332 O O . TRP A 1 166 ? 4.718 -9.868 1.047 1.00 97.19 166 TRP A O 1
ATOM 1342 N N . SER A 1 167 ? 3.931 -8.269 -0.302 1.00 95.38 167 SER A N 1
ATOM 1343 C CA . SER A 1 167 ? 3.155 -7.560 0.731 1.00 95.38 167 SER A CA 1
ATOM 1344 C C . SER A 1 167 ? 2.216 -8.438 1.560 1.00 95.38 167 SER A C 1
ATOM 1346 O O . SER A 1 167 ? 1.905 -8.063 2.685 1.00 95.38 167 SER A O 1
ATOM 1348 N N . PHE A 1 168 ? 1.816 -9.613 1.064 1.00 91.75 168 PHE A N 1
ATOM 1349 C CA . PHE A 1 168 ? 0.941 -10.554 1.772 1.00 91.75 168 PHE A CA 1
ATOM 1350 C C . PHE A 1 168 ? 1.582 -11.903 2.115 1.00 91.75 168 PHE A C 1
ATOM 1352 O O . PHE A 1 168 ? 0.881 -12.821 2.529 1.00 91.75 168 PHE A O 1
ATOM 1359 N N . GLY A 1 169 ? 2.900 -12.055 1.974 1.00 89.69 169 GLY A N 1
ATOM 1360 C CA . GLY A 1 169 ? 3.549 -13.291 2.398 1.00 89.69 169 GLY A CA 1
ATOM 1361 C C . GLY A 1 169 ? 4.993 -13.442 1.952 1.00 89.69 169 GLY A C 1
ATOM 1362 O O . GLY A 1 169 ? 5.538 -12.639 1.200 1.00 89.69 169 GLY A O 1
ATOM 1363 N N . GLU A 1 170 ? 5.613 -14.514 2.422 1.00 92.19 170 GLU A N 1
ATOM 1364 C CA . GLU A 1 170 ? 6.974 -14.885 2.061 1.00 92.19 170 GLU A CA 1
ATOM 1365 C C . GLU A 1 170 ? 7.027 -16.345 1.593 1.00 92.19 170 GLU A C 1
ATOM 1367 O O . GLU A 1 170 ? 6.326 -17.221 2.102 1.00 92.19 170 GLU A O 1
ATOM 1372 N N . GLY A 1 171 ? 7.911 -16.611 0.634 1.00 92.62 171 GLY A N 1
ATOM 1373 C CA . GLY A 1 171 ? 8.273 -17.946 0.188 1.00 92.62 171 GLY A CA 1
ATOM 1374 C C . GLY A 1 171 ? 7.849 -18.247 -1.245 1.00 92.62 171 GLY A C 1
ATOM 1375 O O . GLY A 1 171 ? 7.428 -17.387 -2.014 1.00 92.62 171 GLY A O 1
ATOM 1376 N N . THR A 1 172 ? 8.015 -19.512 -1.625 1.00 92.25 172 THR A N 1
ATOM 1377 C CA . THR A 1 172 ? 7.799 -19.997 -3.001 1.00 92.25 172 THR A CA 1
ATOM 1378 C C . THR A 1 172 ? 6.483 -20.747 -3.186 1.00 92.25 172 THR A C 1
ATOM 1380 O O . THR A 1 172 ? 6.100 -21.073 -4.313 1.00 92.25 172 THR A O 1
ATOM 1383 N N . LYS A 1 173 ? 5.765 -21.026 -2.092 1.00 91.56 173 LYS A N 1
ATOM 1384 C CA . LYS A 1 173 ? 4.409 -21.574 -2.169 1.00 91.56 173 LYS A CA 1
ATOM 1385 C C . LYS A 1 173 ? 3.466 -20.514 -2.757 1.00 91.56 173 LYS A C 1
ATOM 1387 O O . LYS A 1 173 ? 3.682 -19.330 -2.513 1.00 91.56 173 LYS A O 1
ATOM 1392 N N . PRO A 1 174 ? 2.430 -20.911 -3.518 1.00 92.81 174 PRO A N 1
ATOM 1393 C CA . PRO A 1 174 ? 1.415 -19.970 -3.974 1.00 92.81 174 PRO A CA 1
ATOM 1394 C C . PRO A 1 174 ? 0.759 -19.261 -2.785 1.00 92.81 174 PRO A C 1
ATOM 1396 O O . PRO A 1 174 ? 0.214 -19.917 -1.898 1.00 92.81 174 PRO A O 1
ATOM 1399 N N . MET A 1 175 ? 0.821 -17.935 -2.786 1.00 92.75 175 MET A N 1
ATOM 1400 C CA . MET A 1 175 ? 0.172 -17.065 -1.809 1.00 92.75 175 MET A CA 1
ATOM 1401 C C . MET A 1 175 ? -1.134 -16.560 -2.413 1.00 92.75 175 MET A C 1
ATOM 1403 O O . MET A 1 175 ? -1.153 -16.168 -3.580 1.00 92.75 175 MET A O 1
ATOM 1407 N N . VAL A 1 176 ? -2.223 -16.593 -1.644 1.00 90.62 176 VAL A N 1
ATOM 1408 C CA . VAL A 1 176 ? -3.574 -16.298 -2.138 1.00 90.62 176 VAL A CA 1
ATOM 1409 C C . VAL A 1 176 ? -4.187 -15.157 -1.339 1.00 90.62 176 VAL A C 1
ATOM 1411 O O . VAL A 1 176 ? -4.225 -15.212 -0.113 1.00 90.62 176 VAL A O 1
ATOM 1414 N N . ARG A 1 177 ? -4.715 -14.154 -2.039 1.00 88.56 177 ARG A N 1
ATOM 1415 C CA . ARG A 1 177 ? -5.443 -13.024 -1.457 1.00 88.56 177 ARG A CA 1
ATOM 1416 C C . ARG A 1 177 ? -6.703 -12.758 -2.272 1.00 88.56 177 ARG A C 1
ATOM 1418 O O . ARG A 1 177 ? -6.634 -12.593 -3.487 1.00 88.56 177 ARG A O 1
ATOM 1425 N N . VAL A 1 178 ? -7.860 -12.707 -1.620 1.00 89.12 178 VAL A N 1
ATOM 1426 C CA . VAL A 1 178 ? -9.081 -12.215 -2.273 1.00 89.12 178 VAL A CA 1
ATOM 1427 C C . VAL A 1 178 ? -9.068 -10.695 -2.195 1.00 89.12 178 VAL A C 1
ATOM 1429 O O . VAL A 1 178 ? -8.909 -10.143 -1.111 1.00 89.12 178 VAL A O 1
ATOM 1432 N N . GLY A 1 179 ? -9.205 -10.034 -3.339 1.00 86.56 179 GLY A N 1
ATOM 1433 C CA . GLY A 1 179 ? -9.119 -8.580 -3.439 1.00 86.56 179 GLY A CA 1
ATOM 1434 C C . GLY A 1 179 ? -9.613 -8.078 -4.788 1.00 86.56 179 GLY A C 1
ATOM 1435 O O . GLY A 1 179 ? -10.190 -8.837 -5.570 1.00 86.56 179 GLY A O 1
ATOM 1436 N N . ARG A 1 180 ? -9.418 -6.794 -5.064 1.00 88.50 180 ARG A N 1
ATOM 1437 C CA . ARG A 1 180 ? -9.751 -6.200 -6.363 1.00 88.50 180 ARG A CA 1
ATOM 1438 C C . ARG A 1 180 ? -8.643 -6.503 -7.382 1.00 88.50 180 ARG A C 1
ATOM 1440 O O . ARG A 1 180 ? -7.657 -7.175 -7.078 1.00 88.50 180 ARG A O 1
ATOM 1447 N N . ALA A 1 181 ? -8.852 -6.073 -8.625 1.00 87.25 181 ALA A N 1
ATOM 1448 C CA . ALA A 1 181 ? -7.899 -6.274 -9.717 1.00 87.25 181 ALA A CA 1
ATOM 1449 C C . ALA A 1 181 ? -6.551 -5.560 -9.491 1.00 87.25 181 ALA A C 1
ATOM 1451 O O . ALA A 1 181 ? -5.538 -5.942 -10.075 1.00 87.25 181 ALA A O 1
ATOM 1452 N N . ASP A 1 182 ? -6.537 -4.544 -8.632 1.00 91.06 182 ASP A N 1
ATOM 1453 C CA . ASP A 1 182 ? -5.360 -3.783 -8.238 1.00 91.06 182 ASP A CA 1
ATOM 1454 C C . ASP A 1 182 ? -4.549 -4.442 -7.116 1.00 91.06 182 ASP A C 1
ATOM 1456 O O . ASP A 1 182 ? -3.449 -3.983 -6.861 1.00 91.06 182 ASP A O 1
ATOM 1460 N N . THR A 1 183 ? -4.974 -5.544 -6.492 1.00 93.31 183 THR A N 1
ATOM 1461 C CA . THR A 1 183 ? -4.203 -6.152 -5.389 1.00 93.31 183 THR A CA 1
ATOM 1462 C C . THR A 1 183 ? -2.787 -6.575 -5.804 1.00 93.31 183 THR A C 1
ATOM 1464 O O . THR A 1 183 ? -1.828 -6.341 -5.075 1.00 93.31 183 THR A O 1
ATOM 1467 N N . THR A 1 184 ? -2.588 -7.171 -6.986 1.00 95.12 184 THR A N 1
ATOM 1468 C CA . THR A 1 184 ? -1.220 -7.454 -7.479 1.00 95.12 184 THR A CA 1
ATOM 1469 C C . THR A 1 184 ? -0.511 -6.209 -8.014 1.00 95.12 184 THR A C 1
ATOM 1471 O O . THR A 1 184 ? 0.702 -6.201 -8.177 1.00 95.12 184 THR A O 1
ATOM 1474 N N . TRP A 1 185 ? -1.258 -5.155 -8.323 1.00 96.81 185 TRP A N 1
ATOM 1475 C CA . TRP A 1 185 ? -0.726 -3.913 -8.871 1.00 96.81 185 TRP A CA 1
ATOM 1476 C C . TRP A 1 185 ? -0.240 -2.984 -7.741 1.00 96.81 185 TRP A C 1
ATOM 1478 O O . TRP A 1 185 ? 0.908 -2.560 -7.735 1.00 96.81 185 TRP A O 1
ATOM 1488 N N . ASN A 1 186 ? -1.040 -2.769 -6.701 1.00 94.75 186 ASN A N 1
ATOM 1489 C CA . ASN A 1 186 ? -0.764 -1.895 -5.563 1.00 94.75 186 ASN A CA 1
ATOM 1490 C C . ASN A 1 186 ? -0.064 -2.614 -4.390 1.00 94.75 186 ASN A C 1
ATOM 1492 O O . ASN A 1 186 ? -0.345 -2.350 -3.221 1.00 94.75 186 ASN A O 1
ATOM 1496 N N . THR A 1 187 ? 0.829 -3.561 -4.684 1.00 97.06 187 THR A N 1
ATOM 1497 C CA . THR A 1 187 ? 1.634 -4.276 -3.678 1.00 97.06 187 THR A CA 1
ATOM 1498 C C . THR A 1 187 ? 3.109 -4.313 -4.056 1.00 97.06 187 THR A C 1
ATOM 1500 O O . THR A 1 187 ? 3.494 -4.037 -5.192 1.00 97.06 187 THR A O 1
ATOM 1503 N N . VAL A 1 188 ? 3.951 -4.642 -3.081 1.00 98.38 188 VAL A N 1
ATOM 1504 C CA . VAL A 1 188 ? 5.411 -4.617 -3.164 1.00 98.38 188 VAL A CA 1
ATOM 1505 C C . VAL A 1 188 ? 5.962 -6.034 -3.272 1.00 98.38 188 VAL A C 1
ATOM 1507 O O . VAL A 1 188 ? 5.491 -6.968 -2.615 1.00 98.38 188 VAL A O 1
ATOM 1510 N N . TYR A 1 189 ? 6.998 -6.176 -4.091 1.00 98.50 189 TYR A N 1
ATOM 1511 C CA . TYR A 1 189 ? 7.712 -7.418 -4.348 1.00 98.50 189 TYR A CA 1
ATOM 1512 C C . TYR A 1 189 ? 9.191 -7.225 -4.035 1.00 98.50 189 TYR A C 1
ATOM 1514 O O . TYR A 1 189 ? 9.779 -6.230 -4.451 1.00 98.50 189 TYR A O 1
ATOM 1522 N N . MET A 1 190 ? 9.802 -8.175 -3.329 1.00 98.62 190 MET A N 1
ATOM 1523 C CA . MET A 1 190 ? 11.216 -8.137 -2.951 1.00 98.62 190 MET A CA 1
ATOM 1524 C C . MET A 1 190 ? 11.837 -9.526 -3.081 1.00 98.62 190 MET A C 1
ATOM 1526 O O . MET A 1 190 ? 11.273 -10.515 -2.615 1.00 98.62 190 MET A O 1
ATOM 1530 N N . VAL A 1 191 ? 13.010 -9.619 -3.705 1.00 98.56 191 VAL A N 1
ATOM 1531 C CA . VAL A 1 191 ? 13.715 -10.893 -3.889 1.00 98.56 191 VAL A CA 1
ATOM 1532 C C . VAL A 1 191 ? 15.228 -10.708 -3.858 1.00 98.56 191 VAL A C 1
ATOM 1534 O O . VAL A 1 191 ? 15.755 -9.732 -4.386 1.00 98.56 191 VAL A O 1
ATOM 1537 N N . GLY A 1 192 ? 15.938 -11.648 -3.234 1.00 98.06 192 GLY A N 1
ATOM 1538 C CA . GLY A 1 192 ? 17.397 -11.615 -3.095 1.00 98.06 192 GLY A CA 1
ATOM 1539 C C . GLY A 1 192 ? 17.849 -12.029 -1.691 1.00 98.06 192 GLY A C 1
ATOM 1540 O O . GLY A 1 192 ? 17.139 -12.802 -1.046 1.00 98.06 192 GLY A O 1
ATOM 1541 N N . PRO A 1 193 ? 18.997 -11.534 -1.188 1.00 97.19 193 PRO A N 1
ATOM 1542 C CA . PRO A 1 193 ? 19.527 -11.856 0.141 1.00 97.19 193 PRO A CA 1
ATOM 1543 C C . PRO A 1 193 ? 18.787 -11.099 1.261 1.00 97.19 193 PRO A C 1
ATOM 1545 O O . PRO A 1 193 ? 19.385 -10.328 2.014 1.00 97.19 193 PRO A O 1
ATOM 1548 N N . VAL A 1 194 ? 17.467 -11.289 1.342 1.00 97.31 194 VAL A N 1
ATOM 1549 C CA . VAL A 1 194 ? 16.576 -10.538 2.237 1.00 97.31 194 VAL A CA 1
ATOM 1550 C C . VAL A 1 194 ? 16.889 -10.845 3.702 1.00 97.31 194 VAL A C 1
ATOM 1552 O O . VAL A 1 194 ? 17.030 -11.999 4.112 1.00 97.31 194 VAL A O 1
ATOM 1555 N N . ARG A 1 195 ? 16.930 -9.804 4.526 1.00 95.81 195 ARG A N 1
ATOM 1556 C CA . ARG A 1 195 ? 16.907 -9.883 5.988 1.00 95.81 195 ARG A CA 1
ATOM 1557 C C . ARG A 1 195 ? 15.564 -9.385 6.497 1.00 95.81 195 ARG A C 1
ATOM 1559 O O . ARG A 1 195 ? 14.886 -8.636 5.799 1.00 95.81 195 ARG A O 1
ATOM 1566 N N . SER A 1 196 ? 15.171 -9.828 7.687 1.00 94.94 196 SER A N 1
ATOM 1567 C CA . SER A 1 196 ? 13.896 -9.428 8.273 1.00 94.94 196 SER A CA 1
ATOM 1568 C C . SER A 1 196 ? 13.982 -9.236 9.781 1.00 94.94 196 SER A C 1
ATOM 1570 O O . SER A 1 196 ? 14.823 -9.837 10.449 1.00 94.94 196 SER A O 1
ATOM 1572 N N . HIS A 1 197 ? 13.100 -8.393 10.306 1.00 92.69 197 HIS A N 1
ATOM 1573 C CA . HIS A 1 197 ? 12.833 -8.277 11.725 1.00 92.69 197 HIS A CA 1
ATOM 1574 C C . HIS A 1 197 ? 11.323 -8.203 11.966 1.00 92.69 197 HIS A C 1
ATOM 1576 O O . HIS A 1 197 ? 10.671 -7.320 11.398 1.00 92.69 197 HIS A O 1
ATOM 1582 N N . PRO A 1 198 ? 10.800 -9.037 12.869 1.00 89.50 198 PRO A N 1
ATOM 1583 C CA . PRO A 1 198 ? 11.461 -10.209 13.453 1.00 89.50 198 PRO A CA 1
ATOM 1584 C C . PRO A 1 198 ? 11.898 -11.272 12.423 1.00 89.50 198 PRO A C 1
ATOM 1586 O O . PRO A 1 198 ? 11.642 -11.172 11.217 1.00 89.50 198 PRO A O 1
ATOM 1589 N N . GLU A 1 199 ? 12.686 -12.250 12.874 1.00 83.44 199 GLU A N 1
ATOM 1590 C CA . GLU A 1 199 ? 13.152 -13.326 11.996 1.00 83.44 199 GLU A CA 1
ATOM 1591 C C . GLU A 1 199 ? 11.993 -14.276 11.683 1.00 83.44 199 GLU A C 1
ATOM 1593 O O . GLU A 1 199 ? 11.418 -14.899 12.580 1.00 83.44 199 GLU A O 1
ATOM 1598 N N . VAL A 1 200 ? 11.662 -14.406 10.397 1.00 68.19 200 VAL A N 1
ATOM 1599 C CA . VAL A 1 200 ? 10.567 -15.267 9.937 1.00 68.19 200 VAL A CA 1
ATOM 1600 C C . VAL A 1 200 ? 10.888 -16.727 10.279 1.00 68.19 200 VAL A C 1
ATOM 1602 O O . VAL A 1 200 ? 11.933 -17.247 9.890 1.00 68.19 200 VAL A O 1
ATOM 1605 N N . GLY A 1 201 ? 9.993 -17.386 11.026 1.00 57.81 201 GLY A N 1
ATOM 1606 C CA . GLY A 1 201 ? 10.147 -18.774 11.486 1.00 57.81 201 GLY A CA 1
ATOM 1607 C C . GLY A 1 201 ? 10.645 -18.953 12.928 1.00 57.81 201 GLY A C 1
ATOM 1608 O O . GLY A 1 201 ? 10.788 -20.092 13.369 1.00 57.81 201 GLY A O 1
ATOM 1609 N N . SER A 1 202 ? 10.886 -17.870 13.677 1.00 47.75 202 SER A N 1
ATOM 1610 C CA . SER A 1 202 ? 11.322 -17.932 15.086 1.00 47.75 202 SER A CA 1
ATOM 1611 C C . SER A 1 202 ? 10.171 -17.995 16.111 1.00 47.75 202 SER A C 1
ATOM 1613 O O . SER A 1 202 ? 10.403 -18.321 17.276 1.00 47.75 202 SER A O 1
ATOM 1615 N N . VAL A 1 203 ? 8.922 -17.768 15.682 1.00 40.75 203 VAL A N 1
ATOM 1616 C CA . VAL A 1 203 ? 7.711 -17.785 16.519 1.00 40.75 203 VAL A CA 1
ATOM 1617 C C . VAL A 1 203 ? 6.619 -18.572 15.783 1.00 40.75 203 VAL A C 1
ATOM 1619 O O . VAL A 1 203 ? 6.485 -18.455 14.569 1.00 40.75 203 VAL A O 1
ATOM 1622 N N . GLY A 1 204 ? 5.864 -19.417 16.490 1.00 40.44 204 GLY A N 1
ATOM 1623 C CA . GLY A 1 204 ? 4.832 -20.294 15.909 1.00 40.44 204 GLY A CA 1
ATOM 1624 C C . GLY A 1 204 ? 3.555 -19.589 15.425 1.00 40.44 204 GLY A C 1
ATOM 1625 O O . GLY A 1 204 ? 2.610 -20.271 15.041 1.00 40.44 204 GLY A O 1
ATOM 1626 N N . GLU A 1 205 ? 3.522 -18.256 15.446 1.00 50.81 205 GLU A N 1
ATOM 1627 C CA . GLU A 1 205 ? 2.417 -17.417 14.977 1.00 50.81 205 GLU A CA 1
ATOM 1628 C C . GLU A 1 205 ? 2.903 -16.529 13.824 1.00 50.81 205 GLU A C 1
ATOM 1630 O O . GLU A 1 205 ? 4.035 -16.045 13.834 1.00 50.81 205 GLU A O 1
ATOM 1635 N N . GLU A 1 206 ? 2.054 -16.325 12.814 1.00 59.34 206 GLU A N 1
ATOM 1636 C CA . GLU A 1 206 ? 2.327 -15.387 11.726 1.00 59.34 206 GLU A CA 1
ATOM 1637 C C . GLU A 1 206 ? 2.330 -13.964 12.301 1.00 59.34 206 GLU A C 1
ATOM 1639 O O . GLU A 1 206 ? 1.333 -13.503 12.859 1.00 59.34 206 GLU A O 1
ATOM 1644 N N . GLU A 1 207 ? 3.476 -13.287 12.245 1.00 69.62 207 GLU A N 1
ATOM 1645 C CA . GLU A 1 207 ? 3.610 -11.991 12.897 1.00 69.62 207 GLU A CA 1
ATOM 1646 C C . GLU A 1 207 ? 2.748 -10.917 12.240 1.00 69.62 207 GLU A C 1
ATOM 1648 O O . GLU A 1 207 ? 2.675 -10.793 11.017 1.00 69.62 207 GLU A O 1
ATOM 1653 N N . ALA A 1 208 ? 2.146 -10.079 13.084 1.00 80.50 208 ALA A N 1
ATOM 1654 C CA . ALA A 1 208 ? 1.278 -9.002 12.635 1.00 80.50 208 ALA A CA 1
ATOM 1655 C C . ALA A 1 208 ? 2.014 -7.980 11.752 1.00 80.50 208 ALA A C 1
ATOM 1657 O O . ALA A 1 208 ? 1.394 -7.420 10.851 1.00 80.50 208 ALA A O 1
ATOM 1658 N N . ALA A 1 209 ? 3.313 -7.736 11.978 1.00 90.56 209 ALA A N 1
ATOM 1659 C CA . ALA A 1 209 ? 4.106 -6.877 11.104 1.00 90.56 209 ALA A CA 1
ATOM 1660 C C . ALA A 1 209 ? 5.603 -7.222 11.055 1.00 90.56 209 ALA A C 1
ATOM 1662 O O . ALA A 1 209 ? 6.239 -7.399 12.096 1.00 90.56 209 ALA A O 1
ATOM 1663 N N . THR A 1 210 ? 6.180 -7.218 9.849 1.00 93.75 210 THR A N 1
ATOM 1664 C CA . THR A 1 210 ? 7.588 -7.573 9.594 1.00 93.75 210 THR A CA 1
ATOM 1665 C C . THR A 1 210 ? 8.283 -6.523 8.725 1.00 93.75 210 THR A C 1
ATOM 1667 O O . THR A 1 210 ? 7.758 -6.096 7.698 1.00 93.75 210 THR A O 1
ATOM 1670 N N . THR A 1 211 ? 9.496 -6.133 9.114 1.00 95.69 211 THR A N 1
ATOM 1671 C CA . THR A 1 211 ? 10.364 -5.226 8.348 1.00 95.69 211 THR A CA 1
ATOM 1672 C C . THR A 1 211 ? 11.405 -6.022 7.569 1.00 95.69 211 THR A C 1
ATOM 1674 O O . THR A 1 211 ? 12.062 -6.877 8.154 1.00 95.69 211 THR A O 1
ATOM 1677 N N . TYR A 1 212 ? 11.590 -5.722 6.285 1.00 96.94 212 TYR A N 1
ATOM 1678 C CA . TYR A 1 212 ? 12.521 -6.374 5.363 1.00 96.94 212 TYR A CA 1
ATOM 1679 C C . TYR A 1 212 ? 13.542 -5.382 4.800 1.00 96.94 212 TYR A C 1
ATOM 1681 O O . TYR A 1 212 ? 13.210 -4.228 4.538 1.00 96.94 212 TYR A O 1
ATOM 1689 N N . TRP A 1 213 ? 14.782 -5.830 4.598 1.00 97.44 213 TRP A N 1
ATOM 1690 C CA . TRP A 1 213 ? 15.867 -5.028 4.013 1.00 97.44 213 TRP A CA 1
ATOM 1691 C C . TRP A 1 213 ? 16.953 -5.918 3.390 1.00 97.44 213 TRP A C 1
ATOM 1693 O O . TRP A 1 213 ? 16.967 -7.136 3.599 1.00 97.44 213 TRP A O 1
ATOM 1703 N N . PHE A 1 214 ? 17.896 -5.315 2.665 1.00 97.19 214 PHE A N 1
ATOM 1704 C CA . PHE A 1 214 ? 19.120 -5.977 2.208 1.00 97.19 214 PHE A CA 1
ATOM 1705 C C . PHE A 1 214 ? 20.352 -5.485 2.977 1.00 97.19 214 PHE A C 1
ATOM 1707 O O . PHE A 1 214 ? 20.415 -4.352 3.445 1.00 97.19 214 PHE A O 1
ATOM 1714 N N . GLY A 1 215 ? 21.360 -6.350 3.120 1.00 94.62 215 GLY A N 1
ATOM 1715 C CA . GLY A 1 215 ? 22.644 -5.978 3.719 1.00 94.62 215 GLY A CA 1
ATOM 1716 C C . GLY A 1 215 ? 22.553 -5.476 5.168 1.00 94.62 215 GLY A C 1
ATOM 1717 O O . GLY A 1 215 ? 21.907 -6.087 6.024 1.00 94.62 215 GLY A O 1
ATOM 1718 N N . GLN A 1 216 ? 23.277 -4.404 5.480 1.00 93.94 216 GLN A N 1
ATOM 1719 C CA . GLN A 1 216 ? 23.317 -3.812 6.817 1.00 93.94 216 GLN A CA 1
ATOM 1720 C C . GLN A 1 216 ? 22.429 -2.565 6.871 1.00 93.94 216 GLN A C 1
ATOM 1722 O O . GLN A 1 216 ? 22.579 -1.671 6.043 1.00 93.94 216 GLN A O 1
ATOM 1727 N N . LEU A 1 217 ? 21.536 -2.504 7.864 1.00 94.56 217 LEU A N 1
ATOM 1728 C CA . LEU A 1 217 ? 20.754 -1.301 8.148 1.00 94.56 217 LEU A CA 1
ATOM 1729 C C . LEU A 1 217 ? 21.650 -0.177 8.675 1.00 94.56 217 LEU A C 1
ATOM 1731 O O . LEU A 1 217 ? 22.648 -0.425 9.356 1.00 94.56 217 LEU A O 1
ATOM 1735 N N . LEU A 1 218 ? 21.237 1.063 8.414 1.00 95.50 218 LEU A N 1
ATOM 1736 C CA . LEU A 1 218 ? 21.809 2.238 9.067 1.00 95.50 218 LEU A CA 1
ATOM 1737 C C . LEU A 1 218 ? 21.640 2.132 10.596 1.00 95.50 218 LEU A C 1
ATOM 1739 O O . LEU A 1 218 ? 20.649 1.555 11.050 1.00 95.50 218 LEU A O 1
ATOM 1743 N N . PRO A 1 219 ? 22.560 2.684 11.412 1.00 95.56 219 PRO A N 1
ATOM 1744 C CA . PRO A 1 219 ? 22.534 2.492 12.867 1.00 95.56 219 PRO A CA 1
ATOM 1745 C C . PRO A 1 219 ? 21.222 2.910 13.551 1.00 95.56 219 PRO A C 1
ATOM 1747 O O . PRO A 1 219 ? 20.759 2.239 14.473 1.00 95.56 219 PRO A O 1
ATOM 1750 N N . ASN A 1 220 ? 20.609 4.006 13.101 1.00 96.12 220 ASN A N 1
ATOM 1751 C CA . ASN A 1 220 ? 19.323 4.492 13.604 1.00 96.12 220 ASN A CA 1
ATOM 1752 C C . ASN A 1 220 ? 18.151 3.583 13.184 1.00 96.12 220 ASN A C 1
ATOM 1754 O O . ASN A 1 220 ? 17.317 3.236 14.021 1.00 96.12 220 ASN A O 1
ATOM 1758 N N . LEU A 1 221 ? 18.126 3.115 11.931 1.00 96.00 221 LEU A N 1
ATOM 1759 C CA . LEU A 1 221 ? 17.137 2.144 11.449 1.00 96.00 221 LEU A CA 1
ATOM 1760 C C . LEU A 1 221 ? 17.270 0.788 12.154 1.00 96.00 221 LEU A C 1
ATOM 1762 O O . LEU A 1 221 ? 16.263 0.186 12.514 1.00 96.00 221 LEU A O 1
ATOM 1766 N N . ASP A 1 222 ? 18.493 0.319 12.409 1.00 95.31 222 ASP A N 1
ATOM 1767 C CA . ASP A 1 222 ? 18.726 -0.932 13.137 1.00 95.31 222 ASP A CA 1
ATOM 1768 C C . ASP A 1 222 ? 18.224 -0.852 14.586 1.00 95.31 222 ASP A C 1
ATOM 1770 O O . ASP A 1 222 ? 17.598 -1.792 15.078 1.00 95.31 222 ASP A O 1
ATOM 1774 N N . ARG A 1 223 ? 18.426 0.295 15.249 1.00 94.69 223 ARG A N 1
ATOM 1775 C CA . ARG A 1 223 ? 17.892 0.565 16.591 1.00 94.69 223 ARG A CA 1
ATOM 1776 C C . ARG A 1 223 ? 16.359 0.578 16.615 1.00 94.69 223 ARG A C 1
ATOM 1778 O O . ARG A 1 223 ? 15.771 0.134 17.599 1.00 94.69 223 ARG A O 1
ATOM 1785 N N . LEU A 1 224 ? 15.715 1.064 15.552 1.00 95.00 224 LEU A N 1
ATOM 1786 C CA . LEU A 1 224 ? 14.259 1.229 15.474 1.00 95.00 224 LEU A CA 1
ATOM 1787 C C . LEU A 1 224 ? 13.523 0.130 14.695 1.00 95.00 224 LEU A C 1
ATOM 1789 O O . LEU A 1 224 ? 12.302 0.193 14.595 1.00 95.00 224 LEU A O 1
ATOM 1793 N N . LYS A 1 225 ? 14.198 -0.910 14.197 1.00 90.56 225 LYS A N 1
ATOM 1794 C CA . LYS A 1 225 ? 13.567 -1.974 13.386 1.00 90.56 225 LYS A CA 1
ATOM 1795 C C . LYS A 1 225 ? 12.381 -2.677 14.062 1.00 90.56 225 LYS A C 1
ATOM 1797 O O . LYS A 1 225 ? 11.475 -3.135 13.376 1.00 90.56 225 LYS A O 1
ATOM 1802 N N . GLY A 1 226 ? 12.362 -2.734 15.398 1.00 91.38 226 GLY A N 1
ATOM 1803 C CA . GLY A 1 226 ? 11.252 -3.298 16.179 1.00 91.38 226 GLY A CA 1
ATOM 1804 C C . GLY A 1 226 ? 10.051 -2.362 16.355 1.00 91.38 226 GLY A C 1
ATOM 1805 O O . GLY A 1 226 ? 8.999 -2.796 16.822 1.00 91.38 226 GLY A O 1
ATOM 1806 N N . TYR A 1 227 ? 10.181 -1.084 15.990 1.00 94.69 227 TYR A N 1
ATOM 1807 C CA . TYR A 1 227 ? 9.125 -0.089 16.159 1.00 94.69 227 TYR A CA 1
ATOM 1808 C C . TYR A 1 227 ? 7.876 -0.437 15.348 1.00 94.69 227 TYR A C 1
ATOM 1810 O O . TYR A 1 227 ? 6.779 -0.464 15.901 1.00 94.69 227 TYR A O 1
ATOM 1818 N N . ASN A 1 228 ? 8.042 -0.770 14.066 1.00 90.75 228 ASN A N 1
ATOM 1819 C CA . ASN A 1 228 ? 6.923 -1.090 13.178 1.00 90.75 228 ASN A CA 1
ATOM 1820 C C . ASN A 1 228 ? 6.122 -2.301 13.662 1.00 90.75 228 ASN A C 1
ATOM 1822 O O . ASN A 1 228 ? 4.893 -2.252 13.720 1.00 90.75 228 ASN A O 1
ATOM 1826 N N . SER A 1 229 ? 6.824 -3.350 14.095 1.00 89.25 229 SER A N 1
ATOM 1827 C CA . SER A 1 229 ? 6.219 -4.564 14.647 1.00 89.25 229 SER A CA 1
ATOM 1828 C C . SER A 1 229 ? 5.436 -4.299 15.935 1.00 89.25 229 SER A C 1
ATOM 1830 O O . SER A 1 229 ? 4.411 -4.932 16.177 1.00 89.25 229 SER A O 1
ATOM 1832 N N . ALA A 1 230 ? 5.864 -3.323 16.741 1.00 92.69 230 ALA A N 1
ATOM 1833 C CA . ALA A 1 230 ? 5.140 -2.905 17.938 1.00 92.69 230 ALA A CA 1
ATOM 1834 C C . ALA A 1 230 ? 3.977 -1.937 17.643 1.00 92.69 230 ALA A C 1
ATOM 1836 O O . ALA A 1 230 ? 2.982 -1.925 18.375 1.00 92.69 230 ALA A O 1
ATOM 1837 N N . LEU A 1 231 ? 4.104 -1.102 16.609 1.00 93.62 231 LEU A N 1
ATOM 1838 C CA . LEU A 1 231 ? 3.138 -0.060 16.274 1.00 93.62 231 LEU A CA 1
ATOM 1839 C C . LEU A 1 231 ? 1.920 -0.618 15.527 1.00 93.62 231 LEU A C 1
ATOM 1841 O O . LEU A 1 231 ? 0.795 -0.259 15.881 1.00 93.62 231 LEU A O 1
ATOM 1845 N N . PHE A 1 232 ? 2.110 -1.500 14.537 1.00 92.75 232 PHE A N 1
ATOM 1846 C CA . PHE A 1 232 ? 1.013 -1.971 13.681 1.00 92.75 232 PHE A CA 1
ATOM 1847 C C . PHE A 1 232 ? -0.169 -2.569 14.460 1.00 92.75 232 PHE A C 1
ATOM 1849 O O . PHE A 1 232 ? -1.286 -2.103 14.239 1.00 92.75 232 PHE A O 1
ATOM 1856 N N . PRO A 1 233 ? 0.013 -3.490 15.431 1.00 88.56 233 PRO A N 1
ATOM 1857 C CA . PRO A 1 233 ? -1.116 -4.039 16.187 1.00 88.56 233 PRO A CA 1
ATOM 1858 C C . PRO A 1 233 ? -1.926 -2.971 16.933 1.00 88.56 233 PRO A C 1
ATOM 1860 O O . PRO A 1 233 ? -3.139 -3.099 17.085 1.00 88.56 233 PRO A O 1
ATOM 1863 N N . LYS A 1 234 ? -1.267 -1.896 17.387 1.00 90.62 234 LYS A N 1
ATOM 1864 C CA . LYS A 1 234 ? -1.925 -0.784 18.081 1.00 90.62 234 LYS A CA 1
ATOM 1865 C C . LYS A 1 234 ? -2.692 0.117 17.116 1.00 90.62 234 LYS A C 1
ATOM 1867 O O . LYS A 1 234 ? -3.782 0.559 17.465 1.00 90.62 234 LYS A O 1
ATOM 1872 N N . LEU A 1 235 ? -2.159 0.370 15.916 1.00 90.69 235 LEU A N 1
ATOM 1873 C CA . LEU A 1 235 ? -2.903 1.070 14.862 1.00 90.69 235 LEU A CA 1
ATOM 1874 C C . LEU A 1 235 ? -4.104 0.248 14.394 1.00 90.69 235 LEU A C 1
ATOM 1876 O O . LEU A 1 235 ? -5.206 0.779 14.303 1.00 90.69 235 LEU A O 1
ATOM 1880 N N . ALA A 1 236 ? -3.902 -1.047 14.163 1.00 86.06 236 ALA A N 1
ATOM 1881 C CA . ALA A 1 236 ? -4.939 -1.986 13.770 1.00 86.06 236 ALA A CA 1
ATOM 1882 C C . ALA A 1 236 ? -6.101 -1.987 14.784 1.00 86.06 236 ALA A C 1
ATOM 1884 O O . ALA A 1 236 ? -7.249 -1.773 14.395 1.00 86.06 236 ALA A O 1
ATOM 1885 N N . ASP A 1 237 ? -5.809 -2.088 16.088 1.00 83.38 237 ASP A N 1
ATOM 1886 C CA . ASP A 1 237 ? -6.825 -1.967 17.146 1.00 83.38 237 ASP A CA 1
ATOM 1887 C C . ASP A 1 237 ? -7.495 -0.584 17.172 1.00 83.38 237 ASP A C 1
ATOM 1889 O O . ASP A 1 237 ? -8.722 -0.493 17.243 1.00 83.38 237 ASP A O 1
ATOM 1893 N N . PHE A 1 238 ? -6.714 0.494 17.050 1.00 84.81 238 PHE A N 1
ATOM 1894 C CA . PHE A 1 238 ? -7.228 1.865 17.070 1.00 84.81 238 PHE A CA 1
ATOM 1895 C C . PHE A 1 238 ? -8.210 2.148 15.922 1.00 84.81 238 PHE A C 1
ATOM 1897 O O . PHE A 1 238 ? -9.293 2.685 16.156 1.00 84.81 238 PHE A O 1
ATOM 1904 N N . PHE A 1 239 ? -7.874 1.747 14.695 1.00 81.69 239 PHE A N 1
ATOM 1905 C CA . PHE A 1 239 ? -8.731 1.940 13.520 1.00 81.69 239 PHE A CA 1
ATOM 1906 C C . PHE A 1 239 ? -9.798 0.838 13.367 1.00 81.69 239 PHE A C 1
ATOM 1908 O O . PHE A 1 239 ? -10.819 1.021 12.695 1.00 81.69 239 PHE A O 1
ATOM 1915 N N . GLY A 1 240 ? -9.655 -0.284 14.071 1.00 74.06 240 GLY A N 1
ATOM 1916 C CA . GLY A 1 240 ? -10.574 -1.421 14.007 1.00 74.06 240 GLY A CA 1
ATOM 1917 C C . GLY A 1 240 ? -10.360 -2.325 12.788 1.00 74.06 240 GLY A C 1
ATOM 1918 O O . GLY A 1 240 ? -11.325 -2.901 12.281 1.00 74.06 240 GLY A O 1
ATOM 1919 N N . SER A 1 241 ? -9.117 -2.428 12.315 1.00 71.75 241 SER A N 1
ATOM 1920 C CA . SER A 1 241 ? -8.682 -3.390 11.298 1.00 71.75 241 SER A CA 1
ATOM 1921 C C . SER A 1 241 ? -8.087 -4.615 11.995 1.00 71.75 241 SER A C 1
ATOM 1923 O O . SER A 1 241 ? -7.274 -4.468 12.902 1.00 71.75 241 SER A O 1
ATOM 1925 N N . PHE A 1 242 ? -8.502 -5.830 11.631 1.00 63.75 242 PHE A N 1
ATOM 1926 C CA . PHE A 1 242 ? -8.116 -7.052 12.349 1.00 63.75 242 PHE A CA 1
ATOM 1927 C C . PHE A 1 242 ? -7.836 -8.199 11.385 1.00 63.75 242 PHE A C 1
ATOM 1929 O O . PHE A 1 242 ? -8.508 -8.322 10.366 1.00 63.75 242 PHE A O 1
ATOM 1936 N N . GLY A 1 243 ? -6.891 -9.069 11.752 1.00 62.09 243 GLY A N 1
ATOM 1937 C CA . GLY A 1 243 ? -6.525 -10.252 10.962 1.00 62.09 243 GLY A CA 1
ATOM 1938 C C . GLY A 1 243 ? -5.613 -9.962 9.766 1.00 62.09 243 GLY A C 1
ATOM 1939 O O . GLY A 1 243 ? -5.273 -10.882 9.031 1.00 62.09 243 GLY A O 1
ATOM 1940 N N . GLU A 1 244 ? -5.208 -8.707 9.581 1.00 73.06 244 GLU A N 1
ATOM 1941 C CA . GLU A 1 244 ? -4.258 -8.311 8.546 1.00 73.06 244 GLU A CA 1
ATOM 1942 C C . GLU A 1 244 ? -2.817 -8.449 9.045 1.00 73.06 244 GLU A C 1
ATOM 1944 O O . GLU A 1 244 ? -2.529 -8.246 10.226 1.00 73.06 244 GLU A O 1
ATOM 1949 N N . THR A 1 245 ? -1.912 -8.774 8.125 1.00 85.75 245 THR A N 1
ATOM 1950 C CA . THR A 1 245 ? -0.462 -8.728 8.346 1.00 85.75 245 THR A CA 1
ATOM 1951 C C . THR A 1 245 ? 0.118 -7.558 7.565 1.00 85.75 245 THR A C 1
ATOM 1953 O O . THR A 1 245 ? -0.407 -7.199 6.511 1.00 85.75 245 THR A O 1
ATOM 1956 N N . TYR A 1 246 ? 1.202 -6.972 8.064 1.00 91.62 246 TYR A N 1
ATOM 1957 C CA . TYR A 1 246 ? 1.761 -5.745 7.510 1.00 91.62 246 TYR A CA 1
ATOM 1958 C C . TYR A 1 246 ? 3.255 -5.846 7.234 1.00 91.62 246 TYR A C 1
ATOM 1960 O O . TYR A 1 246 ? 3.997 -6.490 7.978 1.00 91.62 246 TYR A O 1
ATOM 1968 N N . ARG A 1 247 ? 3.727 -5.241 6.143 1.00 94.69 247 ARG A N 1
ATOM 1969 C CA . ARG A 1 247 ? 5.120 -5.420 5.706 1.00 94.69 247 ARG A CA 1
ATOM 1970 C C . ARG A 1 247 ? 5.785 -4.101 5.368 1.00 94.69 247 ARG A C 1
ATOM 1972 O O . ARG A 1 247 ? 5.211 -3.244 4.713 1.00 94.69 247 ARG A O 1
ATOM 1979 N N . ILE A 1 248 ? 7.019 -3.952 5.821 1.00 96.25 248 ILE A N 1
ATOM 1980 C CA . ILE A 1 248 ? 7.810 -2.747 5.612 1.00 96.25 248 ILE A CA 1
ATOM 1981 C C . ILE A 1 248 ? 9.010 -3.132 4.768 1.00 96.25 248 ILE A C 1
ATOM 1983 O O . ILE A 1 248 ? 9.731 -4.060 5.125 1.00 96.25 248 ILE A O 1
ATOM 1987 N N . PHE A 1 249 ? 9.232 -2.428 3.666 1.00 97.44 249 PHE A N 1
ATOM 1988 C CA . PHE A 1 249 ? 10.326 -2.707 2.742 1.00 97.44 249 PHE A CA 1
ATOM 1989 C C . PHE A 1 249 ? 11.316 -1.548 2.754 1.00 97.44 249 PHE A C 1
ATOM 1991 O O . PHE A 1 249 ? 11.047 -0.495 2.185 1.00 97.44 249 PHE A O 1
ATOM 1998 N N . VAL A 1 250 ? 12.463 -1.730 3.401 1.00 97.12 250 VAL A N 1
ATOM 1999 C CA . VAL A 1 250 ? 13.525 -0.720 3.423 1.00 97.12 250 VAL A CA 1
ATOM 2000 C C . VAL A 1 250 ? 14.340 -0.813 2.137 1.00 97.12 250 VAL A C 1
ATOM 2002 O O . VAL A 1 250 ? 14.845 -1.883 1.800 1.00 97.12 250 VAL A O 1
ATOM 2005 N N . ARG A 1 251 ? 14.453 0.320 1.443 1.00 94.88 251 ARG A N 1
ATOM 2006 C CA . ARG A 1 251 ? 15.227 0.551 0.225 1.00 94.88 251 ARG A CA 1
ATOM 2007 C C . ARG A 1 251 ? 16.419 1.433 0.527 1.00 94.88 251 ARG A C 1
ATOM 2009 O O . ARG A 1 251 ? 16.235 2.537 1.048 1.00 94.88 251 ARG A O 1
ATOM 2016 N N . LYS A 1 252 ? 17.613 1.008 0.123 1.00 93.38 252 LYS A N 1
ATOM 2017 C CA . LYS A 1 252 ? 18.757 1.914 0.027 1.00 93.38 252 LYS A CA 1
ATOM 2018 C C . LYS A 1 252 ? 18.837 2.533 -1.372 1.00 93.38 252 LYS A C 1
ATOM 2020 O O . LYS A 1 252 ? 18.912 1.815 -2.365 1.00 93.38 252 LYS A O 1
ATOM 2025 N N . SER A 1 253 ? 18.876 3.860 -1.431 1.00 91.50 253 SER A N 1
ATOM 2026 C CA . SER A 1 253 ? 19.021 4.653 -2.658 1.00 91.50 253 SER A CA 1
ATOM 2027 C C . SER A 1 253 ? 20.238 5.587 -2.568 1.00 91.50 253 SER A C 1
ATOM 2029 O O . SER A 1 253 ? 20.673 5.910 -1.459 1.00 91.50 253 SER A O 1
ATOM 2031 N N . PRO A 1 254 ? 20.807 6.045 -3.705 1.00 91.81 254 PRO A N 1
ATOM 2032 C CA . PRO A 1 254 ? 21.912 7.010 -3.698 1.00 91.81 254 PRO A CA 1
ATOM 2033 C C . PRO A 1 254 ? 21.552 8.312 -2.970 1.00 91.81 254 PRO A C 1
ATOM 2035 O O . PRO A 1 254 ? 22.313 8.806 -2.142 1.00 91.81 254 PRO A O 1
ATOM 2038 N N . VAL A 1 255 ? 20.356 8.834 -3.244 1.00 90.81 255 VAL A N 1
ATOM 2039 C CA . VAL A 1 255 ? 19.775 10.027 -2.621 1.00 90.81 255 VAL A CA 1
ATOM 2040 C C . VAL A 1 255 ? 18.291 9.760 -2.394 1.00 90.81 255 VAL A C 1
ATOM 2042 O O . VAL A 1 255 ? 17.661 9.067 -3.191 1.00 90.81 255 VAL A O 1
ATOM 2045 N N . GLY A 1 256 ? 17.740 10.305 -1.312 1.00 87.12 256 GLY A N 1
ATOM 2046 C CA . GLY A 1 256 ? 16.318 10.217 -1.000 1.00 87.12 256 GLY A CA 1
ATOM 2047 C C . GLY A 1 256 ? 16.060 9.751 0.425 1.00 87.12 256 GLY A C 1
ATOM 2048 O O . GLY A 1 256 ? 16.809 8.960 0.996 1.00 87.12 256 GLY A O 1
ATOM 2049 N N . PHE A 1 257 ? 14.983 10.275 0.995 1.00 92.12 257 PHE A N 1
ATOM 2050 C CA . PHE A 1 257 ? 14.457 9.878 2.290 1.00 92.12 257 PHE A CA 1
ATOM 2051 C C . PHE A 1 257 ? 12.937 10.064 2.274 1.00 92.12 257 PHE A C 1
ATOM 2053 O O . PHE A 1 257 ? 12.444 11.038 1.702 1.00 92.12 257 PHE A O 1
ATOM 2060 N N . GLY A 1 258 ? 12.193 9.115 2.834 1.00 92.62 258 GLY A N 1
ATOM 2061 C CA . GLY A 1 258 ? 10.727 9.146 2.883 1.00 92.62 258 GLY A CA 1
ATOM 2062 C C . GLY A 1 258 ? 10.121 7.773 2.627 1.00 92.62 258 GLY A C 1
ATOM 2063 O O . GLY A 1 258 ? 10.853 6.796 2.465 1.00 92.62 258 GLY A O 1
ATOM 2064 N N . GLY A 1 259 ? 8.796 7.681 2.574 1.00 93.88 259 GLY A N 1
ATOM 2065 C CA . GLY A 1 259 ? 8.121 6.432 2.259 1.00 93.88 259 GLY A CA 1
ATOM 2066 C C . GLY A 1 259 ? 6.986 6.584 1.261 1.00 93.88 259 GLY A C 1
ATOM 2067 O O . GLY A 1 259 ? 6.769 7.645 0.669 1.00 93.88 259 GLY A O 1
ATOM 2068 N N . THR A 1 260 ? 6.355 5.454 0.961 1.00 93.06 260 THR A N 1
ATOM 2069 C CA . THR A 1 260 ? 5.119 5.388 0.180 1.00 93.06 260 THR A CA 1
ATOM 2070 C C . THR A 1 260 ? 4.324 4.158 0.603 1.00 93.06 260 THR A C 1
ATOM 2072 O O . THR A 1 260 ? 4.866 3.046 0.627 1.00 93.06 260 THR A O 1
ATOM 2075 N N . GLY A 1 261 ? 3.047 4.365 0.929 1.00 91.19 261 GLY A N 1
ATOM 2076 C CA . GLY A 1 261 ? 2.099 3.321 1.311 1.00 91.19 261 GLY A CA 1
ATOM 2077 C C . GLY A 1 261 ? 1.574 2.494 0.132 1.00 91.19 261 GLY A C 1
ATOM 2078 O O . GLY A 1 261 ? 1.417 2.985 -0.981 1.00 91.19 261 GLY A O 1
ATOM 2079 N N . PHE A 1 262 ? 1.277 1.226 0.408 1.00 92.88 262 PHE A N 1
ATOM 2080 C CA . PHE A 1 262 ? 0.736 0.219 -0.507 1.00 92.88 262 PHE A CA 1
ATOM 2081 C C . PHE A 1 262 ? -0.288 -0.660 0.230 1.00 92.88 262 PHE A C 1
ATOM 2083 O O . PHE A 1 262 ? -0.445 -0.578 1.453 1.00 92.88 262 PHE A O 1
ATOM 2090 N N . GLU A 1 263 ? -0.974 -1.559 -0.480 1.00 88.81 263 GLU A N 1
ATOM 2091 C CA . GLU A 1 263 ? -1.870 -2.516 0.175 1.00 88.81 263 GLU A CA 1
ATOM 2092 C C . GLU A 1 263 ? -1.062 -3.426 1.124 1.00 88.81 263 GLU A C 1
ATOM 2094 O O . GLU A 1 263 ? -0.099 -4.088 0.720 1.00 88.81 263 GLU A O 1
ATOM 2099 N N . GLY A 1 264 ? -1.408 -3.412 2.417 1.00 89.31 264 GLY A N 1
ATOM 2100 C CA . GLY A 1 264 ? -0.755 -4.225 3.453 1.00 89.31 264 GLY A CA 1
ATOM 2101 C C . GLY A 1 264 ? 0.737 -3.937 3.673 1.00 89.31 264 GLY A C 1
ATOM 2102 O O . GLY A 1 264 ? 1.438 -4.770 4.252 1.00 89.31 264 GLY A O 1
ATOM 2103 N N . SER A 1 265 ? 1.264 -2.810 3.179 1.00 95.31 265 SER A N 1
ATOM 2104 C CA . SER A 1 265 ? 2.696 -2.518 3.278 1.00 95.31 265 SER A CA 1
ATOM 2105 C C . SER A 1 265 ? 3.066 -1.062 3.005 1.00 95.31 265 SER A C 1
ATOM 2107 O O . SER A 1 265 ? 2.250 -0.299 2.508 1.00 95.31 265 SER A O 1
ATOM 2109 N N . TYR A 1 266 ? 4.320 -0.692 3.265 1.00 96.38 266 TYR A N 1
ATOM 2110 C CA . TYR A 1 266 ? 4.926 0.516 2.699 1.00 96.38 266 TYR A CA 1
ATOM 2111 C C . TYR A 1 266 ? 6.399 0.282 2.333 1.00 96.38 266 TYR A C 1
ATOM 2113 O O . TYR A 1 266 ? 7.058 -0.620 2.867 1.00 96.38 266 TYR A O 1
ATOM 2121 N N . VAL A 1 267 ? 6.923 1.098 1.416 1.00 97.25 267 VAL A N 1
ATOM 2122 C CA . VAL A 1 267 ? 8.361 1.172 1.109 1.00 97.25 267 VAL A CA 1
ATOM 2123 C C . VAL A 1 267 ? 8.959 2.354 1.859 1.00 97.25 267 VAL A C 1
ATOM 2125 O O . VAL A 1 267 ? 8.428 3.454 1.775 1.00 97.25 267 VAL A O 1
ATOM 2128 N N . LEU A 1 268 ? 10.063 2.134 2.571 1.00 96.06 268 LEU A N 1
ATOM 2129 C CA . LEU A 1 268 ? 10.884 3.179 3.181 1.00 96.06 268 LEU A CA 1
ATOM 2130 C C . LEU A 1 268 ? 12.143 3.366 2.344 1.00 96.06 268 LEU A C 1
ATOM 2132 O O . LEU A 1 268 ? 12.960 2.455 2.276 1.00 96.06 268 LEU A O 1
ATOM 2136 N N . GLU A 1 269 ? 12.345 4.539 1.768 1.00 95.12 269 GLU A N 1
ATOM 2137 C CA . GLU A 1 269 ? 13.589 4.889 1.095 1.00 95.12 269 GLU A CA 1
ATOM 2138 C C . GLU A 1 269 ? 14.534 5.647 2.027 1.00 95.12 269 GLU A C 1
ATOM 2140 O O . GLU A 1 269 ? 14.128 6.548 2.762 1.00 95.12 269 GLU A O 1
ATOM 2145 N N . CYS A 1 270 ? 15.812 5.274 1.987 1.00 94.81 270 CYS A N 1
ATOM 2146 C CA . CYS A 1 270 ? 16.876 5.924 2.737 1.00 94.81 270 CYS A CA 1
ATOM 2147 C C . CYS A 1 270 ? 18.175 5.979 1.928 1.00 94.81 270 CYS A C 1
ATOM 2149 O O . CYS A 1 270 ? 18.414 5.152 1.045 1.00 94.81 270 CYS A O 1
ATOM 2151 N N . CYS A 1 271 ? 19.041 6.926 2.271 1.00 93.94 271 CYS A N 1
ATOM 2152 C CA . CYS A 1 271 ? 20.402 7.034 1.755 1.00 93.94 271 CYS A CA 1
ATOM 2153 C C . CYS A 1 271 ? 21.404 7.111 2.915 1.00 93.94 271 CYS A C 1
ATOM 2155 O O . CYS A 1 271 ? 21.018 7.121 4.083 1.00 93.94 271 CYS A O 1
ATOM 2157 N N . ASP A 1 272 ? 22.706 7.175 2.627 1.00 93.94 272 ASP A N 1
ATOM 2158 C CA . ASP A 1 272 ? 23.725 7.226 3.688 1.00 93.94 272 ASP A CA 1
ATOM 2159 C C . ASP A 1 272 ? 23.576 8.459 4.599 1.00 93.94 272 ASP A C 1
ATOM 2161 O O . ASP A 1 272 ? 23.792 8.360 5.806 1.00 93.94 272 ASP A O 1
ATOM 2165 N N . ALA A 1 273 ? 23.120 9.595 4.057 1.00 94.00 273 ALA A N 1
ATOM 2166 C CA . ALA A 1 273 ? 22.840 10.796 4.846 1.00 94.00 273 ALA A CA 1
ATOM 2167 C C . ALA A 1 273 ? 21.681 10.604 5.842 1.00 94.00 273 ALA A C 1
ATOM 2169 O O . ALA A 1 273 ? 21.636 11.282 6.867 1.00 94.00 273 ALA A O 1
ATOM 2170 N N . SER A 1 274 ? 20.784 9.638 5.601 1.00 95.12 274 SER A N 1
ATOM 2171 C CA . SER A 1 274 ? 19.690 9.310 6.521 1.00 95.12 274 SER A CA 1
ATOM 2172 C C . SER A 1 274 ? 20.180 8.751 7.863 1.00 95.12 274 SER A C 1
ATOM 2174 O O . SER A 1 274 ? 19.380 8.617 8.785 1.00 95.12 274 SER A O 1
ATOM 2176 N N . ALA A 1 275 ? 21.471 8.429 8.018 1.00 94.56 275 ALA A N 1
ATOM 2177 C CA . ALA A 1 275 ? 22.049 8.013 9.298 1.00 94.56 275 ALA A CA 1
ATOM 2178 C C . ALA A 1 275 ? 22.013 9.120 10.371 1.00 94.56 275 ALA A C 1
ATOM 2180 O O . ALA A 1 275 ? 22.017 8.805 11.562 1.00 94.56 275 ALA A O 1
ATOM 2181 N N . GLU A 1 276 ? 21.943 10.388 9.953 1.00 94.94 276 GLU A N 1
ATOM 2182 C CA . GLU A 1 276 ? 21.868 11.557 10.839 1.00 94.94 276 GLU A CA 1
ATOM 2183 C C . GLU A 1 276 ? 20.429 11.881 11.285 1.00 94.94 276 GLU A C 1
ATOM 2185 O O . GLU A 1 276 ? 20.218 12.734 12.149 1.00 94.94 276 GLU A O 1
ATOM 2190 N N . GLU A 1 277 ? 19.425 11.194 10.727 1.00 96.06 277 GLU A N 1
ATOM 2191 C CA . GLU A 1 277 ? 18.029 11.390 11.112 1.00 96.06 277 GLU A CA 1
ATOM 2192 C C . GLU A 1 277 ? 17.782 10.964 12.556 1.00 96.06 277 GLU A C 1
ATOM 2194 O O . GLU A 1 277 ? 18.210 9.894 13.011 1.00 96.06 277 GLU A O 1
ATOM 2199 N N . THR A 1 278 ? 17.042 11.808 13.274 1.00 95.69 278 THR A N 1
ATOM 2200 C CA . THR A 1 278 ? 16.728 11.571 14.681 1.00 95.69 278 THR A CA 1
ATOM 2201 C C . THR A 1 278 ? 15.715 10.442 14.847 1.00 95.69 278 THR A C 1
ATOM 2203 O O . THR A 1 278 ? 14.856 10.212 13.992 1.00 95.69 278 THR A O 1
ATOM 2206 N N . ASP A 1 279 ? 15.745 9.784 16.006 1.00 95.81 279 ASP A N 1
ATOM 2207 C CA . ASP A 1 279 ? 14.759 8.753 16.338 1.00 95.81 279 ASP A CA 1
ATOM 2208 C C . ASP A 1 279 ? 13.321 9.307 16.357 1.00 95.81 279 ASP A C 1
ATOM 2210 O O . ASP A 1 279 ? 12.372 8.563 16.112 1.00 95.81 279 ASP A O 1
ATOM 2214 N N . ASP A 1 280 ? 13.137 10.596 16.660 1.00 96.06 280 ASP A N 1
ATOM 2215 C CA . ASP A 1 280 ? 11.831 11.264 16.625 1.00 96.06 280 ASP A CA 1
ATOM 2216 C C . ASP A 1 280 ? 11.350 11.467 15.180 1.00 96.06 280 ASP A C 1
ATOM 2218 O O . ASP A 1 280 ? 10.202 11.139 14.880 1.00 96.06 280 ASP A O 1
ATOM 2222 N N . SER A 1 281 ? 12.229 11.920 14.275 1.00 95.19 281 SER A N 1
ATOM 2223 C CA . SER A 1 281 ? 11.931 12.052 12.839 1.00 95.19 281 SER A CA 1
ATOM 2224 C C . SER A 1 281 ? 11.528 10.712 12.220 1.00 95.19 281 SER A C 1
ATOM 2226 O O . SER A 1 281 ? 10.533 10.629 11.502 1.00 95.19 281 SER A O 1
ATOM 2228 N N . LEU A 1 282 ? 12.267 9.645 12.536 1.00 96.44 282 LEU A N 1
ATOM 2229 C CA . LEU A 1 282 ? 11.984 8.303 12.026 1.00 96.44 282 LEU A CA 1
ATOM 2230 C C . LEU A 1 282 ? 10.663 7.749 12.555 1.00 96.44 282 LEU A C 1
ATOM 2232 O O . LEU A 1 282 ? 9.896 7.173 11.793 1.00 96.44 282 LEU A O 1
ATOM 2236 N N . VAL A 1 283 ? 10.360 7.950 13.840 1.00 97.06 283 VAL A N 1
ATOM 2237 C CA . VAL A 1 283 ? 9.074 7.524 14.410 1.00 97.06 283 VAL A CA 1
ATOM 2238 C C . VAL A 1 283 ? 7.897 8.261 13.781 1.00 97.06 283 VAL A C 1
ATOM 2240 O O . VAL A 1 283 ? 6.870 7.631 13.517 1.00 97.06 283 VAL A O 1
ATOM 2243 N N . LEU A 1 284 ? 8.042 9.559 13.503 1.00 96.94 284 LEU A N 1
ATOM 2244 C CA . LEU A 1 284 ? 7.034 10.314 12.761 1.00 96.94 284 LEU A CA 1
ATOM 2245 C C . LEU A 1 284 ? 6.828 9.721 11.368 1.00 96.94 284 LEU A C 1
ATOM 2247 O O . LEU A 1 284 ? 5.695 9.406 11.021 1.00 96.94 284 LEU A O 1
ATOM 2251 N N . LEU A 1 285 ? 7.910 9.488 10.621 1.00 96.25 285 LEU A N 1
ATOM 2252 C CA . LEU A 1 285 ? 7.838 8.918 9.277 1.00 96.25 285 LEU A CA 1
ATOM 2253 C C . LEU A 1 285 ? 7.191 7.527 9.280 1.00 96.25 285 LEU A C 1
ATOM 2255 O O . LEU A 1 285 ? 6.221 7.297 8.573 1.00 96.25 285 LEU A O 1
ATOM 2259 N N . PHE A 1 286 ? 7.657 6.604 10.121 1.00 96.31 286 PHE A N 1
ATOM 2260 C CA . PHE A 1 286 ? 7.111 5.242 10.181 1.00 96.31 286 PHE A CA 1
ATOM 2261 C C . PHE A 1 286 ? 5.623 5.224 10.525 1.00 96.31 286 PHE A C 1
ATOM 2263 O O . PHE A 1 286 ? 4.855 4.446 9.961 1.00 96.31 286 PHE A O 1
ATOM 2270 N N . THR A 1 287 ? 5.207 6.096 11.444 1.00 96.56 287 THR A N 1
ATOM 2271 C CA . THR A 1 287 ? 3.794 6.199 11.809 1.00 96.56 287 THR A CA 1
ATOM 2272 C C . THR A 1 287 ? 2.977 6.813 10.684 1.00 96.56 287 THR A C 1
ATOM 2274 O O . THR A 1 287 ? 1.896 6.308 10.401 1.00 96.56 287 THR A O 1
ATOM 2277 N N . HIS A 1 288 ? 3.490 7.867 10.044 1.00 96.06 288 HIS A N 1
ATOM 2278 C CA . HIS A 1 288 ? 2.862 8.517 8.898 1.00 96.06 288 HIS A CA 1
ATOM 2279 C C . HIS A 1 288 ? 2.578 7.490 7.793 1.00 96.06 288 HIS A C 1
ATOM 2281 O O . HIS A 1 288 ? 1.421 7.285 7.433 1.00 96.06 288 HIS A O 1
ATOM 2287 N N . GLU A 1 289 ? 3.608 6.771 7.337 1.00 94.50 289 GLU A N 1
ATOM 2288 C CA . GLU A 1 289 ? 3.480 5.810 6.233 1.00 94.50 289 GLU A CA 1
ATOM 2289 C C . GLU A 1 289 ? 2.484 4.693 6.540 1.00 94.50 289 GLU A C 1
ATOM 2291 O O . GLU A 1 289 ? 1.717 4.265 5.680 1.00 94.50 289 GLU A O 1
ATOM 2296 N N . MET A 1 290 ? 2.453 4.226 7.789 1.00 93.31 290 MET A N 1
ATOM 2297 C CA . MET A 1 290 ? 1.546 3.154 8.172 1.00 93.31 290 MET A CA 1
ATOM 2298 C C . MET A 1 290 ? 0.095 3.628 8.347 1.00 93.31 290 MET A C 1
ATOM 2300 O O . MET A 1 290 ? -0.826 2.829 8.180 1.00 93.31 290 MET A O 1
ATOM 2304 N N . VAL A 1 291 ? -0.141 4.911 8.655 1.00 92.50 291 VAL A N 1
ATOM 2305 C CA . VAL A 1 291 ? -1.498 5.484 8.753 1.00 92.50 291 VAL A CA 1
ATOM 2306 C C . VAL A 1 291 ? -2.196 5.532 7.393 1.00 92.50 291 VAL A C 1
ATOM 2308 O O . VAL A 1 291 ? -3.412 5.327 7.353 1.00 92.50 291 VAL A O 1
ATOM 2311 N N . HIS A 1 292 ? -1.455 5.686 6.289 1.00 88.31 292 HIS A N 1
ATOM 2312 C CA . HIS A 1 292 ? -2.013 5.627 4.927 1.00 88.31 292 HIS A CA 1
ATOM 2313 C C . HIS A 1 292 ? -2.801 4.337 4.656 1.00 88.31 292 HIS A C 1
ATOM 2315 O O . HIS A 1 292 ? -3.749 4.332 3.879 1.00 88.31 292 HIS A O 1
ATOM 2321 N N . SER A 1 293 ? -2.484 3.240 5.352 1.00 84.25 293 SER A N 1
ATOM 2322 C CA . SER A 1 293 ? -3.217 1.972 5.232 1.00 84.25 293 SER A CA 1
ATOM 2323 C C . SER A 1 293 ? -4.570 1.936 5.955 1.00 84.25 29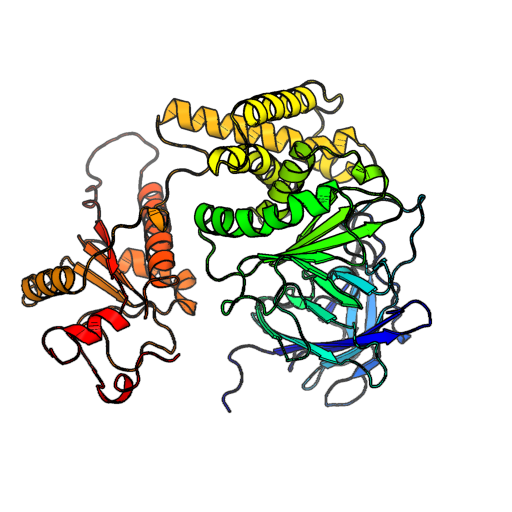3 SER A C 1
ATOM 2325 O O . SER A 1 293 ? -5.322 0.976 5.790 1.00 84.25 293 SER A O 1
ATOM 2327 N N . PHE A 1 294 ? -4.892 2.946 6.765 1.00 82.44 294 PHE A N 1
ATOM 2328 C CA . PHE A 1 294 ? -6.130 3.010 7.551 1.00 82.44 294 PHE A CA 1
ATOM 2329 C C . PHE A 1 294 ? -6.992 4.229 7.229 1.00 82.44 294 PHE A C 1
ATOM 2331 O O . PHE A 1 294 ? -8.203 4.195 7.453 1.00 82.44 294 PHE A O 1
ATOM 2338 N N . ALA A 1 295 ? -6.378 5.305 6.745 1.00 76.75 295 ALA A N 1
ATOM 2339 C CA . ALA A 1 295 ? -7.031 6.582 6.522 1.00 76.75 295 ALA A CA 1
ATOM 2340 C C . ALA A 1 295 ? -6.917 6.988 5.049 1.00 76.75 295 ALA A C 1
ATOM 2342 O O . ALA A 1 295 ? -5.971 7.657 4.651 1.00 76.75 295 ALA A O 1
ATOM 2343 N N . GLY A 1 296 ? -7.908 6.582 4.255 1.00 73.69 296 GLY A N 1
ATOM 2344 C CA . GLY A 1 296 ? -8.049 6.975 2.854 1.00 73.69 296 GLY A CA 1
ATOM 2345 C C . GLY A 1 296 ? -9.363 7.708 2.597 1.00 73.69 296 GLY A C 1
ATOM 2346 O O . GLY A 1 296 ? -10.323 7.586 3.363 1.00 73.69 296 GLY A O 1
ATOM 2347 N N . MET A 1 297 ? -9.411 8.451 1.496 1.00 73.44 297 MET A N 1
ATOM 2348 C CA . MET A 1 297 ? -10.620 9.079 0.970 1.00 73.44 297 MET A CA 1
ATOM 2349 C C . MET A 1 297 ? -10.710 8.774 -0.523 1.00 73.44 297 MET A C 1
ATOM 2351 O O . MET A 1 297 ? -9.692 8.745 -1.209 1.00 73.44 297 MET A O 1
ATOM 2355 N N . SER A 1 298 ? -11.914 8.495 -1.021 1.00 68.25 298 SER A N 1
ATOM 2356 C CA . SER A 1 298 ? -12.111 8.300 -2.457 1.00 68.25 298 SER A CA 1
ATOM 2357 C C . SER A 1 298 ? -11.818 9.598 -3.222 1.00 68.25 298 SER A C 1
ATOM 2359 O O . SER A 1 298 ? -12.056 10.681 -2.675 1.00 68.25 298 SER A O 1
ATOM 2361 N N . PRO A 1 299 ? -11.335 9.506 -4.473 1.00 70.81 299 PRO A N 1
ATOM 2362 C CA . PRO A 1 299 ? -11.228 10.672 -5.338 1.00 70.81 299 PRO A CA 1
ATOM 2363 C C . PRO A 1 299 ? -12.587 11.347 -5.557 1.00 70.81 299 PRO A C 1
ATOM 2365 O O . PRO A 1 299 ? -13.633 10.693 -5.514 1.00 70.81 299 PRO A O 1
ATOM 2368 N N . GLU A 1 300 ? -12.551 12.650 -5.816 1.00 74.88 300 GLU A N 1
ATOM 2369 C CA . GLU A 1 300 ? -13.711 13.439 -6.234 1.00 74.88 300 GLU A CA 1
ATOM 2370 C C . GLU A 1 300 ? -14.175 13.065 -7.656 1.00 74.88 300 GLU A C 1
ATOM 2372 O O . GLU A 1 300 ? -13.448 12.430 -8.422 1.00 74.88 300 GLU A O 1
ATOM 2377 N N . GLU A 1 301 ? -15.378 13.505 -8.047 1.00 73.06 301 GLU A N 1
ATOM 2378 C CA . GLU A 1 301 ? -15.927 13.268 -9.398 1.00 73.06 301 GLU A CA 1
ATOM 2379 C C . GLU A 1 301 ? -15.040 13.826 -10.524 1.00 73.06 301 GLU A C 1
ATOM 2381 O O . GLU A 1 301 ? -15.075 13.325 -11.645 1.00 73.06 301 GLU A O 1
ATOM 2386 N N . ASP A 1 302 ? -14.247 14.857 -10.226 1.00 75.25 302 ASP A N 1
ATOM 2387 C CA . ASP A 1 302 ? -13.308 15.489 -11.154 1.00 75.25 302 ASP A CA 1
ATOM 2388 C C . ASP A 1 302 ? -11.895 14.881 -11.119 1.00 75.25 302 ASP A C 1
ATOM 2390 O O . ASP A 1 302 ? -10.976 15.435 -11.720 1.00 75.25 302 ASP A O 1
ATOM 2394 N N . GLY A 1 303 ? -11.717 13.756 -10.421 1.00 70.56 303 GLY A N 1
ATOM 2395 C CA . GLY A 1 303 ? -10.452 13.026 -10.348 1.00 70.56 303 GLY A CA 1
ATOM 2396 C C . GLY A 1 303 ? -9.476 13.539 -9.289 1.00 70.56 303 GLY A C 1
ATOM 2397 O O . GLY A 1 303 ? -8.389 12.981 -9.155 1.00 70.56 303 GLY A O 1
ATOM 2398 N N . TYR A 1 304 ? -9.830 14.561 -8.503 1.00 78.12 304 TYR A N 1
ATOM 2399 C CA . TYR A 1 304 ? -8.965 15.026 -7.419 1.00 78.12 304 TYR A CA 1
ATOM 2400 C C . TYR A 1 304 ? -8.843 13.973 -6.304 1.00 78.12 304 TYR A C 1
ATOM 2402 O O . TYR A 1 304 ? -9.828 13.621 -5.660 1.00 78.12 304 TYR A O 1
ATOM 2410 N N . GLU A 1 305 ? -7.622 13.509 -6.029 1.00 76.56 305 GLU A N 1
ATOM 2411 C CA . GLU A 1 305 ? -7.342 12.386 -5.115 1.00 76.56 305 GLU A CA 1
ATOM 2412 C C . GLU A 1 305 ? -7.428 12.736 -3.617 1.00 76.56 305 GLU A C 1
ATOM 2414 O O . GLU A 1 305 ? -7.142 11.898 -2.767 1.00 76.56 305 GLU A O 1
ATOM 2419 N N . ASN A 1 306 ? -7.836 13.960 -3.262 1.00 84.75 306 ASN A N 1
ATOM 2420 C CA . ASN A 1 306 ? -7.960 14.395 -1.866 1.00 84.75 306 ASN A CA 1
ATOM 2421 C C . ASN A 1 306 ? -6.652 14.296 -1.048 1.00 84.75 306 ASN A C 1
ATOM 2423 O O . ASN A 1 306 ? -6.686 14.099 0.169 1.00 84.75 306 ASN A O 1
ATOM 2427 N N . GLU A 1 307 ? -5.501 14.525 -1.691 1.00 84.94 307 GLU A N 1
ATOM 2428 C CA . GLU A 1 307 ? -4.162 14.431 -1.080 1.00 84.94 307 GLU A CA 1
ATOM 2429 C C . GLU A 1 307 ? -4.042 15.212 0.243 1.00 84.94 307 GLU A C 1
ATOM 2431 O O . GLU A 1 307 ? -3.475 14.723 1.212 1.00 84.94 307 GLU A O 1
ATOM 2436 N N . TRP A 1 308 ? -4.643 16.403 0.340 1.00 90.12 308 TRP A N 1
ATOM 2437 C CA . TRP A 1 308 ? -4.632 17.213 1.568 1.00 90.12 308 TRP A CA 1
ATOM 2438 C C . TRP A 1 308 ? -5.213 16.502 2.795 1.00 90.12 308 TRP A C 1
ATOM 2440 O O . TRP A 1 308 ? -4.772 16.737 3.920 1.00 90.12 308 TRP A O 1
ATOM 2450 N N . PHE A 1 309 ? -6.244 15.681 2.588 1.00 90.31 309 PHE A N 1
ATOM 2451 C CA . PHE A 1 309 ? -6.903 14.948 3.656 1.00 90.31 309 PHE A CA 1
ATOM 2452 C C . PHE A 1 309 ? -6.061 13.736 4.028 1.00 90.31 309 PHE A C 1
ATOM 2454 O O . PHE A 1 309 ? -5.812 13.512 5.210 1.00 90.31 309 PHE A O 1
ATOM 2461 N N . ILE A 1 310 ? -5.608 12.990 3.018 1.00 89.12 310 ILE A N 1
ATOM 2462 C CA . ILE A 1 310 ? -4.812 11.773 3.181 1.00 89.12 310 ILE A CA 1
ATOM 2463 C C . ILE A 1 310 ? -3.505 12.106 3.918 1.00 89.12 310 ILE A C 1
ATOM 2465 O O . ILE A 1 310 ? -3.272 11.603 5.018 1.00 89.12 310 ILE A O 1
ATOM 2469 N N . GLU A 1 311 ? -2.732 13.066 3.404 1.00 92.44 311 GLU A N 1
ATOM 2470 C CA . GLU A 1 311 ? -1.488 13.524 4.034 1.00 92.44 311 GLU A CA 1
ATOM 2471 C C . GLU A 1 311 ? -1.736 14.230 5.369 1.00 92.44 311 GLU A C 1
ATOM 2473 O O . GLU A 1 311 ? -1.015 14.027 6.345 1.00 92.44 311 GLU A O 1
ATOM 2478 N N . GLY A 1 312 ? -2.797 15.035 5.456 1.00 94.56 312 GLY A N 1
ATOM 2479 C CA . GLY A 1 312 ? -3.155 15.749 6.677 1.00 94.56 312 GLY A CA 1
ATOM 2480 C C . GLY A 1 312 ? -3.490 14.834 7.852 1.00 94.56 312 GLY A C 1
ATOM 2481 O O . GLY A 1 312 ? -3.080 15.100 8.985 1.00 94.56 312 GLY A O 1
ATOM 2482 N N . ILE A 1 313 ? -4.238 13.759 7.599 1.00 93.31 313 ILE A N 1
ATOM 2483 C CA . ILE A 1 313 ? -4.602 12.767 8.613 1.00 93.31 313 ILE A CA 1
ATOM 2484 C C . ILE A 1 313 ? -3.403 11.889 8.976 1.00 93.31 313 ILE A C 1
ATOM 2486 O O . ILE A 1 313 ? -3.205 11.620 10.167 1.00 93.31 313 ILE A O 1
ATOM 2490 N N . ALA A 1 314 ? -2.584 11.493 7.997 1.00 94.12 314 ALA A N 1
ATOM 2491 C CA . ALA A 1 314 ? -1.333 10.781 8.247 1.00 94.12 314 ALA A CA 1
ATOM 2492 C C . ALA A 1 314 ? -0.394 11.600 9.145 1.00 94.12 314 ALA A C 1
ATOM 2494 O O . ALA A 1 314 ? 0.069 11.103 10.175 1.00 94.12 314 ALA A O 1
ATOM 2495 N N . GLU A 1 315 ? -0.218 12.891 8.852 1.00 95.56 315 GLU A N 1
ATOM 2496 C CA . GLU A 1 315 ? 0.532 13.824 9.697 1.00 95.56 315 GLU A CA 1
ATOM 2497 C C . GLU A 1 315 ? -0.081 14.002 11.083 1.00 95.56 315 GLU A C 1
ATOM 2499 O O . GLU A 1 315 ? 0.621 14.016 12.093 1.00 95.56 315 GLU A O 1
ATOM 2504 N N . PHE A 1 316 ? -1.401 14.138 11.173 1.00 96.25 316 PHE A N 1
ATOM 2505 C CA . PHE A 1 316 ? -2.059 14.294 12.463 1.00 96.25 316 PHE A CA 1
ATOM 2506 C C . PHE A 1 316 ? -1.813 13.073 13.354 1.00 96.25 316 PHE A C 1
ATOM 2508 O O . PHE A 1 316 ? -1.339 13.197 14.487 1.00 96.25 316 PHE A O 1
ATOM 2515 N N . TYR A 1 317 ? -2.073 11.870 12.851 1.00 95.94 317 TYR A N 1
ATOM 2516 C CA . TYR A 1 317 ? -1.903 10.665 13.652 1.00 95.94 317 TYR A CA 1
ATOM 2517 C C . TYR A 1 317 ? -0.441 10.283 13.883 1.00 95.94 317 TYR A C 1
ATOM 2519 O O . TYR A 1 317 ? -0.152 9.729 14.950 1.00 95.94 317 TYR A O 1
ATOM 2527 N N . SER A 1 318 ? 0.486 10.641 12.988 1.00 96.62 318 SER A N 1
ATOM 2528 C CA . SER A 1 318 ? 1.920 10.435 13.222 1.00 96.62 318 SER A CA 1
ATOM 2529 C C . SER A 1 318 ? 2.423 11.186 14.453 1.00 96.62 318 SER A C 1
ATOM 2531 O O . SER A 1 318 ? 3.272 10.683 15.184 1.00 96.62 318 SER A O 1
ATOM 2533 N N . VAL A 1 319 ? 1.836 12.345 14.758 1.00 95.75 319 VAL A N 1
ATOM 2534 C CA . VAL A 1 319 ? 2.169 13.138 15.947 1.00 95.75 319 VAL A CA 1
ATOM 2535 C C . VAL A 1 319 ? 1.489 12.592 17.207 1.00 95.75 319 VAL A C 1
ATOM 2537 O O . VAL A 1 319 ? 2.114 12.473 18.264 1.00 95.75 319 VAL A O 1
ATOM 2540 N N . TYR A 1 320 ? 0.203 12.244 17.121 1.00 93.38 320 TYR A N 1
ATOM 2541 C CA . TYR A 1 320 ? -0.602 11.898 18.296 1.00 93.38 320 TYR A CA 1
ATOM 2542 C C . TYR A 1 320 ? -0.455 10.448 18.763 1.00 93.38 320 TYR A C 1
ATOM 2544 O O . TYR A 1 320 ? -0.440 10.193 19.973 1.00 93.38 320 TYR A O 1
ATOM 2552 N N . LEU A 1 321 ? -0.402 9.486 17.841 1.00 95.31 321 LEU A N 1
ATOM 2553 C CA . LEU A 1 321 ? -0.480 8.067 18.190 1.00 95.31 321 LEU A CA 1
ATOM 2554 C C . LEU A 1 321 ? 0.781 7.538 18.882 1.00 95.31 321 LEU A C 1
ATOM 2556 O O . LEU A 1 321 ? 0.617 6.819 19.871 1.00 95.31 321 LEU A O 1
ATOM 2560 N N . PRO A 1 322 ? 2.015 7.938 18.514 1.00 96.94 322 PRO A N 1
ATOM 2561 C CA . PRO A 1 322 ? 3.201 7.523 19.258 1.00 96.94 322 PRO A CA 1
ATOM 2562 C C . PRO A 1 322 ? 3.153 7.958 20.724 1.00 96.94 322 PRO A C 1
ATOM 2564 O O . PRO A 1 322 ? 3.520 7.182 21.606 1.00 96.94 322 PRO A O 1
ATOM 2567 N N . TYR A 1 323 ? 2.630 9.156 21.004 1.00 95.50 323 TYR A N 1
ATOM 2568 C CA . TYR A 1 323 ? 2.394 9.618 22.371 1.00 95.50 323 TYR A CA 1
ATOM 2569 C C . TYR A 1 323 ? 1.290 8.811 23.069 1.00 95.50 323 TYR A C 1
ATOM 2571 O O . TYR A 1 323 ? 1.507 8.269 24.153 1.00 95.50 323 TYR A O 1
ATOM 2579 N N . ARG A 1 324 ? 0.109 8.677 22.447 1.00 93.38 324 ARG A N 1
ATOM 2580 C CA . ARG A 1 324 ? -1.034 7.958 23.044 1.00 93.38 324 ARG A CA 1
ATOM 2581 C C . ARG A 1 324 ? -0.727 6.496 23.352 1.00 93.38 324 ARG A C 1
ATOM 2583 O O . ARG A 1 324 ? -1.229 5.956 24.332 1.00 93.38 324 ARG A O 1
ATOM 2590 N N . PHE A 1 325 ? 0.085 5.859 22.519 1.00 94.94 325 PHE A N 1
ATOM 2591 C CA . PHE A 1 325 ? 0.493 4.469 22.686 1.00 94.94 325 PHE A CA 1
ATOM 2592 C C . PHE A 1 325 ? 1.681 4.279 23.633 1.00 94.94 325 PHE A C 1
ATOM 2594 O O . PHE A 1 325 ? 2.033 3.132 23.916 1.00 94.94 325 PHE A O 1
ATOM 2601 N N . GLY A 1 326 ? 2.269 5.370 24.135 1.00 95.06 326 GLY A N 1
ATOM 2602 C CA . GLY A 1 326 ? 3.383 5.348 25.081 1.00 95.06 326 GLY A CA 1
ATOM 2603 C C . GLY A 1 326 ? 4.758 5.116 24.449 1.00 95.06 326 GLY A C 1
ATOM 2604 O O . GLY A 1 326 ? 5.706 4.825 25.170 1.00 95.06 326 GLY A O 1
ATOM 2605 N N . PHE A 1 327 ? 4.893 5.241 23.125 1.00 95.94 327 PHE A N 1
ATOM 2606 C CA . PHE A 1 327 ? 6.189 5.165 22.437 1.00 95.94 327 PHE A CA 1
ATOM 2607 C C . PHE A 1 327 ? 7.009 6.453 22.554 1.00 95.94 327 PHE A C 1
ATOM 2609 O O . PHE A 1 327 ? 8.230 6.431 22.375 1.00 95.94 327 PHE A O 1
ATOM 2616 N N . ARG A 1 328 ? 6.340 7.581 22.801 1.00 97.00 328 ARG A N 1
ATOM 2617 C CA . ARG A 1 328 ? 6.949 8.899 22.976 1.00 97.00 328 ARG A CA 1
ATOM 2618 C C . ARG A 1 328 ? 6.298 9.652 24.124 1.00 97.00 328 ARG A C 1
ATOM 2620 O O . ARG A 1 328 ? 5.172 9.359 24.522 1.00 97.00 328 ARG A O 1
ATOM 2627 N N . ASP A 1 329 ? 7.037 10.605 24.673 1.00 96.56 329 ASP A N 1
ATOM 2628 C CA . ASP A 1 329 ? 6.606 11.385 25.824 1.00 96.56 329 ASP A CA 1
ATOM 2629 C C . ASP A 1 329 ? 5.819 12.643 25.425 1.00 96.56 329 ASP A C 1
ATOM 2631 O O . ASP A 1 329 ? 5.538 12.926 24.256 1.00 96.56 329 ASP A O 1
ATOM 2635 N N . ARG A 1 330 ? 5.409 13.399 26.443 1.00 96.81 330 ARG A N 1
ATOM 2636 C CA . ARG A 1 330 ? 4.673 14.649 26.260 1.00 96.81 330 ARG A CA 1
ATOM 2637 C C . ARG A 1 330 ? 5.518 15.718 25.565 1.00 96.81 330 ARG A C 1
ATOM 2639 O O . ARG A 1 330 ? 4.958 16.543 24.844 1.00 96.81 330 ARG A O 1
ATOM 2646 N N . ASP A 1 331 ? 6.827 15.724 25.784 1.00 97.56 331 ASP A N 1
ATOM 2647 C CA . ASP A 1 331 ? 7.694 16.751 25.222 1.00 97.56 331 ASP A CA 1
ATOM 2648 C C . ASP A 1 331 ? 7.861 16.547 23.714 1.00 97.56 331 ASP A 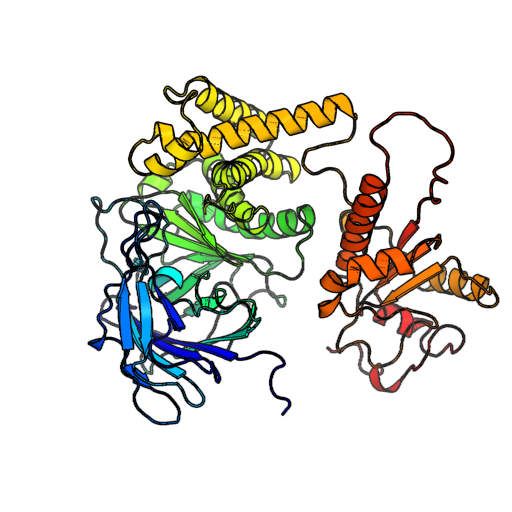C 1
ATOM 2650 O O . ASP A 1 331 ? 7.805 17.527 22.974 1.00 97.56 331 ASP A O 1
ATOM 2654 N N . PHE A 1 332 ? 7.959 15.297 23.245 1.00 97.44 332 PHE A N 1
ATOM 2655 C CA . PHE A 1 332 ? 7.835 14.951 21.826 1.00 97.44 332 PHE A CA 1
ATOM 2656 C C . PHE A 1 332 ? 6.552 15.534 21.228 1.00 97.44 332 PHE A C 1
ATOM 2658 O O . PHE A 1 332 ? 6.619 16.289 20.262 1.00 97.44 332 PHE A O 1
ATOM 2665 N N . LEU A 1 333 ? 5.393 15.260 21.842 1.00 96.56 333 LEU A N 1
ATOM 2666 C CA . LEU A 1 333 ? 4.104 15.741 21.337 1.00 96.56 333 LEU A CA 1
ATOM 2667 C C . LEU A 1 333 ? 4.090 17.272 21.195 1.00 96.56 333 LEU A C 1
ATOM 2669 O O . LEU A 1 333 ? 3.732 17.799 20.144 1.00 96.56 333 LEU A O 1
ATOM 2673 N N . ILE A 1 334 ? 4.491 17.992 22.248 1.00 96.81 334 ILE A N 1
ATOM 2674 C CA . ILE A 1 334 ? 4.479 19.461 22.260 1.00 96.81 334 ILE A CA 1
ATOM 2675 C C . ILE A 1 334 ? 5.454 20.024 21.223 1.00 96.81 334 ILE A C 1
ATOM 2677 O O . ILE A 1 334 ? 5.082 20.926 20.468 1.00 9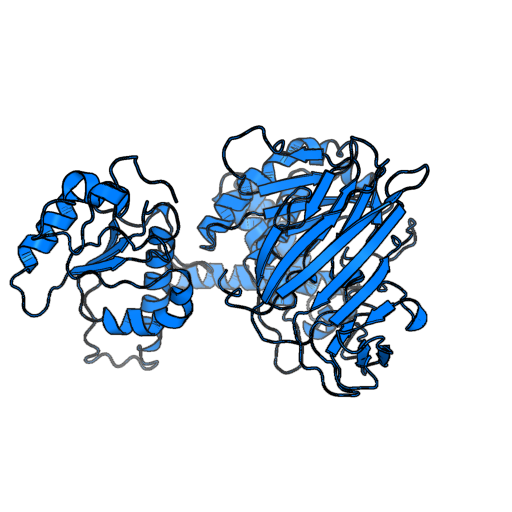6.81 334 ILE A O 1
ATOM 2681 N N . ARG A 1 335 ? 6.690 19.508 21.174 1.00 97.38 335 ARG A N 1
ATOM 2682 C CA . ARG A 1 335 ? 7.702 19.966 20.212 1.00 97.38 335 ARG A CA 1
ATOM 2683 C C . ARG A 1 335 ? 7.224 19.760 18.781 1.00 97.38 335 ARG A C 1
ATOM 2685 O O . ARG A 1 335 ? 7.314 20.693 17.987 1.00 97.38 335 ARG A O 1
ATOM 2692 N N . THR A 1 336 ? 6.675 18.589 18.469 1.00 96.88 336 THR A N 1
ATOM 2693 C CA . THR A 1 336 ? 6.254 18.270 17.106 1.00 96.88 336 THR A CA 1
ATOM 2694 C C . THR A 1 336 ? 5.031 19.078 16.678 1.00 96.88 336 THR A C 1
ATOM 2696 O O . THR A 1 336 ? 5.050 19.646 15.589 1.00 96.88 336 THR A O 1
ATOM 2699 N N . ILE A 1 337 ? 4.013 19.237 17.538 1.00 96.75 337 ILE A N 1
ATOM 2700 C CA . ILE A 1 337 ? 2.862 20.113 17.240 1.00 96.75 337 ILE A CA 1
ATOM 2701 C C . ILE A 1 337 ? 3.337 21.543 16.962 1.00 96.75 337 ILE A C 1
ATOM 2703 O O . ILE A 1 337 ? 2.948 22.137 15.956 1.00 96.75 337 ILE A O 1
ATOM 2707 N N . ASN A 1 338 ? 4.199 22.093 17.823 1.00 97.00 338 ASN A N 1
ATOM 2708 C CA . ASN A 1 338 ? 4.730 23.442 17.636 1.00 97.00 338 ASN A CA 1
ATOM 2709 C C . ASN A 1 338 ? 5.524 23.561 16.329 1.00 97.00 338 ASN A C 1
ATOM 2711 O O . ASN A 1 338 ? 5.349 24.541 15.611 1.00 97.00 338 ASN A O 1
ATOM 2715 N N . GLY A 1 339 ? 6.346 22.562 15.996 1.00 95.81 339 GLY A N 1
ATOM 2716 C CA . GLY A 1 339 ? 7.107 22.523 14.748 1.00 95.81 339 GLY A CA 1
ATOM 2717 C C . GLY A 1 339 ? 6.214 22.498 13.504 1.00 95.81 339 GLY A C 1
ATOM 2718 O O . GLY A 1 339 ? 6.428 23.289 12.585 1.00 95.81 339 GLY A O 1
ATOM 2719 N N . ARG A 1 340 ? 5.170 21.658 13.488 1.00 94.94 340 ARG A N 1
ATOM 2720 C CA . ARG A 1 340 ? 4.204 21.584 12.376 1.00 94.94 340 ARG A CA 1
ATOM 2721 C C . ARG A 1 340 ? 3.413 22.879 12.216 1.00 94.94 340 ARG A C 1
ATOM 2723 O O . ARG A 1 340 ? 3.301 23.398 11.108 1.00 94.94 340 ARG A O 1
ATOM 2730 N N . LEU A 1 341 ? 2.931 23.458 13.317 1.00 96.19 341 LEU A N 1
ATOM 2731 C CA . LEU A 1 341 ? 2.236 24.747 13.281 1.00 96.19 341 LEU A CA 1
ATOM 2732 C C . LEU A 1 341 ? 3.158 25.884 12.841 1.00 96.19 341 LEU A C 1
ATOM 2734 O O . LEU A 1 341 ? 2.739 26.729 12.055 1.00 96.19 341 LEU A O 1
ATOM 2738 N N . GLN A 1 342 ? 4.409 25.901 13.301 1.00 96.88 342 GLN A N 1
ATOM 2739 C CA . GLN A 1 342 ? 5.387 26.880 12.844 1.00 96.88 342 GLN A CA 1
ATOM 2740 C C . GLN A 1 342 ? 5.605 26.750 11.336 1.00 96.88 342 GLN A C 1
ATOM 2742 O O . GLN A 1 342 ? 5.463 27.746 10.639 1.00 96.88 342 GLN A O 1
ATOM 2747 N N . SER A 1 343 ? 5.858 25.537 10.831 1.00 94.44 343 SER A N 1
ATOM 2748 C CA . SER A 1 343 ? 6.020 25.269 9.396 1.00 94.44 343 SER A CA 1
ATOM 2749 C C . SER A 1 343 ? 4.803 25.717 8.575 1.00 94.44 343 SER A C 1
ATOM 2751 O O . SER A 1 343 ? 4.962 26.344 7.528 1.00 94.44 343 SER A O 1
ATOM 2753 N N . TYR A 1 344 ? 3.588 25.477 9.078 1.00 95.62 344 TYR A N 1
ATOM 2754 C CA . TYR A 1 344 ? 2.357 25.941 8.444 1.00 95.62 344 TYR A CA 1
ATOM 2755 C C . 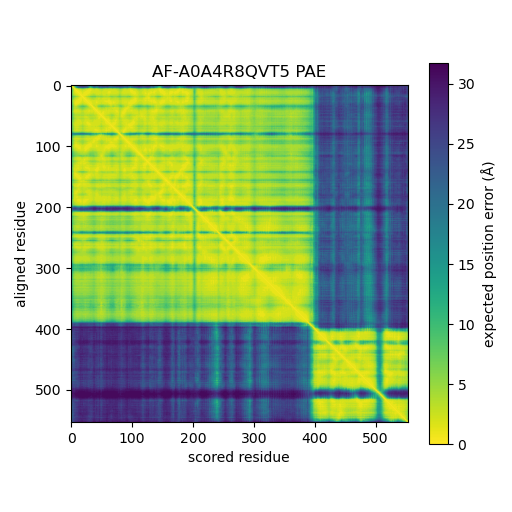TYR A 1 344 ? 2.260 27.474 8.398 1.00 95.62 344 TYR A C 1
ATOM 2757 O O . TYR A 1 344 ? 2.107 28.059 7.324 1.00 95.62 344 TYR A O 1
ATOM 2765 N N . PHE A 1 345 ? 2.362 28.137 9.555 1.00 96.75 345 PHE A N 1
ATOM 2766 C CA . PHE A 1 345 ? 2.128 29.579 9.678 1.00 96.75 345 PHE A CA 1
ATOM 2767 C C . PHE A 1 345 ? 3.246 30.442 9.082 1.00 96.75 345 PHE A C 1
ATOM 2769 O O . PHE A 1 345 ? 3.008 31.616 8.799 1.00 96.75 345 PHE A O 1
ATOM 2776 N N . THR A 1 346 ? 4.445 29.891 8.878 1.00 96.19 346 THR A N 1
ATOM 2777 C CA . THR A 1 346 ? 5.555 30.594 8.217 1.00 96.19 346 THR A CA 1
ATOM 2778 C C . THR A 1 346 ? 5.687 30.269 6.731 1.00 96.19 346 THR A C 1
ATOM 2780 O O . THR A 1 346 ? 6.583 30.811 6.081 1.00 96.19 346 THR A O 1
ATOM 2783 N N . SER A 1 347 ? 4.817 29.421 6.168 1.00 95.56 347 SER A N 1
ATOM 2784 C CA . SER A 1 347 ? 4.892 29.071 4.750 1.00 95.56 347 SER A CA 1
ATOM 2785 C C . SER A 1 347 ? 4.638 30.298 3.857 1.00 95.56 347 SER A C 1
ATOM 2787 O O . SER A 1 347 ? 3.584 30.932 3.967 1.00 95.56 347 SER A O 1
ATOM 2789 N N . PRO A 1 348 ? 5.528 30.613 2.894 1.00 95.44 348 PRO A N 1
ATOM 2790 C CA . PRO A 1 348 ? 5.282 31.661 1.903 1.00 95.44 348 PRO A CA 1
ATOM 2791 C C . PRO A 1 348 ? 4.133 31.302 0.945 1.00 95.44 348 PRO A C 1
ATOM 2793 O O . PRO A 1 348 ? 3.611 32.173 0.250 1.00 95.44 348 PRO A O 1
ATOM 2796 N N . ARG A 1 349 ? 3.716 30.029 0.918 1.00 95.31 349 ARG A N 1
ATOM 2797 C CA . ARG A 1 349 ? 2.586 29.510 0.138 1.00 95.31 349 ARG A CA 1
ATOM 2798 C C . ARG A 1 349 ? 1.331 29.296 0.985 1.00 95.31 349 ARG A C 1
ATOM 2800 O O . ARG A 1 349 ? 0.389 28.672 0.514 1.00 95.31 349 ARG A O 1
ATOM 2807 N N . ILE A 1 350 ? 1.252 29.839 2.206 1.00 95.06 350 ILE A N 1
ATOM 2808 C CA . ILE A 1 350 ? 0.106 29.619 3.109 1.00 95.06 350 ILE A CA 1
ATOM 2809 C C . ILE A 1 350 ? -1.259 29.965 2.487 1.00 95.06 350 ILE A C 1
ATOM 2811 O O . ILE A 1 350 ? -2.259 29.355 2.855 1.00 95.06 350 ILE A O 1
ATOM 2815 N N . ALA A 1 351 ? -1.311 30.897 1.530 1.00 95.38 351 ALA A N 1
ATOM 2816 C CA . ALA A 1 351 ? -2.528 31.294 0.814 1.00 95.38 351 ALA A CA 1
ATOM 2817 C C . ALA A 1 351 ? -2.752 30.553 -0.523 1.00 95.38 351 ALA A C 1
ATOM 2819 O O . ALA A 1 351 ? -3.718 30.844 -1.221 1.00 95.38 351 ALA A O 1
ATOM 2820 N N . MET A 1 352 ? -1.865 29.628 -0.905 1.00 95.19 352 MET A N 1
ATOM 2821 C CA . MET A 1 352 ? -1.978 28.847 -2.139 1.00 95.19 352 MET A CA 1
ATOM 2822 C C . MET A 1 352 ? -3.202 27.931 -2.084 1.00 95.19 352 MET A C 1
ATOM 2824 O O . MET A 1 352 ? -3.458 27.309 -1.049 1.00 95.19 352 MET A O 1
ATOM 2828 N N . ASP A 1 353 ? -3.951 27.843 -3.181 1.00 94.12 353 ASP A N 1
ATOM 2829 C CA . ASP A 1 353 ? -5.060 26.895 -3.292 1.00 94.12 353 ASP A CA 1
ATOM 2830 C C . ASP A 1 353 ? -4.565 25.449 -3.133 1.00 94.12 353 ASP A C 1
ATOM 2832 O O . ASP A 1 353 ? -3.447 25.124 -3.532 1.00 94.12 353 ASP A O 1
ATOM 2836 N N . ILE A 1 354 ? -5.377 24.594 -2.506 1.00 90.50 354 ILE A N 1
ATOM 2837 C CA . ILE A 1 354 ? -4.958 23.232 -2.161 1.00 90.50 354 ILE A CA 1
ATOM 2838 C C . ILE A 1 354 ? -4.759 22.345 -3.393 1.00 90.50 354 ILE A C 1
ATOM 2840 O O . ILE A 1 354 ? -3.847 21.526 -3.401 1.00 90.50 354 ILE A O 1
ATOM 2844 N N . ARG A 1 355 ? -5.557 22.544 -4.447 1.00 89.44 355 ARG A N 1
ATOM 2845 C CA . ARG A 1 355 ? -5.444 21.769 -5.685 1.00 89.44 355 ARG A CA 1
ATOM 2846 C C . ARG A 1 355 ? -4.228 22.217 -6.487 1.00 89.44 355 ARG A C 1
ATOM 2848 O O . ARG A 1 355 ? -3.440 21.386 -6.912 1.00 89.44 355 ARG A O 1
ATOM 2855 N N . ASN A 1 356 ? -3.984 23.526 -6.555 1.00 90.56 356 ASN A N 1
ATOM 2856 C CA . ASN A 1 356 ? -2.756 24.043 -7.165 1.00 90.56 356 ASN A CA 1
ATOM 2857 C C . ASN A 1 356 ? -1.498 23.538 -6.436 1.00 90.56 356 ASN A C 1
ATOM 2859 O O . ASN A 1 356 ? -0.457 23.342 -7.056 1.00 90.56 356 ASN A O 1
ATOM 2863 N N . ALA A 1 357 ? -1.560 23.385 -5.108 1.00 90.94 357 ALA A N 1
ATOM 2864 C CA . ALA A 1 357 ? -0.434 22.872 -4.335 1.00 90.94 357 ALA A CA 1
ATOM 2865 C C . ALA A 1 357 ? -0.125 21.402 -4.666 1.00 90.94 357 ALA A C 1
ATOM 2867 O O . ALA A 1 357 ? 1.045 21.050 -4.796 1.00 90.94 357 ALA A O 1
ATOM 2868 N N . ALA A 1 358 ? -1.163 20.581 -4.859 1.00 84.94 358 ALA A N 1
ATOM 2869 C CA . ALA A 1 358 ? -1.039 19.201 -5.329 1.00 84.94 358 ALA A CA 1
ATOM 2870 C C . ALA A 1 358 ? -0.365 19.119 -6.713 1.00 84.94 358 ALA A C 1
ATOM 2872 O O . ALA A 1 358 ? 0.564 18.330 -6.915 1.00 84.94 358 ALA A O 1
ATOM 2873 N N . ASP A 1 359 ? -0.770 19.991 -7.643 1.00 84.62 359 ASP A N 1
ATOM 2874 C CA . ASP A 1 359 ? -0.205 20.043 -8.997 1.00 84.62 359 ASP A CA 1
ATOM 2875 C C . ASP A 1 359 ? 1.295 20.397 -9.000 1.00 84.62 359 ASP A C 1
ATOM 2877 O O . ASP A 1 359 ? 2.068 19.841 -9.783 1.00 84.62 359 ASP A O 1
ATOM 2881 N N . GLU A 1 360 ? 1.728 21.281 -8.095 1.00 87.31 360 GLU A N 1
ATOM 2882 C CA . GLU A 1 360 ? 3.101 21.803 -8.036 1.00 87.31 360 GLU A CA 1
ATOM 2883 C C . GLU A 1 360 ? 4.019 21.087 -7.031 1.00 87.31 360 GLU A C 1
ATOM 2885 O O . GLU A 1 360 ? 5.180 21.478 -6.890 1.00 87.31 360 GLU A O 1
ATOM 2890 N N . MET A 1 361 ? 3.557 20.039 -6.335 1.00 86.25 361 MET A N 1
ATOM 2891 C CA . MET A 1 361 ? 4.311 19.446 -5.214 1.00 86.25 361 MET A CA 1
ATOM 2892 C C . MET A 1 361 ? 5.727 18.979 -5.586 1.00 86.25 361 MET A C 1
ATOM 2894 O O . MET A 1 361 ? 6.634 19.041 -4.768 1.00 86.25 361 MET A O 1
ATOM 2898 N N . PHE A 1 362 ? 5.942 18.529 -6.826 1.00 83.56 362 PHE A N 1
ATOM 2899 C CA . PHE A 1 362 ? 7.251 18.042 -7.272 1.00 83.56 362 PHE A CA 1
ATOM 2900 C C . PHE A 1 362 ? 8.165 19.160 -7.797 1.00 83.56 362 PHE A C 1
ATOM 2902 O O . PHE A 1 362 ? 9.343 18.914 -8.052 1.00 83.56 362 PHE A O 1
ATOM 2909 N N . ASN A 1 363 ? 7.640 20.380 -7.948 1.00 86.12 363 ASN A N 1
ATOM 2910 C CA . ASN A 1 363 ? 8.352 21.534 -8.502 1.00 86.12 363 ASN A CA 1
ATOM 2911 C C . ASN A 1 363 ? 8.585 22.651 -7.469 1.00 86.12 363 ASN A C 1
ATOM 2913 O O . ASN A 1 363 ? 9.521 23.437 -7.625 1.00 86.12 363 ASN A O 1
ATOM 2917 N N . ASP A 1 364 ? 7.753 22.746 -6.426 1.00 89.38 364 ASP A N 1
ATOM 2918 C CA . ASP A 1 364 ? 7.846 23.755 -5.366 1.00 89.38 364 ASP A CA 1
ATOM 2919 C C . ASP A 1 364 ? 7.739 23.093 -3.982 1.00 89.38 364 ASP A C 1
ATOM 2921 O O . ASP A 1 364 ? 6.663 22.696 -3.537 1.00 89.38 364 ASP A O 1
ATOM 2925 N N . TRP A 1 365 ? 8.863 23.058 -3.263 1.00 86.06 365 TRP A N 1
ATOM 2926 C CA . TRP A 1 365 ? 8.961 22.537 -1.893 1.00 86.06 365 TRP A CA 1
ATOM 2927 C C . TRP A 1 365 ? 7.927 23.159 -0.940 1.00 86.06 365 TRP A C 1
ATOM 2929 O O . TRP A 1 365 ? 7.400 22.505 -0.039 1.00 86.06 365 TRP A O 1
ATOM 2939 N N . TYR A 1 366 ? 7.624 24.452 -1.095 1.00 91.31 366 TYR A N 1
ATOM 2940 C CA . TYR A 1 366 ? 6.630 25.098 -0.243 1.00 91.31 366 TYR A CA 1
ATOM 2941 C C . TYR A 1 366 ? 5.205 24.701 -0.613 1.00 91.31 366 TYR A C 1
ATOM 2943 O O . TYR A 1 366 ? 4.357 24.743 0.276 1.00 91.31 366 TYR A O 1
ATOM 2951 N N . ALA A 1 367 ? 4.944 24.356 -1.879 1.00 91.75 367 ALA A N 1
ATOM 2952 C CA . ALA A 1 367 ? 3.659 23.835 -2.333 1.00 91.75 367 ALA A CA 1
ATOM 2953 C C . ALA A 1 367 ? 3.438 22.407 -1.819 1.00 91.75 367 ALA A C 1
ATOM 2955 O O . ALA A 1 367 ? 2.380 22.143 -1.252 1.00 91.75 367 ALA A O 1
ATOM 2956 N N . GLU A 1 368 ? 4.458 21.544 -1.901 1.00 89.25 368 GLU A N 1
ATOM 2957 C CA . GLU A 1 368 ? 4.439 20.180 -1.347 1.00 89.25 368 GLU A CA 1
ATOM 2958 C C . GLU A 1 368 ? 3.938 20.177 0.100 1.00 89.25 368 GLU A C 1
ATOM 2960 O O . GLU A 1 368 ? 2.953 19.521 0.436 1.00 89.25 368 GLU A O 1
ATOM 2965 N N . LEU A 1 369 ? 4.547 21.009 0.948 1.00 92.56 369 LEU A N 1
ATOM 2966 C CA . LEU A 1 369 ? 4.222 21.078 2.370 1.00 92.56 369 LEU A CA 1
ATOM 2967 C C . LEU A 1 369 ? 2.807 21.588 2.677 1.00 92.56 369 LEU A C 1
ATOM 2969 O O . LEU A 1 369 ? 2.370 21.465 3.824 1.00 92.56 369 LEU A O 1
ATOM 2973 N N . ILE A 1 370 ? 2.080 22.176 1.721 1.00 94.62 370 ILE A N 1
ATOM 2974 C CA . ILE A 1 370 ? 0.726 22.681 1.979 1.00 94.62 370 ILE A CA 1
ATOM 2975 C C . ILE A 1 370 ? -0.233 21.537 2.298 1.00 94.62 370 ILE A C 1
ATOM 2977 O O . ILE A 1 370 ? -0.953 21.653 3.292 1.00 94.62 370 ILE A O 1
ATOM 2981 N N . SER A 1 371 ? -0.233 20.448 1.523 1.00 92.12 371 SER A N 1
ATOM 2982 C CA . SER A 1 371 ? -1.140 19.309 1.743 1.00 92.12 371 SER A CA 1
ATOM 2983 C C . SER A 1 371 ? -0.958 18.710 3.140 1.00 92.12 371 SER A C 1
ATOM 2985 O O . SER A 1 371 ? -1.924 18.579 3.891 1.00 92.12 371 SER A O 1
ATOM 2987 N N . TYR A 1 372 ? 0.296 18.503 3.541 1.00 94.06 372 TYR A N 1
ATOM 2988 C CA . TYR A 1 372 ? 0.688 17.992 4.855 1.00 94.06 372 TYR A CA 1
ATOM 2989 C C . TYR A 1 372 ? 0.316 18.960 5.986 1.00 94.06 372 TYR A C 1
ATOM 2991 O O . TYR A 1 372 ? -0.461 18.641 6.887 1.00 94.06 372 TYR A O 1
ATOM 2999 N N . ASN A 1 373 ? 0.851 20.184 5.947 1.00 94.81 373 ASN A N 1
ATOM 3000 C CA . ASN A 1 373 ? 0.764 21.114 7.070 1.00 94.81 373 ASN A CA 1
ATOM 3001 C C . ASN A 1 373 ? -0.632 21.723 7.233 1.00 94.81 373 ASN A C 1
ATOM 3003 O O . ASN A 1 373 ? -1.090 21.912 8.364 1.00 94.81 373 ASN A O 1
ATOM 3007 N N . ARG A 1 374 ? -1.320 22.045 6.129 1.00 94.94 374 ARG A N 1
ATOM 3008 C CA . ARG A 1 374 ? -2.686 22.584 6.189 1.00 94.94 374 ARG A CA 1
ATOM 3009 C C . ARG A 1 374 ? -3.664 21.502 6.622 1.00 94.94 374 ARG A C 1
ATOM 3011 O O . ARG A 1 374 ? -4.509 21.778 7.473 1.00 94.94 374 ARG A O 1
ATOM 3018 N N . GLY A 1 375 ? -3.523 20.290 6.083 1.00 94.38 375 GLY A N 1
ATOM 3019 C CA . GLY A 1 375 ? -4.310 19.135 6.497 1.00 94.38 375 GLY A CA 1
ATOM 3020 C C . GLY A 1 375 ? -4.136 18.836 7.989 1.00 94.38 375 GLY A C 1
ATOM 3021 O O . GLY A 1 375 ? -5.126 18.765 8.719 1.00 94.38 375 GLY A O 1
ATOM 3022 N N . PHE A 1 376 ? -2.890 18.806 8.478 1.00 96.38 376 PHE A N 1
ATOM 3023 C CA . PHE A 1 376 ? -2.576 18.677 9.904 1.00 96.38 376 PHE A CA 1
ATOM 3024 C C . PHE A 1 376 ? -3.235 19.774 10.753 1.00 96.38 376 PHE A C 1
ATOM 3026 O O . PHE A 1 376 ? -3.907 19.483 11.745 1.00 96.38 376 PHE A O 1
ATOM 3033 N N . ALA A 1 377 ? -3.062 21.045 10.373 1.00 95.94 377 ALA A N 1
ATOM 3034 C CA . ALA A 1 377 ? -3.609 22.178 11.117 1.00 95.94 377 ALA A CA 1
ATOM 3035 C C . ALA A 1 377 ? -5.145 22.144 11.164 1.00 95.94 377 ALA A C 1
ATOM 3037 O O . ALA A 1 377 ? -5.739 22.449 12.202 1.00 95.94 377 ALA A O 1
ATOM 3038 N N . TYR A 1 378 ? -5.786 21.737 10.065 1.00 95.00 378 TYR A N 1
ATOM 3039 C CA . TYR A 1 378 ? -7.231 21.552 9.991 1.00 95.00 378 TYR A CA 1
ATOM 3040 C C . TYR A 1 378 ? -7.710 20.411 10.897 1.00 95.00 378 TYR A C 1
ATOM 3042 O O . TYR A 1 378 ? -8.621 20.620 11.700 1.00 95.00 378 TYR A O 1
ATOM 3050 N N . ALA A 1 379 ? -7.077 19.235 10.831 1.00 93.75 379 ALA A N 1
ATOM 3051 C CA . ALA A 1 379 ? -7.418 18.090 11.677 1.00 93.75 379 ALA A CA 1
ATOM 3052 C C . ALA A 1 379 ? -7.243 18.418 13.169 1.00 93.75 379 ALA A C 1
ATOM 3054 O O . ALA A 1 379 ? -8.121 18.124 13.982 1.00 93.75 379 ALA A O 1
ATOM 3055 N N . LEU A 1 380 ? -6.160 19.116 13.520 1.00 94.31 380 LEU A N 1
ATOM 3056 C CA . LEU A 1 380 ? -5.915 19.612 14.871 1.00 94.31 380 LEU A CA 1
ATOM 3057 C C . LEU A 1 380 ? -6.996 20.593 15.334 1.00 94.31 380 LEU A C 1
ATOM 3059 O O . LEU A 1 380 ? -7.510 20.471 16.447 1.00 94.31 380 LEU A O 1
ATOM 3063 N N . PHE A 1 381 ? -7.352 21.565 14.492 1.00 94.00 381 PHE A N 1
ATOM 3064 C CA . PHE A 1 381 ? -8.424 22.509 14.796 1.00 94.00 381 PHE A CA 1
ATOM 3065 C C . PHE A 1 381 ? -9.747 21.781 15.044 1.00 94.00 381 PHE A C 1
ATOM 3067 O O . PHE A 1 381 ? -10.409 22.046 16.050 1.00 94.00 381 PHE A O 1
ATOM 3074 N N . LEU A 1 382 ? -10.107 20.847 14.162 1.00 91.19 382 LEU A N 1
ATOM 3075 C CA . LEU A 1 382 ? -11.335 20.071 14.268 1.00 91.19 382 LEU A CA 1
ATOM 3076 C C . LEU A 1 382 ? -11.359 19.239 15.557 1.00 91.19 382 LEU A C 1
ATOM 3078 O O . LEU A 1 382 ? -12.339 19.299 16.298 1.00 91.19 382 LEU A O 1
ATOM 3082 N N . ASP A 1 383 ? -10.271 18.533 15.871 1.00 88.50 383 ASP A N 1
ATOM 3083 C CA . ASP A 1 383 ? -10.130 17.750 17.102 1.00 88.50 383 ASP A CA 1
ATOM 3084 C C . ASP A 1 383 ? -10.346 18.614 18.355 1.00 88.50 383 ASP A C 1
ATOM 3086 O O . ASP A 1 383 ? -11.167 18.293 19.219 1.00 88.50 383 ASP A O 1
ATOM 3090 N N . LEU A 1 384 ? -9.667 19.761 18.436 1.00 89.06 384 LEU A N 1
ATOM 3091 C CA . LEU A 1 384 ? -9.781 20.687 19.565 1.00 89.06 384 LEU A CA 1
ATOM 3092 C C . LEU A 1 384 ? -11.174 21.319 19.663 1.00 89.06 384 LEU A C 1
ATOM 3094 O O . LEU A 1 384 ? -11.708 21.478 20.766 1.00 89.06 384 LEU A O 1
ATOM 3098 N N . TYR A 1 385 ? -11.774 21.669 18.526 1.00 87.38 385 TYR A N 1
ATOM 3099 C CA . TYR A 1 385 ? -13.118 22.231 18.464 1.00 87.38 385 TYR A CA 1
ATOM 3100 C C . TYR A 1 385 ? -14.162 21.228 18.967 1.00 87.38 385 TYR A C 1
ATOM 3102 O O . TYR A 1 385 ? -14.976 21.565 19.833 1.00 87.38 385 TYR A O 1
ATOM 3110 N N . LEU A 1 386 ? -14.090 19.976 18.505 1.00 81.94 386 LEU A N 1
ATOM 3111 C CA . LEU A 1 386 ? -14.975 18.892 18.936 1.00 81.94 386 LEU A CA 1
ATOM 3112 C C . LEU A 1 386 ? -14.832 18.598 20.435 1.00 81.94 386 LEU A C 1
ATOM 3114 O O . LEU A 1 386 ? -15.845 18.480 21.135 1.00 81.94 386 LEU A O 1
ATOM 3118 N N . ARG A 1 387 ? -13.600 18.563 20.961 1.00 80.69 387 ARG A N 1
ATOM 3119 C CA . ARG A 1 387 ? -13.351 18.399 22.406 1.00 80.69 387 ARG A CA 1
ATOM 3120 C C . ARG A 1 387 ? -13.967 19.526 23.216 1.00 80.69 387 ARG A C 1
ATOM 3122 O O . ARG A 1 387 ? -14.592 19.271 24.243 1.00 80.69 387 ARG A O 1
ATOM 3129 N N . LYS A 1 388 ? -13.808 20.768 22.754 1.00 84.50 388 LYS A N 1
ATOM 3130 C CA . LYS A 1 388 ? -14.341 21.950 23.435 1.00 84.50 388 LYS A CA 1
ATOM 3131 C C . LYS A 1 388 ? -15.869 21.956 23.457 1.00 84.50 388 LYS A C 1
ATOM 3133 O O . LYS A 1 388 ? -16.447 22.285 24.487 1.00 84.50 388 LYS A O 1
ATOM 3138 N N . MET A 1 389 ? -16.516 21.608 22.344 1.00 78.50 389 MET A N 1
ATOM 3139 C CA . MET A 1 389 ? -17.979 21.646 22.234 1.00 78.50 389 MET A CA 1
ATOM 3140 C C . MET A 1 389 ? -18.672 20.521 22.999 1.00 78.50 389 MET A C 1
ATOM 3142 O O . MET A 1 389 ? -19.738 20.733 23.571 1.00 78.50 389 MET A O 1
ATOM 3146 N N . TYR A 1 390 ? -18.083 19.326 23.011 1.00 74.31 390 TYR A N 1
ATOM 3147 C CA . TYR A 1 390 ? -18.784 18.125 23.466 1.00 74.31 390 TYR A CA 1
ATOM 3148 C C . TYR A 1 390 ? -18.114 17.414 24.645 1.00 74.31 390 TYR A C 1
ATOM 3150 O O . TYR A 1 390 ? -18.588 16.353 25.049 1.00 74.31 390 TYR A O 1
ATOM 3158 N N . GLY A 1 391 ? -17.002 17.940 25.171 1.00 55.16 391 GLY A N 1
ATOM 3159 C CA . GLY A 1 391 ? -16.290 17.462 26.368 1.00 55.16 391 GLY A CA 1
ATOM 3160 C C . GLY A 1 391 ? -15.643 16.071 26.268 1.00 55.16 391 GLY A C 1
ATOM 3161 O O . GLY A 1 391 ? -14.792 15.738 27.085 1.00 55.16 391 GLY A O 1
ATOM 3162 N N . VAL A 1 392 ? -16.043 15.259 25.282 1.00 53.94 392 VAL A N 1
ATOM 3163 C CA . VAL A 1 392 ? -15.691 13.833 25.136 1.00 53.94 392 VAL A CA 1
ATOM 3164 C C . VAL A 1 392 ? -15.437 13.443 23.665 1.00 53.94 392 VAL A C 1
ATOM 3166 O O . VAL A 1 392 ? -14.975 12.340 23.397 1.00 53.94 392 VAL A O 1
ATOM 3169 N N . CYS A 1 393 ? -15.746 14.308 22.687 1.00 48.06 393 CYS A N 1
ATOM 3170 C CA . CYS A 1 393 ? -15.458 14.029 21.273 1.00 48.06 393 CYS A CA 1
ATOM 3171 C C . CYS A 1 393 ? -14.005 14.357 20.950 1.00 48.06 393 CYS A C 1
ATOM 3173 O O . CYS A 1 393 ? -13.584 15.480 21.198 1.00 48.06 393 CYS A O 1
ATOM 3175 N N . ASP A 1 394 ? -13.280 13.432 20.340 1.00 58.19 394 ASP A N 1
ATOM 3176 C CA . ASP A 1 394 ? -12.097 13.749 19.544 1.00 58.19 394 ASP A CA 1
ATOM 3177 C C . ASP A 1 394 ? -12.365 13.411 18.067 1.00 58.19 394 ASP A C 1
ATOM 3179 O O . ASP A 1 394 ? -13.434 12.874 17.761 1.00 58.19 394 ASP A O 1
ATOM 3183 N N . ILE A 1 395 ? -11.459 13.741 17.138 1.00 54.97 395 ILE A N 1
ATOM 3184 C CA . ILE A 1 395 ? -11.636 13.412 15.705 1.00 54.97 395 ILE A CA 1
ATOM 3185 C C . ILE A 1 395 ? -11.767 11.891 15.478 1.00 54.97 395 ILE A C 1
ATOM 3187 O O . ILE A 1 395 ? -12.304 11.452 14.469 1.00 54.97 395 ILE A O 1
ATOM 3191 N N . SER A 1 396 ? -11.345 11.086 16.461 1.00 53.53 396 SER A N 1
ATOM 3192 C CA . SER A 1 396 ? -11.488 9.628 16.500 1.00 53.53 396 SER A CA 1
ATOM 3193 C C . SER A 1 396 ? -12.694 9.112 17.301 1.00 53.53 396 SER A C 1
ATOM 3195 O O . SER A 1 396 ? -12.718 7.920 17.596 1.00 53.53 396 SER A O 1
ATOM 3197 N N . ARG A 1 397 ? -13.649 9.967 17.715 1.00 51.50 397 ARG A N 1
ATOM 3198 C CA . ARG A 1 397 ? -14.559 9.714 18.853 1.00 51.50 397 ARG A CA 1
ATOM 3199 C C . ARG A 1 397 ? -14.963 8.244 19.043 1.00 51.50 397 ARG A C 1
ATOM 3201 O O . ARG A 1 397 ? -15.829 7.725 18.349 1.00 51.50 397 ARG A O 1
ATOM 3208 N N . THR A 1 398 ? -14.384 7.659 20.096 1.00 43.59 398 THR A N 1
ATOM 3209 C CA . THR A 1 398 ? -14.997 6.740 21.078 1.00 43.59 398 THR A CA 1
ATOM 3210 C C . THR A 1 398 ? -15.997 5.724 20.518 1.00 43.59 398 THR A C 1
ATOM 3212 O O . THR A 1 398 ? -17.117 5.585 21.003 1.00 43.59 398 THR A O 1
ATOM 3215 N N . MET A 1 399 ? -15.572 4.955 19.525 1.00 47.88 399 MET A N 1
ATOM 3216 C CA . MET A 1 399 ? -16.171 3.650 19.274 1.00 47.88 399 MET A CA 1
ATOM 3217 C C . MET A 1 399 ? -15.630 2.686 20.330 1.00 47.88 399 MET A C 1
ATOM 3219 O O . MET A 1 399 ? -14.503 2.857 20.803 1.00 47.88 399 MET A O 1
ATOM 3223 N N . ALA A 1 400 ? -16.420 1.690 20.737 1.00 49.47 400 ALA A N 1
ATOM 3224 C CA . ALA A 1 400 ? -15.851 0.571 21.477 1.00 49.47 400 ALA A CA 1
ATOM 3225 C C . ALA A 1 400 ? -14.567 0.101 20.754 1.00 49.47 400 ALA A C 1
ATOM 3227 O O . ALA A 1 400 ? -14.481 0.114 19.525 1.00 49.47 400 ALA A O 1
ATOM 3228 N N . THR A 1 401 ? -13.550 -0.252 21.522 1.00 53.56 401 THR A N 1
ATOM 3229 C CA . THR A 1 401 ? -12.336 -0.940 21.060 1.00 53.56 401 THR A CA 1
ATOM 3230 C C . THR A 1 401 ? -12.439 -2.397 21.491 1.00 53.56 401 THR A C 1
ATOM 3232 O O . THR A 1 401 ? -13.240 -2.708 22.378 1.00 53.56 401 THR A O 1
ATOM 3235 N N . ILE A 1 402 ? -11.644 -3.318 20.933 1.00 55.06 402 ILE A N 1
ATOM 3236 C CA . ILE A 1 402 ? -11.712 -4.719 21.388 1.00 55.06 402 ILE A CA 1
ATOM 3237 C C . ILE A 1 402 ? -11.436 -4.800 22.893 1.00 55.06 402 ILE A C 1
ATOM 3239 O O . ILE A 1 402 ? -12.138 -5.512 23.609 1.00 55.06 402 ILE A O 1
ATOM 3243 N N . GLY A 1 403 ? -10.472 -4.015 23.382 1.00 48.69 403 GLY A N 1
ATOM 3244 C CA . GLY A 1 403 ? -10.122 -3.962 24.801 1.00 48.69 403 GLY A CA 1
ATOM 3245 C C . GLY A 1 403 ? -11.207 -3.385 25.719 1.00 48.69 403 GLY A C 1
ATOM 3246 O O . GLY A 1 403 ? -11.149 -3.611 26.925 1.00 48.69 403 GLY A O 1
ATOM 3247 N N . THR A 1 404 ? -12.200 -2.665 25.186 1.00 64.88 404 THR A N 1
ATOM 3248 C CA . THR A 1 404 ? -13.313 -2.092 25.969 1.00 64.88 404 THR A CA 1
ATOM 3249 C C . THR A 1 404 ? -14.647 -2.805 25.744 1.00 64.88 404 THR A C 1
ATOM 3251 O O . THR A 1 404 ? -15.613 -2.527 26.459 1.00 64.88 404 THR A O 1
ATOM 3254 N N . LEU A 1 405 ? -14.715 -3.753 24.799 1.00 78.12 405 LEU A N 1
ATOM 3255 C CA . LEU A 1 405 ? -15.885 -4.605 24.617 1.00 78.12 405 LEU A CA 1
ATOM 3256 C C . LEU A 1 405 ? -16.141 -5.436 25.872 1.00 78.12 405 LEU A C 1
ATOM 3258 O O . LEU A 1 405 ? -15.278 -6.168 26.360 1.00 78.12 405 LEU A O 1
ATOM 3262 N N . GLN A 1 406 ? -17.372 -5.368 26.368 1.00 85.25 406 GLN A N 1
ATOM 3263 C CA . GLN A 1 406 ? -17.778 -6.203 27.485 1.00 85.25 406 GLN A CA 1
ATOM 3264 C C . GLN A 1 406 ? -17.818 -7.666 27.031 1.00 85.25 406 GLN A C 1
ATOM 3266 O O . GLN A 1 406 ? -18.354 -7.986 25.970 1.00 85.25 406 GLN A O 1
ATOM 3271 N N . ARG A 1 407 ? -17.277 -8.576 27.843 1.00 88.69 407 ARG A N 1
ATOM 3272 C CA . ARG A 1 407 ? -17.374 -10.021 27.598 1.00 88.69 407 ARG A CA 1
ATOM 3273 C C . ARG A 1 407 ? -18.426 -10.652 28.503 1.00 88.69 407 ARG A C 1
ATOM 3275 O O . ARG A 1 407 ? -18.662 -10.183 29.617 1.00 88.69 407 ARG A O 1
ATOM 3282 N N . ILE A 1 408 ? -19.057 -11.714 28.019 1.00 92.19 408 ILE A N 1
ATOM 3283 C CA . ILE A 1 408 ? -20.010 -12.526 28.779 1.00 92.19 408 ILE A CA 1
ATOM 3284 C C . ILE A 1 408 ? -19.545 -13.981 28.780 1.00 92.19 408 ILE A C 1
ATOM 3286 O O . ILE A 1 408 ? -19.141 -14.500 27.744 1.00 92.19 408 ILE A O 1
ATOM 3290 N N . THR A 1 409 ? -19.578 -14.640 29.937 1.00 94.06 409 THR A N 1
ATOM 3291 C CA . THR A 1 409 ? -19.236 -16.065 30.045 1.00 94.06 409 THR A CA 1
ATOM 3292 C C . THR A 1 409 ? -20.381 -16.940 29.538 1.00 94.06 409 THR A C 1
ATOM 3294 O O . THR A 1 409 ? -21.542 -16.517 29.540 1.00 94.06 409 THR A O 1
ATOM 3297 N N . ALA A 1 410 ? -20.067 -18.180 29.152 1.00 93.44 410 ALA A N 1
ATOM 3298 C CA . ALA A 1 410 ? -21.071 -19.151 28.725 1.00 93.44 410 ALA A CA 1
ATOM 3299 C C . ALA A 1 410 ? -22.162 -19.362 29.794 1.00 93.44 410 ALA A C 1
ATOM 3301 O O . ALA A 1 410 ? -23.341 -19.302 29.465 1.00 93.44 410 ALA A O 1
ATOM 3302 N N . ASP A 1 411 ? -21.794 -19.489 31.075 1.00 92.31 411 ASP A N 1
ATOM 3303 C CA . ASP A 1 411 ? -22.746 -19.680 32.187 1.00 92.31 411 ASP A CA 1
ATOM 3304 C C . ASP A 1 411 ? -23.720 -18.508 32.363 1.00 92.31 411 ASP A C 1
ATOM 3306 O O . ASP A 1 411 ? -24.912 -18.675 32.642 1.00 92.31 411 ASP A O 1
ATOM 3310 N N . LYS A 1 412 ? -23.218 -17.279 32.204 1.00 94.00 412 LYS A N 1
ATOM 3311 C CA . LYS A 1 412 ? -24.058 -16.087 32.330 1.00 94.00 412 LYS A CA 1
ATOM 3312 C C . LYS A 1 412 ? -24.996 -15.968 31.132 1.00 94.00 412 LYS A C 1
ATOM 3314 O O . LYS A 1 412 ? -26.168 -15.648 31.316 1.00 94.00 412 LYS A O 1
ATOM 3319 N N . LEU A 1 413 ? -24.502 -16.244 29.923 1.00 96.06 413 LEU A N 1
ATOM 3320 C CA . LEU A 1 413 ? -25.334 -16.248 28.723 1.00 96.06 413 LEU A CA 1
ATOM 3321 C C . LEU A 1 413 ? -26.395 -17.358 28.776 1.00 96.06 413 LEU A C 1
ATOM 3323 O O . LEU A 1 413 ? -27.551 -17.087 28.467 1.00 96.06 413 LEU A O 1
ATOM 3327 N N . SER A 1 414 ? -26.056 -18.570 29.220 1.00 95.69 414 SER A N 1
ATOM 3328 C CA . SER A 1 414 ? -27.021 -19.671 29.330 1.00 95.69 414 SER A CA 1
ATOM 3329 C C . SER A 1 414 ? -28.154 -19.347 30.304 1.00 95.69 414 SER A C 1
ATOM 3331 O O . SER A 1 414 ? -29.320 -19.573 29.985 1.00 95.69 414 SER A O 1
ATOM 3333 N N . THR A 1 415 ? -27.836 -18.717 31.438 1.00 94.94 415 THR A N 1
ATOM 3334 C CA . THR A 1 415 ? -28.838 -18.237 32.401 1.00 94.94 415 THR A CA 1
ATOM 3335 C C . THR A 1 415 ? -29.805 -17.235 31.760 1.00 94.94 415 THR A C 1
ATOM 3337 O O . THR A 1 415 ? -31.015 -17.341 31.955 1.00 94.94 415 THR A O 1
ATOM 3340 N N . LEU A 1 416 ? -29.290 -16.288 30.964 1.00 93.75 416 LEU A N 1
ATOM 3341 C CA . LEU A 1 416 ? -30.120 -15.316 30.243 1.00 93.75 416 LEU A CA 1
ATOM 3342 C C . LEU A 1 416 ? -31.016 -15.990 29.194 1.00 93.75 416 LEU A C 1
ATOM 3344 O O . LEU A 1 416 ? -32.203 -15.684 29.122 1.00 93.75 416 LEU A O 1
ATOM 3348 N N . LEU A 1 417 ? -30.472 -16.924 28.409 1.00 94.12 417 LEU A N 1
ATOM 3349 C CA . LEU A 1 417 ? -31.231 -17.622 27.367 1.00 94.12 417 LEU A CA 1
ATOM 3350 C C . LEU A 1 417 ? -32.333 -18.514 27.951 1.00 94.12 417 LEU A C 1
ATOM 3352 O O . LEU A 1 417 ? -33.447 -18.518 27.435 1.00 94.12 417 LEU A O 1
ATOM 3356 N N . LEU A 1 418 ? -32.060 -19.227 29.049 1.00 93.31 418 LEU A N 1
ATOM 3357 C CA . LEU A 1 418 ? -33.067 -20.041 29.738 1.00 93.31 418 LEU A CA 1
ATOM 3358 C C . LEU A 1 418 ? -34.183 -19.179 30.341 1.00 93.31 418 LEU A C 1
ATOM 3360 O O . LEU A 1 418 ? -35.349 -19.566 30.283 1.00 93.31 418 LEU A O 1
ATOM 3364 N N . ALA A 1 419 ? -33.849 -18.002 30.880 1.00 90.62 419 ALA A N 1
ATOM 3365 C CA . ALA A 1 419 ? -34.839 -17.075 31.426 1.00 90.62 419 ALA A CA 1
ATOM 3366 C C . ALA A 1 419 ? -35.796 -16.524 30.352 1.00 90.62 419 ALA A C 1
ATOM 3368 O O . ALA A 1 419 ? -36.956 -16.245 30.649 1.00 90.62 419 ALA A O 1
ATOM 3369 N N . GLU A 1 420 ? -35.337 -16.401 29.103 1.00 87.31 420 GLU A N 1
ATOM 3370 C CA . GLU A 1 420 ? -36.137 -15.887 27.984 1.00 87.31 420 GLU A CA 1
ATOM 3371 C C . GLU A 1 420 ? -36.714 -16.976 27.069 1.00 87.31 420 GLU A C 1
ATOM 3373 O O . GLU A 1 420 ? -37.393 -16.663 26.093 1.00 87.31 420 GLU A O 1
ATOM 3378 N N . GLN A 1 421 ? -36.507 -18.255 27.383 1.00 79.38 421 GLN A N 1
ATOM 3379 C CA . GLN A 1 421 ? -36.857 -19.369 26.498 1.00 79.38 421 GLN A CA 1
ATOM 3380 C C . GLN A 1 421 ? -38.361 -19.470 26.182 1.00 79.38 421 GLN A C 1
ATOM 3382 O O . GLN A 1 421 ? -38.737 -19.972 25.124 1.00 79.38 421 GLN A O 1
ATOM 3387 N N . ALA A 1 422 ? -39.219 -18.976 27.079 1.00 77.25 422 ALA A N 1
ATOM 3388 C CA . ALA A 1 422 ? -40.673 -18.923 26.897 1.00 77.25 422 ALA A CA 1
ATOM 3389 C C . ALA A 1 422 ? -41.188 -17.548 26.422 1.00 77.25 422 ALA A C 1
ATOM 3391 O O . ALA A 1 422 ? -42.397 -17.361 26.267 1.00 77.25 422 ALA A O 1
ATOM 3392 N N . ALA A 1 423 ? -40.305 -16.565 26.217 1.00 81.50 423 ALA A N 1
ATOM 3393 C CA . ALA A 1 423 ? -40.702 -15.231 25.791 1.00 81.50 423 ALA A CA 1
ATOM 3394 C C . ALA A 1 423 ? -41.031 -15.219 24.291 1.00 81.50 423 ALA A C 1
ATOM 3396 O O . ALA A 1 423 ? -40.217 -15.614 23.461 1.00 81.50 423 ALA A O 1
ATOM 3397 N N . ALA A 1 424 ? -42.206 -14.695 23.928 1.00 75.69 424 ALA A N 1
ATOM 3398 C CA . ALA A 1 424 ? -42.606 -14.553 22.524 1.00 75.69 424 ALA A CA 1
ATOM 3399 C C . ALA A 1 424 ? -41.676 -13.608 21.736 1.00 75.69 424 ALA A C 1
ATOM 3401 O O . ALA A 1 424 ? -41.459 -13.808 20.547 1.00 75.69 424 ALA A O 1
ATOM 3402 N N . ASN A 1 425 ? -41.106 -12.604 22.414 1.00 79.75 425 ASN A N 1
ATOM 3403 C CA . ASN A 1 425 ? -40.113 -11.679 21.873 1.00 79.75 425 ASN A CA 1
ATOM 3404 C C . ASN A 1 425 ? -38.927 -11.574 22.848 1.00 79.75 425 ASN A C 1
ATOM 3406 O O . ASN A 1 425 ? -38.951 -10.715 23.731 1.00 79.75 425 ASN A O 1
ATOM 3410 N N . PRO A 1 426 ? -37.900 -12.434 22.714 1.00 87.50 426 PRO A N 1
ATOM 3411 C CA . PRO A 1 426 ? -36.711 -12.388 23.564 1.00 87.50 426 PRO A CA 1
ATOM 3412 C C . PRO A 1 426 ? -36.009 -11.031 23.462 1.00 87.50 426 PRO A C 1
ATOM 3414 O O . PRO A 1 426 ? -35.916 -10.461 22.367 1.00 87.50 426 PRO A O 1
ATOM 3417 N N . SER A 1 427 ? -35.508 -10.510 24.579 1.00 90.88 427 SER A N 1
ATOM 3418 C CA . SER A 1 427 ? -34.750 -9.258 24.613 1.00 90.88 427 SER A CA 1
ATOM 3419 C C . SER A 1 427 ? -33.254 -9.474 24.355 1.00 90.88 427 SER A C 1
ATOM 3421 O O . SER A 1 427 ? -32.549 -8.517 24.026 1.00 90.88 427 SER A O 1
ATOM 3423 N N . VAL A 1 428 ? -32.785 -10.721 24.431 1.00 94.56 428 VAL A N 1
ATOM 3424 C CA . VAL A 1 428 ? -31.426 -11.155 24.101 1.00 94.56 428 VAL A CA 1
ATOM 3425 C C . VAL A 1 428 ? -31.361 -11.653 22.652 1.00 94.56 428 VAL A C 1
ATOM 3427 O O . VAL A 1 428 ? -32.246 -12.364 22.174 1.00 94.56 428 VAL A O 1
ATOM 3430 N N . ALA A 1 429 ? -30.299 -11.288 21.937 1.00 96.25 429 ALA A N 1
ATOM 3431 C CA . ALA A 1 429 ? -29.961 -11.823 20.623 1.00 96.25 429 ALA A CA 1
ATOM 3432 C C . ALA A 1 429 ? -28.513 -12.322 20.609 1.00 96.25 429 ALA A C 1
ATOM 3434 O O . ALA A 1 429 ? -27.618 -11.636 21.099 1.00 96.25 429 ALA A O 1
ATOM 3435 N N . VAL A 1 430 ? -28.282 -13.498 20.025 1.00 97.56 430 VAL A N 1
ATOM 3436 C CA . VAL A 1 430 ? -26.945 -14.085 19.854 1.00 97.56 430 VAL A CA 1
ATOM 3437 C C . VAL A 1 430 ? -26.602 -14.085 18.371 1.00 97.56 430 VAL A C 1
ATOM 3439 O O . VAL A 1 430 ? -27.374 -14.601 17.566 1.00 97.56 430 VAL A O 1
ATOM 3442 N N . ILE A 1 431 ? -25.470 -13.485 18.013 1.00 97.88 431 ILE A N 1
ATOM 3443 C CA . ILE A 1 431 ? -24.988 -13.333 16.642 1.00 97.88 431 ILE A CA 1
ATOM 3444 C C . ILE A 1 431 ? -23.737 -14.186 16.467 1.00 97.88 431 ILE A C 1
ATOM 3446 O O . ILE A 1 431 ? -22.696 -13.921 17.072 1.00 97.88 431 ILE A O 1
ATOM 3450 N N . ASP A 1 432 ? -23.859 -15.201 15.624 1.00 97.38 432 ASP A N 1
ATOM 3451 C CA . ASP A 1 432 ? -22.787 -16.125 15.283 1.00 97.38 432 ASP A CA 1
ATOM 3452 C C . ASP A 1 432 ? -22.165 -15.704 13.951 1.00 97.38 432 ASP A C 1
ATOM 3454 O O . ASP A 1 432 ? -22.806 -15.819 12.905 1.00 97.38 432 ASP A O 1
ATOM 3458 N N . VAL A 1 433 ? -20.927 -15.214 13.983 1.00 96.00 433 VAL A N 1
ATOM 3459 C CA . VAL A 1 433 ? -20.218 -14.745 12.781 1.00 96.00 433 VAL A CA 1
ATOM 3460 C C . VAL A 1 433 ? -19.238 -15.766 12.206 1.00 96.00 433 VAL A C 1
ATOM 3462 O O . VAL A 1 433 ? -18.340 -15.403 11.445 1.00 96.00 433 VAL A O 1
ATOM 3465 N N . ARG A 1 434 ? -19.382 -17.046 12.572 1.00 94.06 434 ARG A N 1
ATOM 3466 C CA . ARG A 1 434 ? -18.645 -18.140 11.926 1.00 94.06 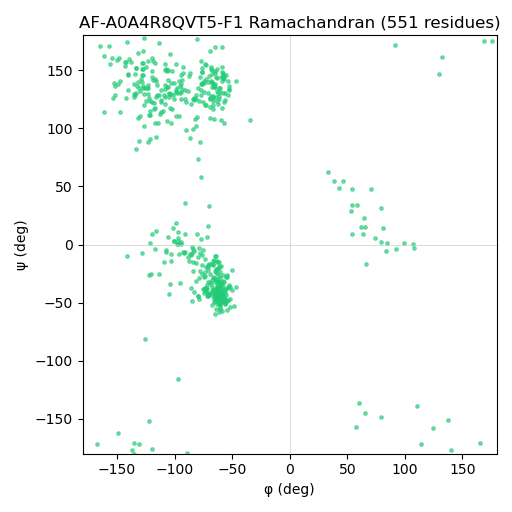434 ARG A CA 1
ATOM 3467 C C . ARG A 1 434 ? -19.041 -18.266 10.453 1.00 94.06 434 ARG A C 1
ATOM 3469 O O . ARG A 1 434 ? -20.195 -18.038 10.088 1.00 94.06 434 ARG A O 1
ATOM 3476 N N . ASP A 1 435 ? -18.052 -18.612 9.637 1.00 90.44 435 ASP A N 1
ATOM 3477 C CA . ASP A 1 435 ? -18.170 -18.821 8.196 1.00 90.44 435 ASP A CA 1
ATOM 3478 C C . ASP A 1 435 ? -18.337 -20.331 7.951 1.00 90.44 435 ASP A C 1
ATOM 3480 O O . ASP A 1 435 ? -19.290 -20.942 8.434 1.00 90.44 435 ASP A O 1
ATOM 3484 N N . ASP A 1 436 ? -17.378 -20.962 7.270 1.00 85.25 436 ASP A N 1
ATOM 3485 C CA . ASP A 1 436 ? -17.370 -22.407 7.008 1.00 85.25 436 ASP A CA 1
ATOM 3486 C C . ASP A 1 436 ? -17.256 -23.230 8.320 1.00 85.25 436 ASP A C 1
ATOM 3488 O O . ASP A 1 436 ? -17.690 -24.380 8.390 1.00 85.25 436 ASP A O 1
ATOM 3492 N N . ASP A 1 437 ? -16.753 -22.608 9.395 1.00 85.69 437 ASP A N 1
ATOM 3493 C CA . ASP A 1 437 ? -16.611 -23.156 10.751 1.00 85.69 437 ASP A CA 1
ATOM 3494 C C . ASP A 1 437 ? -17.904 -23.137 11.596 1.00 85.69 437 ASP A C 1
ATOM 3496 O O . ASP A 1 437 ? -17.891 -23.414 12.799 1.00 85.69 437 ASP A O 1
ATOM 3500 N N . TYR A 1 438 ? -19.046 -22.818 10.984 1.00 91.00 438 TYR A N 1
ATOM 3501 C CA . TYR A 1 438 ? -20.359 -22.890 11.632 1.00 91.00 438 TYR A CA 1
ATOM 3502 C C . TYR A 1 438 ? -20.839 -24.339 11.868 1.00 91.00 438 TYR A C 1
ATOM 3504 O O . TYR A 1 438 ? -21.699 -24.594 12.717 1.00 91.00 438 TYR A O 1
ATOM 3512 N N . LEU A 1 439 ? -20.275 -25.313 11.144 1.00 88.31 439 LEU A N 1
ATOM 3513 C CA . LEU A 1 439 ? -20.621 -26.729 11.274 1.00 88.31 439 LEU A CA 1
ATOM 3514 C C . LEU A 1 439 ? -20.286 -27.277 12.679 1.00 88.31 439 LEU A C 1
ATOM 3516 O O . LEU A 1 439 ? -19.269 -26.938 13.272 1.00 88.31 439 LEU A O 1
ATOM 3520 N N . GLY A 1 440 ? -21.133 -28.174 13.198 1.00 88.06 440 GLY A N 1
ATOM 3521 C CA . GLY A 1 440 ? -20.896 -28.886 14.466 1.00 88.06 440 GLY A CA 1
ATOM 3522 C C . GLY A 1 440 ? -21.748 -28.439 15.649 1.00 88.06 440 GLY A C 1
ATOM 3523 O O . GLY A 1 440 ? -21.642 -29.026 16.725 1.00 88.06 440 GLY A O 1
ATOM 3524 N N . GLY A 1 441 ? -22.632 -27.471 15.434 1.00 93.31 441 GLY A N 1
ATOM 3525 C CA . GLY A 1 441 ? -23.617 -27.001 16.403 1.00 93.31 441 GLY A CA 1
ATOM 3526 C C . GLY A 1 441 ? -23.618 -25.484 16.488 1.00 93.31 441 GLY A C 1
ATOM 3527 O O . GLY A 1 441 ? -22.662 -24.828 16.072 1.00 93.31 441 GLY A O 1
ATOM 3528 N N . HIS A 1 442 ? -24.694 -24.922 17.022 1.00 96.38 442 HIS A N 1
ATOM 3529 C CA . HIS A 1 442 ? -24.819 -23.488 17.266 1.00 96.38 442 HIS A CA 1
ATOM 3530 C C . HIS A 1 442 ? -25.694 -23.215 18.491 1.00 96.38 442 HIS A C 1
ATOM 3532 O O . HIS A 1 442 ? -26.463 -24.070 18.932 1.00 96.38 442 HIS A O 1
ATOM 3538 N N . ILE A 1 443 ? -25.559 -22.016 19.059 1.00 97.19 443 ILE A N 1
ATOM 3539 C CA . ILE A 1 443 ? -26.375 -21.582 20.197 1.00 97.19 443 ILE A CA 1
ATOM 3540 C C . ILE A 1 443 ? -27.825 -21.451 19.727 1.00 97.19 443 ILE A C 1
ATOM 3542 O O . ILE A 1 443 ? -28.106 -20.801 18.716 1.00 97.19 443 ILE A O 1
ATOM 3546 N N . LYS A 1 444 ? -28.743 -22.087 20.452 1.00 94.12 444 LYS A N 1
ATOM 3547 C CA . LYS A 1 444 ? -30.152 -22.190 20.075 1.00 94.12 444 LYS A CA 1
ATOM 3548 C C . LYS A 1 444 ? -30.796 -20.808 19.968 1.00 94.12 444 LYS A C 1
ATOM 3550 O O . LYS A 1 444 ? -30.651 -19.974 20.859 1.00 94.12 444 LYS A O 1
ATOM 3555 N N . GLY A 1 445 ? -31.508 -20.569 18.867 1.00 90.31 445 GLY A N 1
ATOM 3556 C CA . GLY A 1 445 ? -32.109 -19.263 18.564 1.00 90.31 445 GLY A CA 1
ATOM 3557 C C . GLY A 1 445 ? -31.113 -18.182 18.119 1.00 90.31 445 GLY A C 1
ATOM 3558 O O . GLY A 1 445 ? -31.515 -17.032 17.928 1.00 90.31 445 GLY A O 1
ATOM 3559 N N . GLY A 1 446 ? -29.833 -18.527 17.941 1.00 92.94 446 GLY A N 1
ATOM 3560 C CA . GLY A 1 446 ? -28.816 -17.631 17.403 1.00 92.94 446 GLY A CA 1
ATOM 3561 C C . GLY A 1 446 ? -29.039 -17.294 15.927 1.00 92.94 446 GLY A C 1
ATOM 3562 O O . GLY A 1 446 ? -29.617 -18.063 15.160 1.00 92.94 446 GLY A O 1
ATOM 3563 N N . ILE A 1 447 ? -28.562 -16.123 15.517 1.00 95.06 447 ILE A N 1
ATOM 3564 C CA . ILE A 1 447 ? -28.589 -15.657 14.133 1.00 95.06 447 ILE A CA 1
ATOM 3565 C C . ILE A 1 447 ? -27.189 -15.844 13.557 1.00 95.06 447 ILE A C 1
ATOM 3567 O O . ILE A 1 447 ? -26.251 -15.189 14.008 1.00 95.06 447 ILE A O 1
ATOM 3571 N N . ASN A 1 448 ? -27.047 -16.695 12.541 1.00 95.38 448 ASN A N 1
ATOM 3572 C CA . ASN A 1 448 ? -25.793 -16.785 11.802 1.00 95.38 448 ASN A CA 1
ATOM 3573 C C . ASN A 1 448 ? -25.680 -15.635 10.790 1.00 95.38 448 ASN A C 1
ATOM 3575 O O . ASN A 1 448 ? -26.564 -15.443 9.954 1.00 95.38 448 ASN A O 1
ATOM 3579 N N . MET A 1 449 ? -24.603 -14.861 10.909 1.00 94.00 449 MET A N 1
ATOM 3580 C CA . MET A 1 449 ? -24.225 -13.752 10.030 1.00 94.00 449 MET A CA 1
ATOM 3581 C C . MET A 1 449 ? -22.737 -13.892 9.686 1.00 94.00 449 MET A C 1
ATOM 3583 O O . MET A 1 449 ? -21.907 -13.266 10.347 1.00 94.00 449 MET A O 1
ATOM 3587 N N . PRO A 1 450 ? -22.383 -14.727 8.692 1.00 92.06 450 PRO A N 1
ATOM 3588 C CA . PRO A 1 450 ? -20.995 -15.047 8.367 1.00 92.06 450 PRO A CA 1
ATOM 3589 C C . PRO A 1 450 ? -20.128 -13.803 8.158 1.00 92.06 450 PRO A C 1
ATOM 3591 O O . PRO A 1 450 ? -20.519 -12.889 7.419 1.00 92.06 450 PRO A O 1
ATOM 3594 N N . SER A 1 451 ? -18.942 -13.785 8.774 1.00 84.69 451 SER A N 1
ATOM 3595 C CA . SER A 1 451 ? -18.011 -12.650 8.762 1.00 84.69 451 SER A CA 1
ATOM 3596 C C . SER A 1 451 ? -17.676 -12.164 7.352 1.00 84.69 451 SER A C 1
ATOM 3598 O O . SER A 1 451 ? -17.572 -10.956 7.150 1.00 84.69 451 SER A O 1
ATOM 3600 N N . ARG A 1 452 ? -17.550 -13.065 6.367 1.00 83.38 452 ARG A N 1
ATOM 3601 C CA . ARG A 1 452 ? -17.255 -12.699 4.964 1.00 83.38 452 ARG A CA 1
ATOM 3602 C C . ARG A 1 452 ? -18.342 -11.841 4.307 1.00 83.38 452 ARG A C 1
ATOM 3604 O O . ARG A 1 452 ? -18.063 -11.119 3.359 1.00 83.38 452 ARG A O 1
ATOM 3611 N N . SER A 1 453 ? -19.580 -11.938 4.790 1.00 83.56 453 SER A N 1
ATOM 3612 C CA . SER A 1 453 ? -20.746 -11.204 4.269 1.00 83.56 453 SER A CA 1
ATOM 3613 C C . SER A 1 453 ? -21.218 -10.075 5.187 1.00 83.56 453 SER A C 1
ATOM 3615 O O . SER A 1 453 ? -22.149 -9.342 4.852 1.00 83.56 453 SER A O 1
ATOM 3617 N N . LEU A 1 454 ? -20.594 -9.950 6.360 1.00 84.88 454 LEU A N 1
ATOM 3618 C CA . LEU A 1 454 ? -21.098 -9.148 7.465 1.00 84.88 454 LEU A CA 1
ATOM 3619 C C . LEU A 1 454 ? -21.176 -7.656 7.122 1.00 84.88 454 LEU A C 1
ATOM 3621 O O . LEU A 1 454 ? -22.139 -7.006 7.516 1.00 84.88 454 LEU A O 1
ATOM 3625 N N . ASP A 1 455 ? -20.220 -7.132 6.352 1.00 76.62 455 ASP A N 1
ATOM 3626 C CA . ASP A 1 455 ? -20.184 -5.708 5.991 1.00 76.62 455 ASP A CA 1
ATOM 3627 C C . ASP A 1 455 ? -21.376 -5.313 5.115 1.00 76.62 455 ASP A C 1
ATOM 3629 O O . ASP A 1 455 ? -22.106 -4.380 5.441 1.00 76.62 455 ASP A O 1
ATOM 3633 N N . ALA A 1 456 ? -21.656 -6.090 4.065 1.00 79.88 456 ALA A N 1
ATOM 3634 C CA . ALA A 1 456 ? -22.813 -5.855 3.201 1.00 79.88 456 ALA A CA 1
ATOM 3635 C C . ALA A 1 456 ? -24.150 -6.027 3.948 1.00 79.88 456 ALA A C 1
ATOM 3637 O O . ALA A 1 456 ? -25.149 -5.386 3.618 1.00 79.88 456 ALA A O 1
ATOM 3638 N N . MET A 1 457 ? -24.178 -6.891 4.966 1.00 86.25 457 MET A N 1
ATOM 3639 C CA . MET A 1 457 ? -25.385 -7.220 5.724 1.00 86.25 457 MET A CA 1
ATOM 3640 C C . MET A 1 457 ? -25.586 -6.355 6.975 1.00 86.25 457 MET A C 1
ATOM 3642 O O . MET A 1 457 ? -26.649 -6.445 7.597 1.00 86.25 457 MET A O 1
ATOM 3646 N N . MET A 1 458 ? -24.625 -5.498 7.341 1.00 88.88 458 MET A N 1
ATOM 3647 C CA . MET A 1 458 ? -24.657 -4.733 8.592 1.00 88.88 458 MET A CA 1
ATOM 3648 C C . MET A 1 458 ? -25.914 -3.861 8.746 1.00 88.88 458 MET A C 1
ATOM 3650 O O . MET A 1 458 ? -26.555 -3.947 9.799 1.00 88.88 458 MET A O 1
ATOM 3654 N N . PRO A 1 459 ? -26.374 -3.110 7.723 1.00 87.50 459 PRO A N 1
ATOM 3655 C CA . PRO A 1 459 ? -27.588 -2.300 7.857 1.00 87.50 459 PRO A CA 1
ATOM 3656 C C . PRO A 1 459 ? -28.836 -3.154 8.124 1.00 87.50 459 PRO A C 1
ATOM 3658 O O . PRO A 1 459 ? -29.724 -2.774 8.892 1.00 87.50 459 PRO A O 1
ATOM 3661 N N . THR A 1 460 ? -28.899 -4.342 7.517 1.00 90.38 460 THR A N 1
ATOM 3662 C CA . THR A 1 460 ? -29.976 -5.317 7.740 1.00 90.38 460 THR A CA 1
ATOM 3663 C C . THR A 1 460 ? -29.912 -5.884 9.154 1.00 90.38 460 THR A C 1
ATOM 3665 O O . THR A 1 460 ? -30.945 -6.022 9.810 1.00 90.38 460 THR A O 1
ATOM 3668 N N . LEU A 1 461 ? -28.706 -6.176 9.646 1.00 92.31 461 LEU A N 1
ATOM 3669 C CA . LEU A 1 461 ? -28.485 -6.665 11.000 1.00 92.31 461 LEU A CA 1
ATOM 3670 C C . LEU A 1 461 ? -28.913 -5.630 12.049 1.00 92.31 461 LEU A C 1
ATOM 3672 O O . LEU A 1 461 ? -29.647 -5.983 12.968 1.00 92.31 461 LEU A O 1
ATOM 3676 N N . VAL A 1 462 ? -28.551 -4.353 11.876 1.00 92.44 462 VAL A N 1
ATOM 3677 C CA . VAL A 1 462 ? -28.983 -3.259 12.767 1.00 92.44 462 VAL A CA 1
ATOM 3678 C C . VAL A 1 462 ? -30.504 -3.164 12.841 1.00 92.44 462 VAL A C 1
ATOM 3680 O O . VAL A 1 462 ? -31.061 -3.125 13.936 1.00 92.44 462 VAL A O 1
ATOM 3683 N N . ARG A 1 463 ? -31.197 -3.210 11.697 1.00 89.69 463 ARG A N 1
ATOM 3684 C CA . ARG A 1 463 ? -32.672 -3.198 11.663 1.00 89.69 463 ARG A CA 1
ATOM 3685 C C . ARG A 1 463 ? -33.274 -4.424 12.346 1.00 89.69 463 ARG A C 1
ATOM 3687 O O . ARG A 1 463 ? -34.241 -4.307 13.087 1.00 89.69 463 ARG A O 1
ATOM 3694 N N . ARG A 1 464 ? -32.701 -5.611 12.124 1.00 91.62 464 ARG A N 1
ATOM 3695 C CA . ARG A 1 464 ? -33.196 -6.865 12.715 1.00 91.62 464 ARG A CA 1
ATOM 3696 C C . ARG A 1 464 ? -33.034 -6.909 14.235 1.00 91.62 464 ARG A C 1
ATOM 3698 O O . ARG A 1 464 ? -33.788 -7.609 14.909 1.00 91.62 464 ARG A O 1
ATOM 3705 N N . LEU A 1 465 ? -32.043 -6.198 14.762 1.00 92.88 465 LEU A N 1
ATOM 3706 C CA . LEU A 1 465 ? -31.747 -6.130 16.189 1.00 92.88 465 LEU A CA 1
ATOM 3707 C C . LEU A 1 465 ? -32.401 -4.935 16.885 1.00 92.88 465 LEU A C 1
ATOM 3709 O O . LEU A 1 465 ? -32.236 -4.782 18.095 1.00 92.88 465 LEU A O 1
ATOM 3713 N N . GLU A 1 466 ? -33.179 -4.124 16.168 1.00 88.38 466 GLU A N 1
ATOM 3714 C CA . GLU A 1 466 ? -33.949 -3.026 16.748 1.00 88.38 466 GLU A CA 1
ATOM 3715 C C . GLU A 1 466 ? -34.905 -3.564 17.837 1.00 88.38 466 GLU A C 1
ATOM 3717 O O . GLU A 1 466 ? -35.586 -4.575 17.661 1.00 88.38 466 GLU A O 1
ATOM 3722 N N . GLY A 1 467 ? -34.898 -2.935 19.017 1.00 85.31 467 GLY A N 1
ATOM 3723 C CA . GLY A 1 467 ? -35.706 -3.353 20.173 1.00 85.31 467 GLY A CA 1
ATOM 3724 C C . GLY A 1 467 ? -35.111 -4.467 21.050 1.00 85.31 467 GLY A C 1
ATOM 3725 O O . GLY A 1 467 ? -35.668 -4.758 22.110 1.00 85.31 467 GLY A O 1
ATOM 3726 N N . LYS A 1 468 ? -33.973 -5.072 20.679 1.00 91.62 468 LYS A N 1
ATOM 3727 C CA . LYS A 1 468 ? -33.242 -6.001 21.566 1.00 91.62 468 LYS A CA 1
ATOM 3728 C C . LYS A 1 468 ? -32.518 -5.228 22.667 1.00 91.62 468 LYS A C 1
ATOM 3730 O O . LYS A 1 468 ? -31.911 -4.201 22.383 1.00 91.62 468 LYS A O 1
ATOM 3735 N N . LYS A 1 469 ? -32.539 -5.729 23.904 1.00 92.94 469 LYS A N 1
ATOM 3736 C CA . LYS A 1 469 ? -31.830 -5.128 25.048 1.00 92.94 469 LYS A CA 1
ATOM 3737 C C . LYS A 1 469 ? -30.381 -5.587 25.134 1.00 92.94 469 LYS A C 1
ATOM 3739 O O . LYS A 1 469 ? -29.508 -4.783 25.449 1.00 92.94 469 LYS A O 1
ATOM 3744 N N . THR A 1 470 ? -30.125 -6.856 24.823 1.00 94.00 470 THR A N 1
ATOM 3745 C CA . THR A 1 470 ? -28.787 -7.454 24.885 1.00 94.00 470 THR A CA 1
ATOM 3746 C C . THR A 1 470 ? -28.442 -8.101 23.551 1.00 94.00 470 THR A C 1
ATOM 3748 O O . THR A 1 470 ? -29.218 -8.905 23.041 1.00 94.00 470 THR A O 1
ATOM 3751 N N . VAL A 1 471 ? -27.272 -7.791 22.996 1.00 96.50 471 VAL A N 1
ATOM 3752 C CA . VAL A 1 471 ? -26.758 -8.414 21.768 1.00 96.50 471 VAL A CA 1
ATOM 3753 C C . VAL A 1 471 ? -25.406 -9.045 22.071 1.00 96.50 471 VAL A C 1
ATOM 3755 O O . VAL A 1 471 ? -24.514 -8.376 22.580 1.00 96.50 471 VAL A O 1
ATOM 3758 N N . VAL A 1 472 ? -25.239 -10.329 21.774 1.00 97.50 472 VAL A N 1
ATOM 3759 C CA . VAL A 1 472 ? -24.005 -11.070 22.049 1.00 97.50 472 VAL A CA 1
ATOM 3760 C C . VAL A 1 472 ? -23.406 -11.565 20.746 1.00 97.50 472 VAL A C 1
ATOM 3762 O O . VAL A 1 472 ? -24.011 -12.390 20.074 1.00 97.50 472 VAL A O 1
ATOM 3765 N N . PHE A 1 473 ? -22.213 -11.096 20.401 1.00 97.75 473 PHE A N 1
ATOM 3766 C CA . PHE A 1 473 ? -21.473 -11.559 19.230 1.00 97.75 473 PHE A CA 1
ATOM 3767 C C . PHE A 1 473 ? -20.490 -12.662 19.603 1.00 97.75 473 PHE A C 1
ATOM 3769 O O . PHE A 1 473 ? -19.876 -12.635 20.673 1.00 97.75 473 PHE A O 1
ATOM 3776 N N . HIS A 1 474 ? -20.285 -13.614 18.700 1.00 97.56 474 HIS A N 1
ATOM 3777 C CA . HIS A 1 474 ? -19.239 -14.614 18.851 1.00 97.56 474 HIS A CA 1
ATOM 3778 C C . HIS A 1 474 ? -18.778 -15.177 17.509 1.00 97.56 474 HIS A C 1
ATOM 3780 O O . HIS A 1 474 ? -19.490 -15.112 16.512 1.00 97.56 474 HIS A O 1
ATOM 3786 N N . CYS A 1 475 ? -17.585 -15.767 17.498 1.00 94.38 475 CYS A N 1
ATOM 3787 C CA . CYS A 1 475 ? -17.171 -16.695 16.444 1.00 94.38 475 CYS A CA 1
ATOM 3788 C C . CYS A 1 475 ? -16.803 -18.044 17.084 1.00 94.38 475 CYS A C 1
ATOM 3790 O O . CYS A 1 475 ? -17.337 -18.378 18.146 1.00 94.38 475 CYS A O 1
ATOM 3792 N N . ALA A 1 476 ? -15.899 -18.821 16.483 1.00 89.94 476 ALA A N 1
ATOM 3793 C CA . ALA A 1 476 ? -15.417 -20.051 17.104 1.00 89.94 476 ALA A CA 1
ATOM 3794 C C . ALA A 1 476 ? -14.676 -19.785 18.423 1.00 89.94 476 ALA A C 1
ATOM 3796 O O . ALA A 1 476 ? -15.049 -20.347 19.445 1.00 89.94 476 ALA A O 1
ATOM 3797 N N . LEU A 1 477 ? -13.697 -18.872 18.421 1.00 86.75 477 LEU A N 1
ATOM 3798 C CA . LEU A 1 477 ? -12.861 -18.558 19.594 1.00 86.75 477 LEU A CA 1
ATOM 3799 C C . LEU A 1 477 ? -13.150 -17.182 20.217 1.00 86.75 477 LEU A C 1
ATOM 3801 O O . LEU A 1 477 ? -12.704 -16.890 21.324 1.00 86.75 477 LEU A O 1
ATOM 3805 N N . SER A 1 478 ? -13.868 -16.309 19.503 1.00 87.75 478 SER A N 1
ATOM 3806 C CA . SER A 1 478 ? -14.118 -14.908 19.887 1.00 87.75 478 SER A CA 1
ATOM 3807 C C . SER A 1 478 ? -12.852 -14.083 20.181 1.00 87.75 478 SER A C 1
ATOM 3809 O O . SER A 1 478 ? -12.866 -13.200 21.044 1.00 87.75 478 SER A O 1
ATOM 3811 N N . GLN A 1 479 ? -11.764 -14.359 19.459 1.00 77.75 479 GLN A N 1
ATOM 3812 C CA . GLN A 1 479 ? -10.500 -13.613 19.547 1.00 77.75 479 GLN A CA 1
ATOM 3813 C C . GLN A 1 479 ? -10.380 -12.519 18.477 1.00 77.75 479 GLN A C 1
ATOM 3815 O O . GLN A 1 479 ? -9.823 -11.464 18.750 1.00 77.75 479 GLN A O 1
ATOM 3820 N N . GLN A 1 480 ? -10.943 -12.750 17.285 1.00 76.56 480 GLN A N 1
ATOM 3821 C CA . GLN A 1 480 ? -10.869 -11.822 16.149 1.00 76.56 480 GLN A CA 1
ATOM 3822 C C . GLN A 1 480 ? -12.271 -11.488 15.614 1.00 76.56 480 GLN A C 1
ATOM 3824 O O . GLN A 1 480 ? -12.858 -10.493 16.026 1.00 76.56 480 GLN A O 1
ATOM 3829 N N . ARG A 1 481 ? -12.865 -12.367 14.786 1.00 86.94 481 ARG A N 1
ATOM 3830 C CA . ARG A 1 481 ? -14.153 -12.120 14.096 1.00 86.94 481 ARG A CA 1
ATOM 3831 C C . ARG A 1 481 ? -15.296 -11.673 15.020 1.00 86.94 481 ARG A C 1
ATOM 3833 O O . ARG A 1 481 ? -15.974 -10.700 14.714 1.00 86.94 481 ARG A O 1
ATOM 3840 N N . GLY A 1 482 ? -15.497 -12.346 16.159 1.00 88.81 482 GLY A N 1
ATOM 3841 C CA . GLY A 1 482 ? -16.551 -12.004 17.130 1.00 88.81 482 GLY A CA 1
ATOM 3842 C C . GLY A 1 482 ? -16.433 -10.571 17.682 1.00 88.81 482 GLY A C 1
ATOM 3843 O O . GLY A 1 482 ? -17.368 -9.787 17.518 1.00 88.81 482 GLY A O 1
ATOM 3844 N N . PRO A 1 483 ? -15.292 -10.199 18.296 1.00 82.81 483 PRO A N 1
ATOM 3845 C CA . PRO A 1 483 ? -15.010 -8.817 18.680 1.00 82.81 483 PRO A CA 1
ATOM 3846 C C . PRO A 1 483 ? -15.143 -7.805 17.536 1.00 82.81 483 PRO A C 1
ATOM 3848 O O . PRO A 1 483 ? -15.824 -6.796 17.703 1.00 82.81 483 PRO A O 1
ATOM 3851 N N . SER A 1 484 ? -14.560 -8.079 16.364 1.00 80.00 484 SER A N 1
ATOM 3852 C CA . SER A 1 484 ? -14.629 -7.169 15.213 1.00 80.00 484 SER A CA 1
ATOM 3853 C C . SER A 1 484 ? -16.072 -6.912 14.769 1.00 80.00 484 SER A C 1
ATOM 3855 O O . SER A 1 484 ? -16.445 -5.768 14.514 1.00 80.00 484 SER A O 1
ATOM 3857 N N . ALA A 1 485 ? -16.909 -7.952 14.739 1.00 88.00 485 ALA A N 1
ATOM 3858 C CA . ALA A 1 485 ? -18.324 -7.842 14.405 1.00 88.00 485 ALA A CA 1
ATOM 3859 C C . ALA A 1 485 ? -19.102 -6.983 15.411 1.00 88.00 485 ALA A C 1
ATOM 3861 O O . ALA A 1 485 ? -19.870 -6.109 15.006 1.00 88.00 485 ALA A O 1
ATOM 3862 N N . ALA A 1 486 ? -18.864 -7.186 16.712 1.00 89.69 486 ALA A N 1
ATOM 3863 C CA . ALA A 1 486 ? -19.478 -6.383 17.768 1.00 89.69 486 ALA A CA 1
ATOM 3864 C C . ALA A 1 486 ? -19.122 -4.898 17.636 1.00 89.69 486 ALA A C 1
ATOM 3866 O O . ALA A 1 486 ? -19.990 -4.038 17.798 1.00 89.69 486 ALA A O 1
ATOM 3867 N N . LEU A 1 487 ? -17.859 -4.600 17.309 1.00 84.25 487 LEU A N 1
ATOM 3868 C CA . LEU A 1 487 ? -17.421 -3.233 17.055 1.00 84.25 487 LEU A CA 1
ATOM 3869 C C . LEU A 1 487 ? -18.167 -2.633 15.876 1.00 84.25 487 LEU A C 1
ATOM 3871 O O . LEU A 1 487 ? -18.839 -1.623 16.053 1.00 84.25 487 LEU A O 1
ATOM 3875 N N . ARG A 1 488 ? -18.094 -3.261 14.699 1.00 83.00 488 ARG A N 1
ATOM 3876 C CA . ARG A 1 488 ? -18.734 -2.740 13.482 1.00 83.00 488 ARG A CA 1
ATOM 3877 C C . ARG A 1 488 ? -20.235 -2.518 13.676 1.00 83.00 488 ARG A C 1
ATOM 3879 O O . ARG A 1 488 ? -20.747 -1.483 13.263 1.00 83.00 488 ARG A O 1
ATOM 3886 N N . TYR A 1 489 ? -20.910 -3.422 14.386 1.00 90.06 489 TYR A N 1
ATOM 3887 C CA . TYR A 1 489 ? -22.314 -3.258 14.752 1.00 90.06 489 TYR A CA 1
ATOM 3888 C C . TYR A 1 489 ? -22.574 -1.991 15.575 1.00 90.06 489 TYR A C 1
ATOM 3890 O O . TYR A 1 489 ? -23.492 -1.237 15.261 1.00 90.06 489 TYR A O 1
ATOM 3898 N N . LEU A 1 490 ? -21.770 -1.738 16.614 1.00 85.69 490 LEU A N 1
ATOM 3899 C CA . LEU A 1 490 ? -21.890 -0.523 17.425 1.00 85.69 490 LEU A CA 1
ATOM 3900 C C . LEU A 1 490 ? -21.700 0.736 16.569 1.00 85.69 490 LEU A C 1
ATOM 3902 O O . LEU A 1 490 ? -22.481 1.676 16.702 1.00 85.69 490 LEU A O 1
ATOM 3906 N N . ARG A 1 491 ? -20.721 0.721 15.652 1.00 79.69 491 ARG A N 1
ATOM 3907 C CA . ARG A 1 491 ? -20.442 1.838 14.733 1.00 79.69 491 ARG A CA 1
ATOM 3908 C C . ARG A 1 491 ? -21.642 2.146 13.838 1.00 79.69 491 ARG A C 1
ATOM 3910 O O . ARG A 1 491 ? -22.144 3.268 13.847 1.00 79.69 491 ARG A O 1
ATOM 3917 N N . GLU A 1 492 ? -22.126 1.134 13.123 1.00 82.94 492 GLU A N 1
ATOM 3918 C CA . GLU A 1 492 ? -23.235 1.273 12.175 1.00 82.94 492 GLU A CA 1
ATOM 3919 C C . GLU A 1 492 ? -24.530 1.687 12.887 1.00 82.94 492 GLU A C 1
ATOM 3921 O O . GLU A 1 492 ? -25.253 2.581 12.442 1.00 82.94 492 GLU A O 1
ATOM 3926 N N . ARG A 1 493 ? -24.817 1.081 14.046 1.00 85.38 493 ARG A N 1
ATOM 3927 C CA . ARG A 1 493 ? -25.987 1.425 14.859 1.00 85.38 493 ARG A CA 1
ATOM 3928 C C . ARG A 1 493 ? -25.958 2.893 15.276 1.00 85.38 493 ARG A C 1
ATOM 3930 O O . ARG A 1 493 ? -26.972 3.578 15.148 1.00 85.38 493 ARG A O 1
ATOM 3937 N N . ASP A 1 494 ? -24.824 3.384 15.765 1.00 78.44 494 ASP A N 1
ATOM 3938 C CA . ASP A 1 494 ? -24.701 4.762 16.244 1.00 78.44 494 ASP A CA 1
ATOM 3939 C C . ASP A 1 494 ? -24.785 5.774 15.079 1.00 78.44 494 ASP A C 1
ATOM 3941 O O . ASP A 1 494 ? -25.377 6.851 15.225 1.00 78.44 494 ASP A O 1
ATOM 3945 N N . GLN A 1 495 ? -24.304 5.408 13.886 1.00 74.38 495 GLN A N 1
ATOM 3946 C CA . GLN A 1 495 ? -24.471 6.188 12.652 1.00 74.38 495 GLN A CA 1
ATOM 3947 C C . GLN A 1 495 ? -25.942 6.262 12.196 1.00 74.38 495 GLN A C 1
ATOM 3949 O O . GLN A 1 495 ? -26.464 7.333 11.869 1.00 74.38 495 GLN A O 1
ATOM 3954 N N . ILE A 1 496 ? -26.664 5.142 12.237 1.00 76.88 496 ILE A N 1
ATOM 3955 C CA . ILE A 1 496 ? -28.096 5.101 11.905 1.00 76.88 496 ILE A CA 1
ATOM 3956 C C . ILE A 1 496 ? -28.935 5.866 12.948 1.00 76.88 496 ILE A C 1
ATOM 3958 O O . ILE A 1 496 ? -29.907 6.534 12.600 1.00 76.88 496 ILE A O 1
ATOM 3962 N N . LEU A 1 497 ? -28.572 5.813 14.233 1.00 70.75 497 LEU A N 1
ATOM 3963 C CA . LEU A 1 497 ? -29.276 6.552 15.289 1.00 70.75 497 LEU A CA 1
ATOM 3964 C C . LEU A 1 497 ? -29.020 8.065 15.227 1.00 70.75 497 LEU A C 1
ATOM 3966 O O . LEU A 1 497 ? -29.922 8.851 15.517 1.00 70.75 497 LEU A O 1
ATOM 3970 N N . SER A 1 498 ? -27.813 8.486 14.846 1.00 65.06 498 SER A N 1
ATOM 3971 C CA . SER A 1 498 ? -27.467 9.907 14.705 1.00 65.06 498 SER A CA 1
ATOM 3972 C C . SER A 1 498 ? -28.109 10.554 13.476 1.00 65.06 498 SER A C 1
ATOM 3974 O O . SER A 1 498 ? -28.595 11.678 13.581 1.00 65.06 498 SER A O 1
ATOM 3976 N N . SER A 1 499 ? -28.214 9.833 12.356 1.00 62.53 499 SER A N 1
ATOM 3977 C CA . SER A 1 499 ? -28.894 10.302 11.134 1.00 62.53 499 SER A CA 1
ATOM 3978 C C . SER A 1 499 ? -30.419 10.440 11.269 1.00 62.53 499 SER A C 1
ATOM 3980 O O . SER A 1 499 ? -31.043 11.143 10.478 1.00 62.53 499 SER A O 1
ATOM 3982 N N . LYS A 1 500 ? -31.035 9.830 12.293 1.00 60.94 500 LYS A N 1
ATOM 3983 C CA . LYS A 1 500 ? -32.473 9.964 12.600 1.00 60.94 500 LYS A CA 1
ATOM 3984 C C . LYS A 1 500 ? -32.829 11.198 13.456 1.00 60.94 500 LYS A C 1
ATOM 3986 O O . LYS A 1 500 ? -34.011 11.398 13.734 1.00 60.94 500 LYS A O 1
ATOM 3991 N N . LYS A 1 501 ? -31.868 12.025 13.902 1.00 51.62 501 LYS A N 1
ATOM 3992 C CA . LYS A 1 501 ? -32.164 13.262 14.659 1.00 51.62 501 LYS A CA 1
ATOM 3993 C C . LYS A 1 501 ? -32.489 14.433 13.709 1.00 51.62 501 LYS A C 1
ATOM 3995 O O . LYS A 1 501 ? -31.651 14.744 12.867 1.00 51.62 501 LYS A O 1
ATOM 4000 N N . PRO A 1 502 ? -33.647 15.116 13.839 1.00 42.19 502 PRO A N 1
ATOM 4001 C CA . PRO A 1 502 ? -33.943 16.316 13.053 1.00 42.19 502 PRO A CA 1
ATOM 4002 C C . PRO A 1 502 ? -32.988 17.468 13.398 1.00 42.19 502 PRO A C 1
ATOM 4004 O O . PRO A 1 502 ? -32.572 17.606 14.548 1.00 42.19 502 PRO A O 1
ATOM 4007 N N . ALA A 1 503 ? -32.676 18.314 12.411 1.00 47.91 503 ALA A N 1
ATOM 4008 C CA . ALA A 1 503 ? -31.822 19.496 12.571 1.00 47.91 503 ALA A CA 1
ATOM 4009 C C . ALA A 1 503 ? -32.498 20.664 13.322 1.00 47.91 503 ALA A C 1
ATOM 4011 O O . ALA A 1 503 ? -31.806 21.585 13.749 1.00 47.91 503 ALA A O 1
ATOM 4012 N N . ASP A 1 504 ? -33.820 20.616 13.517 1.00 42.34 504 ASP A N 1
ATOM 4013 C CA . ASP A 1 504 ? -34.569 21.625 14.268 1.00 42.34 504 ASP A CA 1
ATOM 4014 C C . ASP A 1 504 ? -34.872 21.134 15.686 1.00 42.34 504 ASP A C 1
ATOM 4016 O O . ASP A 1 504 ? -35.450 20.068 15.894 1.00 42.34 504 ASP A O 1
ATOM 4020 N N . GLY A 1 505 ? -34.469 21.928 16.678 1.00 43.97 505 GLY A N 1
ATOM 4021 C CA . GLY A 1 505 ? -34.531 21.625 18.109 1.00 43.97 505 GLY A CA 1
ATOM 4022 C C . GLY A 1 505 ? -35.930 21.588 18.740 1.00 43.97 505 GLY A C 1
ATOM 4023 O O . GLY A 1 505 ? -36.060 21.947 19.909 1.00 43.97 505 GLY A O 1
ATOM 4024 N N . SER A 1 506 ? -36.975 21.161 18.029 1.00 37.56 506 SER A N 1
ATOM 4025 C CA . SER A 1 506 ? -38.284 20.873 18.625 1.00 37.56 506 SER A CA 1
ATOM 4026 C C . SER A 1 506 ? -38.322 19.431 19.140 1.00 37.56 506 SER A C 1
ATOM 4028 O O . SER A 1 506 ? -38.645 18.468 18.448 1.00 37.56 506 SER A O 1
ATOM 4030 N N . SER A 1 507 ? -37.961 19.274 20.410 1.00 48.62 507 SER A N 1
ATOM 4031 C CA . SER A 1 507 ? -38.182 18.047 21.162 1.00 48.62 507 SER A CA 1
ATOM 4032 C C . SER A 1 507 ? -39.677 17.801 21.355 1.00 48.62 507 SER A C 1
ATOM 4034 O O . SER A 1 507 ? -40.281 18.460 22.192 1.00 48.62 507 SER A O 1
ATOM 4036 N N . GLU A 1 508 ? -40.242 16.819 20.656 1.00 36.91 508 GLU A N 1
ATOM 4037 C CA . GLU A 1 508 ? -41.352 16.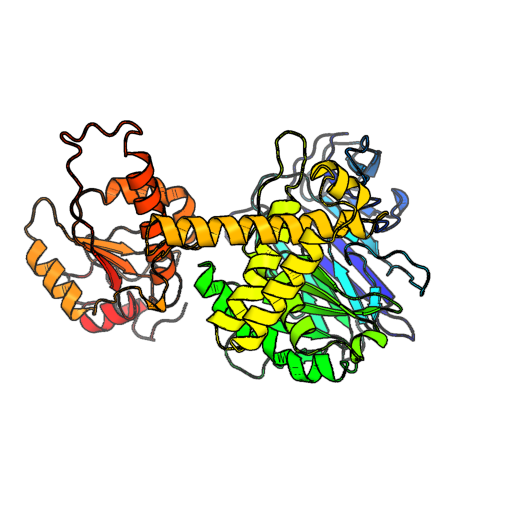009 21.166 1.00 36.91 508 GLU A CA 1
ATOM 4038 C C . GLU A 1 508 ? -41.473 14.694 20.367 1.00 36.91 508 GLU A C 1
ATOM 4040 O O . GLU A 1 508 ? -41.771 14.675 19.178 1.00 36.91 508 GLU A O 1
ATOM 4045 N N . GLN A 1 509 ? -41.207 13.583 21.069 1.00 34.22 509 GLN A N 1
ATOM 4046 C CA . GLN A 1 509 ? -41.518 12.186 20.713 1.00 34.22 509 GLN A CA 1
ATOM 4047 C C . GLN A 1 509 ? -40.742 11.515 19.560 1.00 34.22 509 GLN A C 1
ATOM 4049 O O . GLN A 1 509 ? -41.304 10.747 18.784 1.00 34.22 509 GLN A O 1
ATOM 4054 N N . ALA A 1 510 ? -39.412 11.628 19.545 1.00 37.00 510 ALA A N 1
ATOM 4055 C CA . ALA A 1 510 ? -38.606 10.466 19.160 1.00 37.00 510 ALA A CA 1
ATOM 4056 C C . ALA A 1 510 ? -38.469 9.584 20.408 1.00 37.00 510 ALA A C 1
ATOM 4058 O O . ALA A 1 510 ? -37.793 9.971 21.361 1.00 37.00 510 ALA A O 1
ATOM 4059 N N . VAL A 1 511 ? -39.151 8.435 20.449 1.00 35.97 511 VAL A N 1
ATOM 4060 C CA . VAL A 1 511 ? -38.930 7.429 21.498 1.00 35.97 511 VAL A CA 1
ATOM 4061 C C . VAL A 1 511 ? -37.451 7.056 21.432 1.00 35.97 511 VAL A C 1
ATOM 4063 O O . VAL A 1 511 ? -37.020 6.393 20.491 1.00 35.97 511 VAL A O 1
ATOM 4066 N N . ALA A 1 512 ? -36.653 7.551 22.378 1.00 42.12 512 ALA A N 1
ATOM 4067 C CA . ALA A 1 512 ? -35.263 7.155 22.509 1.00 42.12 512 ALA A CA 1
ATOM 4068 C C . ALA A 1 512 ? -35.261 5.641 22.740 1.00 42.12 512 ALA A C 1
ATOM 4070 O O . ALA A 1 512 ? -35.708 5.180 23.789 1.00 42.12 512 ALA A O 1
ATOM 4071 N N . ALA A 1 513 ? -34.846 4.867 21.734 1.00 53.03 513 ALA A N 1
ATOM 4072 C CA . ALA A 1 513 ? -34.682 3.429 21.886 1.00 53.03 513 ALA A CA 1
ATOM 4073 C C . ALA A 1 513 ? -33.766 3.182 23.095 1.00 53.03 513 ALA A C 1
ATOM 4075 O O . ALA A 1 513 ? -32.707 3.810 23.193 1.00 53.03 513 ALA A O 1
ATOM 4076 N N . GLU A 1 514 ? -34.190 2.330 24.037 1.00 57.72 514 GLU A N 1
ATOM 4077 C CA . GLU A 1 514 ? -33.364 2.002 25.202 1.00 57.72 514 GLU A CA 1
ATOM 4078 C C . GLU A 1 514 ? -31.973 1.533 24.732 1.00 57.72 514 GLU A C 1
ATOM 4080 O O . GLU A 1 514 ? -31.878 0.771 23.762 1.00 57.72 514 GLU A O 1
ATOM 4085 N N . PRO A 1 515 ? -30.883 1.987 25.378 1.00 72.94 515 PRO A N 1
ATOM 4086 C CA . PRO A 1 515 ? -29.534 1.637 24.956 1.00 72.94 515 PRO A CA 1
ATOM 4087 C C . PRO A 1 515 ? -29.324 0.122 25.032 1.00 72.94 515 PRO A C 1
ATOM 4089 O O . PRO A 1 515 ? -29.512 -0.495 26.081 1.00 72.94 515 PRO A O 1
ATOM 4092 N N . GLN A 1 516 ? -28.908 -0.481 23.916 1.00 88.12 516 GLN A N 1
ATOM 4093 C CA . GLN A 1 516 ? -28.586 -1.907 23.883 1.00 88.12 516 GLN A CA 1
ATOM 4094 C C . GLN A 1 516 ? -27.231 -2.161 24.532 1.00 88.12 516 GLN A C 1
ATOM 4096 O O . GLN A 1 516 ? -26.256 -1.460 24.243 1.00 88.12 516 GLN A O 1
ATOM 4101 N N . THR A 1 517 ? -27.149 -3.224 25.323 1.00 90.19 517 THR A N 1
ATOM 4102 C CA . THR A 1 517 ? -25.886 -3.733 25.856 1.00 90.19 517 THR A CA 1
ATOM 4103 C C . THR A 1 517 ? -25.304 -4.756 24.884 1.00 90.19 517 THR A C 1
ATOM 4105 O O . THR A 1 517 ? -25.967 -5.738 24.550 1.00 90.19 517 THR A O 1
ATOM 4108 N N . VAL A 1 518 ? -24.076 -4.530 24.414 1.00 92.81 518 VAL A N 1
ATOM 4109 C CA . VAL A 1 518 ? -23.393 -5.419 23.462 1.00 92.81 518 VAL A CA 1
ATOM 4110 C C . VAL A 1 518 ? -22.266 -6.168 24.167 1.00 92.81 518 VAL A C 1
ATOM 4112 O O . VAL A 1 518 ? -21.410 -5.546 24.794 1.00 92.81 518 VAL A O 1
ATOM 4115 N N . TYR A 1 519 ? -22.263 -7.496 24.046 1.00 95.00 519 TYR A N 1
ATOM 4116 C CA . TYR A 1 519 ? -21.236 -8.381 24.590 1.00 95.00 519 TYR A CA 1
ATOM 4117 C C . TYR A 1 519 ? -20.521 -9.172 23.496 1.00 95.00 519 TYR A C 1
ATOM 4119 O O . TYR A 1 519 ? -21.079 -9.442 22.433 1.00 95.00 519 TYR A O 1
ATOM 4127 N N . VAL A 1 520 ? -19.316 -9.639 23.812 1.00 95.19 520 VAL A N 1
ATOM 4128 C CA . VAL A 1 520 ? -18.663 -10.752 23.117 1.00 95.19 520 VAL A CA 1
ATOM 4129 C C . VAL A 1 520 ? -18.720 -11.999 23.996 1.00 95.19 520 VAL A C 1
ATOM 4131 O O . VAL A 1 520 ? -18.353 -11.939 25.171 1.00 95.19 520 VAL A O 1
ATOM 4134 N N . LEU A 1 521 ? -19.158 -13.134 23.447 1.00 96.56 521 LEU A N 1
ATOM 4135 C CA . LEU A 1 521 ? -19.122 -14.409 24.169 1.00 96.56 521 LEU A CA 1
ATOM 4136 C C . LEU A 1 521 ? -17.677 -14.840 24.391 1.00 96.56 521 LEU A C 1
ATOM 4138 O O . LEU A 1 521 ? -16.910 -15.004 23.435 1.00 96.56 521 LEU A O 1
ATOM 4142 N N . ASP A 1 522 ? -17.321 -15.054 25.648 1.00 90.62 522 ASP A N 1
ATOM 4143 C CA . ASP A 1 522 ? -15.984 -15.474 26.008 1.00 90.62 522 ASP A CA 1
ATOM 4144 C C . ASP A 1 522 ? -15.679 -16.900 25.535 1.00 90.62 522 ASP A C 1
ATOM 4146 O O . ASP A 1 522 ? -16.553 -17.764 25.549 1.00 90.62 522 ASP A O 1
ATOM 4150 N N . ARG A 1 523 ? -14.445 -17.121 25.061 1.00 88.88 523 ARG A N 1
ATOM 4151 C CA . ARG A 1 523 ? -13.985 -18.361 24.397 1.00 88.88 523 ARG A CA 1
ATOM 4152 C C . ARG A 1 523 ? -14.823 -18.838 23.189 1.00 88.88 523 ARG A C 1
ATOM 4154 O O . ARG A 1 523 ? -14.578 -19.928 22.677 1.00 88.88 523 ARG A O 1
ATOM 4161 N N . GLY A 1 524 ? -15.769 -18.025 22.711 1.00 93.88 524 GLY A N 1
ATOM 4162 C CA . GLY A 1 524 ? -16.603 -18.300 21.539 1.00 93.88 524 GLY A CA 1
ATOM 4163 C C . GLY A 1 524 ? -17.416 -19.592 21.629 1.00 93.88 524 GLY A C 1
ATOM 4164 O O . GLY A 1 524 ? -17.718 -20.090 22.714 1.00 93.88 524 GLY A O 1
ATOM 4165 N N . PHE A 1 525 ? -17.796 -20.136 20.471 1.00 96.50 525 PHE A N 1
ATOM 4166 C CA . PHE A 1 525 ? -18.548 -21.389 20.414 1.00 96.50 525 PHE A CA 1
ATOM 4167 C C . PHE A 1 525 ? -17.735 -22.595 20.916 1.00 96.50 525 PHE A C 1
ATOM 4169 O O . PHE A 1 525 ? -18.315 -23.517 21.480 1.00 96.50 525 PHE A O 1
ATOM 4176 N N . VAL A 1 526 ? -16.403 -22.566 20.785 1.00 91.69 526 VAL A N 1
ATOM 4177 C CA . VAL A 1 526 ? -15.505 -23.608 21.312 1.00 91.69 526 VAL A CA 1
ATOM 4178 C C . VAL A 1 526 ? -15.670 -23.745 22.826 1.00 91.69 526 VAL A C 1
ATOM 4180 O O . VAL A 1 526 ? -15.884 -24.850 23.315 1.00 91.69 526 VAL A O 1
ATOM 4183 N N . GLY A 1 527 ? -15.640 -22.631 23.564 1.00 92.25 527 GLY A N 1
ATOM 4184 C CA . GLY A 1 527 ? -15.872 -22.645 25.010 1.00 92.25 527 GLY A CA 1
ATOM 4185 C C . GLY A 1 527 ? -17.325 -22.934 25.389 1.00 92.25 527 GLY A C 1
ATOM 4186 O O . GLY A 1 527 ? -17.576 -23.574 26.405 1.00 92.25 527 GLY A O 1
ATOM 4187 N N . TRP A 1 528 ? -18.291 -22.504 24.571 1.00 96.81 528 TRP A N 1
ATOM 4188 C CA . TRP A 1 528 ? -19.706 -22.814 24.794 1.00 96.81 528 TRP A CA 1
ATOM 4189 C C . TRP A 1 528 ? -19.977 -24.318 24.753 1.00 96.81 528 TRP A C 1
ATOM 4191 O O . TRP A 1 528 ? -20.594 -24.863 25.667 1.00 96.81 528 TRP A O 1
ATOM 4201 N N . GLN A 1 529 ? -19.513 -24.992 23.700 1.00 94.69 529 GLN A N 1
ATOM 4202 C CA . GLN A 1 529 ? -19.837 -26.398 23.477 1.00 94.69 529 GLN A CA 1
ATOM 4203 C C . GLN A 1 529 ? -19.177 -27.335 24.498 1.00 94.69 529 GLN A C 1
ATOM 4205 O O . GLN A 1 529 ? -19.747 -28.378 24.801 1.00 94.69 529 GLN A O 1
ATOM 4210 N N . GLU A 1 530 ? -18.047 -26.938 25.095 1.00 93.38 530 GLU A N 1
ATOM 4211 C CA . GLU A 1 530 ? -17.412 -27.683 26.194 1.00 93.38 530 GLU A CA 1
ATOM 4212 C C . GLU A 1 530 ? -18.336 -27.837 27.410 1.00 93.38 530 GLU A C 1
ATOM 4214 O O . GLU A 1 530 ? -18.263 -28.843 28.114 1.00 93.38 530 GLU A O 1
ATOM 4219 N N . VAL A 1 531 ? -19.195 -26.843 27.660 1.00 94.88 531 VAL A N 1
ATOM 4220 C CA . VAL A 1 531 ? -20.055 -26.789 28.852 1.00 94.88 531 VAL A CA 1
ATOM 4221 C C . VAL A 1 531 ? -21.506 -27.140 28.519 1.00 94.88 531 VAL A C 1
ATOM 4223 O O . VAL A 1 531 ? -22.146 -27.888 29.253 1.00 94.88 531 VAL A O 1
ATOM 4226 N N . PHE A 1 532 ? -22.030 -26.620 27.405 1.00 96.75 532 PHE A N 1
ATOM 4227 C CA . PHE A 1 532 ? -23.450 -26.698 27.042 1.00 96.75 532 PHE A CA 1
ATOM 4228 C C . PHE A 1 532 ? -23.712 -27.426 25.717 1.00 96.75 532 PHE A C 1
ATOM 4230 O O . PHE A 1 532 ? -24.841 -27.396 25.228 1.00 96.75 532 PHE A O 1
ATOM 4237 N N . GLY A 1 533 ? -22.709 -28.074 25.113 1.00 93.06 533 GLY A N 1
ATOM 4238 C CA . GLY A 1 533 ? -22.856 -28.755 23.820 1.00 93.06 533 GLY A CA 1
ATOM 4239 C C . GLY A 1 533 ? -23.965 -29.810 23.818 1.00 93.06 533 GLY A C 1
ATOM 4240 O O . GLY A 1 533 ? -24.830 -29.790 22.946 1.00 93.06 533 GLY A O 1
ATOM 4241 N N . ASP A 1 534 ? -23.991 -30.666 24.844 1.00 94.19 534 ASP A N 1
ATOM 4242 C CA . ASP A 1 534 ? -24.991 -31.733 25.006 1.00 94.19 534 ASP A CA 1
ATOM 4243 C C . ASP A 1 534 ? -26.358 -31.225 25.551 1.00 94.19 534 ASP A C 1
ATOM 4245 O O . ASP A 1 534 ? -27.296 -32.012 25.680 1.00 94.19 534 ASP A O 1
ATOM 4249 N N . ASP A 1 535 ? -26.510 -29.932 25.883 1.00 95.44 535 ASP A N 1
ATOM 4250 C CA . ASP A 1 535 ? -27.772 -29.373 26.401 1.00 95.44 535 ASP A CA 1
ATOM 4251 C C . ASP A 1 535 ? -28.677 -28.869 25.264 1.00 95.44 535 ASP A C 1
ATOM 4253 O O . ASP A 1 535 ? -28.558 -27.738 24.791 1.00 95.44 535 ASP A O 1
ATOM 4257 N N . GLU A 1 536 ? -29.649 -29.689 24.859 1.00 94.00 536 GLU A N 1
ATOM 4258 C CA . GLU A 1 536 ? -30.602 -29.387 23.775 1.00 94.00 536 GLU A CA 1
ATOM 4259 C C . GLU A 1 536 ? -31.520 -28.180 24.047 1.00 94.00 536 GLU A C 1
ATOM 4261 O O . GLU A 1 536 ? -32.192 -27.660 23.141 1.00 94.00 536 GLU A O 1
ATOM 4266 N N . ARG A 1 537 ? -31.585 -27.702 25.297 1.00 94.25 537 ARG A N 1
ATOM 4267 C CA . ARG A 1 537 ? -32.300 -26.460 25.628 1.00 94.25 537 ARG A CA 1
ATOM 4268 C C . ARG A 1 537 ? -31.525 -25.238 25.147 1.00 94.25 537 ARG A C 1
ATOM 4270 O O . ARG A 1 537 ? -32.139 -24.198 24.933 1.00 94.25 537 ARG A O 1
ATOM 4277 N N . LEU A 1 538 ? -30.213 -25.360 24.981 1.00 95.25 538 LEU A N 1
ATOM 4278 C CA . LEU A 1 538 ? -29.276 -24.258 24.776 1.00 95.25 538 LEU A CA 1
ATOM 4279 C C . LEU A 1 538 ? -28.482 -24.370 23.471 1.00 95.25 538 LEU A C 1
ATOM 4281 O O . LEU A 1 538 ? -28.092 -23.342 22.917 1.00 95.25 538 LEU A O 1
ATOM 4285 N N . THR A 1 539 ? -28.285 -25.582 22.956 1.00 96.50 539 THR A N 1
ATOM 4286 C CA . THR A 1 539 ? -27.493 -25.853 21.752 1.00 96.50 539 THR A CA 1
ATOM 4287 C C . THR A 1 539 ? -28.317 -26.647 20.741 1.00 96.50 539 THR A C 1
ATOM 4289 O O . THR A 1 539 ? -29.003 -27.607 21.086 1.00 96.50 539 THR A O 1
ATOM 4292 N N . GLU A 1 540 ? -28.259 -26.239 19.474 1.00 94.94 540 GLU A N 1
ATOM 4293 C CA . GLU A 1 540 ? -28.972 -26.864 18.362 1.00 94.94 540 GLU A CA 1
ATOM 4294 C C . GLU A 1 540 ? -27.989 -27.435 17.332 1.00 94.94 540 GLU A C 1
ATOM 4296 O O . GLU A 1 540 ? -26.923 -26.872 17.065 1.00 94.94 540 GLU A O 1
ATOM 4301 N N . GLY A 1 541 ? -28.329 -28.597 16.765 1.00 92.56 541 GLY A N 1
ATOM 4302 C CA . GLY A 1 541 ? -27.516 -29.259 15.742 1.00 92.56 541 GLY A CA 1
ATOM 4303 C C . GLY A 1 541 ? -26.136 -29.721 16.225 1.00 92.56 541 GLY A C 1
ATOM 4304 O O . GLY A 1 541 ? -25.233 -29.868 15.398 1.00 92.56 541 GLY A O 1
ATOM 4305 N N . TYR A 1 542 ? -25.954 -29.921 17.537 1.00 94.88 542 TYR A N 1
ATOM 4306 C CA . TYR A 1 542 ? -24.672 -30.326 18.110 1.00 94.88 542 TYR A CA 1
ATOM 4307 C C . TYR A 1 542 ? -24.234 -31.697 17.593 1.00 94.88 542 TYR A C 1
ATOM 4309 O O . TYR A 1 542 ? -24.993 -32.667 17.603 1.00 94.88 542 TYR A O 1
ATOM 4317 N N . ARG A 1 543 ? -22.983 -31.779 17.133 1.00 90.62 543 ARG A N 1
ATOM 4318 C CA . ARG A 1 543 ? -22.370 -33.025 16.660 1.00 90.62 543 ARG A CA 1
ATOM 4319 C C . ARG A 1 543 ? -21.110 -33.303 17.455 1.00 90.62 543 ARG A C 1
ATOM 4321 O O . ARG A 1 543 ? -20.023 -32.939 17.020 1.00 90.62 543 ARG A O 1
ATOM 4328 N N . LYS A 1 544 ? -21.259 -33.997 18.583 1.00 88.88 544 LYS A N 1
ATOM 4329 C CA . LYS A 1 544 ? -20.169 -34.352 19.508 1.00 88.88 544 LYS A CA 1
ATOM 4330 C C . LYS A 1 544 ? -18.926 -34.927 18.819 1.00 88.88 544 LYS A C 1
ATOM 4332 O O . LYS A 1 544 ? -17.809 -34.611 19.205 1.00 88.88 544 LYS A O 1
ATOM 4337 N N . GLU A 1 545 ? -19.118 -35.719 17.765 1.00 87.44 545 GLU A N 1
ATOM 4338 C CA . GLU A 1 545 ? -18.042 -36.319 16.962 1.00 87.44 545 GLU A CA 1
ATOM 4339 C C . GLU A 1 545 ? -17.083 -35.294 16.334 1.00 87.44 545 GLU A C 1
ATOM 4341 O O . GLU A 1 545 ? -15.901 -35.581 16.205 1.00 87.44 545 GLU A O 1
ATOM 4346 N N . LEU A 1 546 ? -17.561 -34.093 15.989 1.00 83.06 546 LEU A N 1
ATOM 4347 C CA . LEU A 1 546 ? -16.733 -33.034 15.397 1.00 83.06 546 LEU A CA 1
ATOM 4348 C C . LEU A 1 546 ? -15.862 -32.295 16.427 1.00 83.06 546 LEU A C 1
ATOM 4350 O O . LEU A 1 546 ? -15.023 -31.494 16.037 1.00 83.06 546 LEU A O 1
ATOM 4354 N N . TRP A 1 547 ? -16.053 -32.565 17.722 1.00 83.94 547 TRP A N 1
ATOM 4355 C CA . TRP A 1 547 ? -15.372 -31.871 18.821 1.00 83.94 547 TRP A CA 1
ATOM 4356 C C . TRP A 1 547 ? -14.473 -32.791 19.662 1.00 83.94 547 TRP A C 1
ATOM 4358 O O . TRP A 1 547 ? -13.785 -32.307 20.558 1.00 83.94 547 TRP A O 1
ATOM 4368 N N . LYS A 1 548 ? -14.456 -34.109 19.390 1.00 75.44 548 LYS A N 1
ATOM 4369 C CA . LYS A 1 548 ? -13.729 -35.115 20.193 1.00 75.44 548 LYS A CA 1
ATOM 4370 C C . LYS A 1 548 ? -12.219 -34.890 20.252 1.00 75.44 548 LYS A C 1
ATOM 4372 O O . LYS A 1 548 ? -11.625 -35.133 21.298 1.00 75.44 548 LYS A O 1
ATOM 4377 N N . ASP A 1 549 ? -11.631 -34.405 19.164 1.00 74.00 549 ASP A N 1
ATOM 4378 C CA . ASP A 1 549 ? -10.180 -34.231 19.040 1.00 74.00 549 ASP A CA 1
ATOM 4379 C C . ASP A 1 549 ? -9.718 -32.795 19.344 1.00 74.00 549 ASP A C 1
ATOM 4381 O O . ASP A 1 549 ? -8.537 -32.488 19.209 1.00 74.00 549 ASP A O 1
ATOM 4385 N N . GLY A 1 550 ? -10.624 -31.913 19.783 1.00 64.00 550 GLY A N 1
ATOM 4386 C CA . GLY A 1 550 ? -10.369 -30.478 19.939 1.00 64.00 550 GLY A CA 1
ATOM 4387 C C . GLY A 1 550 ? -10.718 -29.666 18.685 1.00 64.00 550 GLY A C 1
ATOM 4388 O O . GLY A 1 550 ? -11.075 -30.214 17.644 1.00 64.00 550 GLY A O 1
ATOM 4389 N N . TYR A 1 551 ? -10.673 -28.336 18.798 1.00 65.56 551 TYR A N 1
ATOM 4390 C CA . TYR A 1 551 ? -10.989 -27.429 17.691 1.00 65.56 551 TYR A CA 1
ATOM 4391 C C . TYR A 1 551 ? -9.789 -27.300 16.740 1.00 65.56 551 TYR A C 1
ATOM 4393 O O . TYR A 1 551 ? -8.787 -26.686 17.102 1.00 65.56 551 TYR A O 1
ATOM 4401 N N . TRP A 1 552 ? -9.907 -27.860 15.532 1.00 54.41 552 TRP A N 1
ATOM 4402 C CA . TRP A 1 552 ? -8.910 -27.769 14.459 1.00 54.41 552 TRP A CA 1
ATOM 4403 C C . TRP A 1 552 ? -9.579 -27.259 13.184 1.00 54.41 552 TRP A C 1
ATOM 4405 O O . TRP A 1 552 ? -10.270 -28.020 12.505 1.00 54.41 552 TRP A O 1
ATOM 4415 N N . LEU A 1 553 ? -9.393 -25.977 12.878 1.00 43.81 553 LEU A N 1
ATOM 4416 C CA . LEU A 1 553 ? -9.822 -25.341 11.633 1.00 43.81 553 LEU A CA 1
ATOM 4417 C C . LEU A 1 553 ? -8.810 -24.284 11.213 1.00 43.81 553 LEU A C 1
ATOM 4419 O O . LEU A 1 553 ? -8.490 -23.432 12.074 1.00 43.81 553 LEU A O 1
#

Sequence (553 aa):
MQLPNHPIISLQLTPTFDDHGVSGLYVVFRIQNPLAEARQPMFSFWPFQNNVPGHLFRERDIDASDDAGPLHVRFRDVPNEGRNTQQHWLFERETHGDVILKFHVSPREVDETTPLGARIDLRRDLGGVHGAGQWFLPLLLSDKLHTNVVKWVVPPGAPASTRCVWSFGEGTKPMVRVGRADTTWNTVYMVGPVRSHPEVGSVGEEEAATTYWFGQLLPNLDRLKGYNSALFPKLADFFGSFGETYRIFVRKSPVGFGGTGFEGSYVLECCDASAEETDDSLVLLFTHEMVHSFAGMSPEEDGYENEWFIEGIAEFYSVYLPYRFGFRDRDFLIRTINGRLQSYFTSPRIAMDIRNAADEMFNDWYAELISYNRGFAYALFLDLYLRKMYGVCDISRTMATIGTLQRITADKLSTLLLAEQAAANPSVAVIDVRDDDYLGGHIKGGINMPSRSLDAMMPTLVRRLEGKKTVVFHCALSQQRGPSAALRYLRERDQILSSKKPADGSSEQAVAAEPQTVYVLDRGFVGWQEVFGDDERLTEGYRKELWKDGYWL

Nearest PDB structures (foldseek):
  7xyo-assembly1_A  TM=6.012E-01  e=1.214E-19  Myxococcus fulvus
  7xyo-assembly1_B  TM=6.003E-01  e=1.286E-19  Myxococcus fulvus
  3fs5-assembly1_A  TM=7.857E-01  e=6.286E-11  Saccharomyces cerevisiae
  8j9d-assembly1_D  TM=6.479E-01  e=1.885E-12  Xanthomonas campestris pv. campestris str. B100
  6u7g-assembly1_A  TM=5.103E-01  e=2.505E-11  Homo sapiens